Protein AF-0000000084497608 (afdb_homodimer)

Secondary structure (DSSP, 8-state):
----GGGGGGEEEEE--SSHHHHHHHHHTTSS-TTSEEEEEGGGS--SS---HHHHHHHHHTT-EEEEE---S-HHHHHHHHHHHTTTSSEEEEEGGG----GGGGTTSEEEEEEEEETT--HHHHHHHHHTT--SEEEEEEE-S-HHHHHHHHHHHHHHHHHH--EEEEEEESTT-HHHHHHHHHHT-S-EEEESSS-SSTTPPBHHHHHHHHHHHT-/----GGGGGGEEEEE--SSHHHHHHHHHTTSS-TTSEEEEEGGGS--SS---HHHHHHHHHTT-EEEEE---S-HHHHHHHHHHHTTTSSEEEEEGGG----GGGGTTSEEEEEEEEETT--HHHHHHHHHTT--SEEEEEEE-S-HHHHHHHHHHHHHHHHHH--EEEEEEESTT-HHHHHHHHHHT-S-EEEESSS-SSTTPPBHHHHHHHHHHHT-

pLDDT: mean 90.72, std 11.07, range [28.58, 98.5]

Sequence (438 aa):
MTADINNLHNIYISIYFKSFNELKNAFDSGILKKNNNYEIRFDLFELNDKNPENIISYMNENKINYIFTYRGSKIADIIKVYSYAFNRAPIIDIDISNFYFKRDDFQKSRLMLSYHGNNNDDVKNILKKMEMHNPDIYKIALNYNDYEKFLRDLLIIMDFKKRTNKEMAFIPMGDKNSFLRVFSLITVSDIGYAKFKESTAPGQLTLDNYNEIFEILKHMTADINNLHNIYISIYFKSFNELKNAFDSGILKKNNNYEIRFDLFELNDKNPENIISYMNENKINYIFTYRGSKIADIIKVYSYAFNRAPIIDIDISNFYFKRDDFQKSRLMLSYHGNNNDDVKNILKKMEMHNPDIYKIALNYNDYEKFLRDLLIIMDFKKRTNKEMAFIPMGDKNSFLRVFSLITVSDIGYAKFKESTAPGQLTLDNYNEIFEILKH

Structure (mmCIF, N/CA/C/O backbone):
data_AF-0000000084497608-model_v1
#
loop_
_entity.id
_entity.type
_entity.pdbx_description
1 polymer '3-dehydroquinate dehydratase'
#
loop_
_atom_site.group_PDB
_atom_site.id
_atom_site.type_symbol
_atom_site.label_atom_id
_atom_site.label_alt_id
_atom_site.label_comp_id
_atom_site.label_asym_id
_atom_site.label_entity_id
_atom_site.label_seq_id
_atom_site.pdbx_PDB_ins_code
_atom_site.Cartn_x
_atom_site.Cartn_y
_atom_site.Cartn_z
_atom_site.occupancy
_atom_site.B_iso_or_equiv
_atom_site.auth_seq_id
_atom_site.auth_comp_id
_atom_site.auth_asym_id
_atom_site.auth_atom_id
_atom_site.pdbx_PDB_model_num
ATOM 1 N N . MET A 1 1 ? 1.23 -3.943 16.5 1 28.58 1 MET A N 1
ATOM 2 C CA . MET A 1 1 ? 0.255 -2.891 16.234 1 28.58 1 MET A CA 1
ATOM 3 C C . MET A 1 1 ? -0.258 -2.973 14.797 1 28.58 1 MET A C 1
ATOM 5 O O . MET A 1 1 ? 0.525 -2.896 13.852 1 28.58 1 MET A O 1
ATOM 9 N N . THR A 1 2 ? -1.224 -3.76 14.508 1 34.25 2 THR A N 1
ATOM 10 C CA . THR A 1 2 ? -1.976 -3.936 13.266 1 34.25 2 THR A CA 1
ATOM 11 C C . THR A 1 2 ? -2.377 -2.584 12.68 1 34.25 2 THR A C 1
ATOM 13 O O . THR A 1 2 ? -2.775 -1.678 13.414 1 34.25 2 THR A O 1
ATOM 16 N N . ALA A 1 3 ? -1.87 -2.287 11.633 1 43.28 3 ALA A N 1
ATOM 17 C CA . ALA A 1 3 ? -2.387 -1.092 10.969 1 43.28 3 ALA A CA 1
ATOM 18 C C . ALA A 1 3 ? -3.879 -0.915 11.25 1 43.28 3 ALA A C 1
ATOM 20 O O . ALA A 1 3 ? -4.668 -1.843 11.055 1 43.28 3 ALA A O 1
ATOM 21 N N . ASP A 1 4 ? -4.242 -0.307 12.352 1 47.84 4 ASP A N 1
ATOM 22 C CA . ASP A 1 4 ? -5.652 -0.111 12.68 1 47.84 4 ASP A CA 1
ATOM 23 C C . ASP A 1 4 ? -6.387 0.587 11.531 1 47.84 4 ASP A C 1
ATOM 25 O O . ASP A 1 4 ? -6.203 1.787 11.312 1 47.84 4 ASP A O 1
ATOM 29 N N . ILE A 1 5 ? -6.777 -0.189 10.484 1 51.91 5 ILE A N 1
ATOM 30 C CA . ILE A 1 5 ? -7.684 0.32 9.461 1 51.91 5 ILE A CA 1
ATOM 31 C C . ILE A 1 5 ? -8.641 1.335 10.086 1 51.91 5 ILE A C 1
ATOM 33 O O . ILE A 1 5 ? -9.164 2.211 9.391 1 51.91 5 ILE A O 1
ATOM 37 N N . ASN A 1 6 ? -8.57 1.358 11.422 1 50.22 6 ASN A N 1
ATOM 38 C CA . ASN A 1 6 ? -9.43 2.289 12.133 1 50.22 6 ASN A CA 1
ATOM 39 C C . ASN A 1 6 ? -8.883 3.711 12.102 1 50.22 6 ASN A C 1
ATOM 41 O O . ASN A 1 6 ? -9.539 4.648 12.539 1 50.22 6 ASN A O 1
ATOM 45 N N . A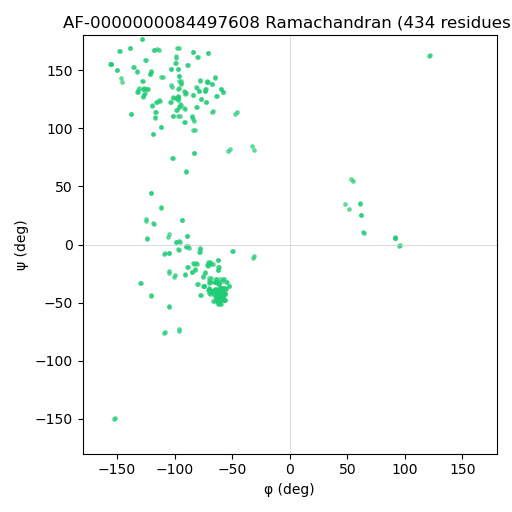SN A 1 7 ? -7.633 3.828 11.547 1 55.09 7 ASN A N 1
ATOM 46 C CA . ASN A 1 7 ? -7.039 5.16 11.586 1 55.09 7 ASN A CA 1
ATOM 47 C C . ASN A 1 7 ? -7.625 6.07 10.508 1 55.09 7 ASN A C 1
ATOM 49 O O . ASN A 1 7 ? -7.188 7.207 10.344 1 55.09 7 ASN A O 1
ATOM 53 N N . LEU A 1 8 ? -8.508 5.445 9.695 1 61.84 8 LEU A N 1
ATOM 54 C CA . LEU A 1 8 ? -9.188 6.281 8.711 1 61.84 8 LEU A CA 1
ATOM 55 C C . LEU A 1 8 ? -9.797 7.516 9.367 1 61.84 8 LEU A C 1
ATOM 57 O O . LEU A 1 8 ? -10 8.539 8.711 1 61.84 8 LEU A O 1
ATOM 61 N N . HIS A 1 9 ? -9.688 7.504 10.641 1 65.94 9 HIS A N 1
ATOM 62 C CA . HIS A 1 9 ? -10.359 8.594 11.344 1 65.94 9 HIS A CA 1
ATOM 63 C C . HIS A 1 9 ? -9.438 9.789 11.516 1 65.94 9 HIS A C 1
ATOM 65 O O . HIS A 1 9 ? -9.891 10.883 11.875 1 65.94 9 HIS A O 1
ATOM 71 N N . ASN A 1 10 ? -8.234 9.688 11.078 1 89.31 10 ASN A N 1
ATOM 72 C CA . ASN A 1 10 ? -7.387 10.852 11.305 1 89.31 10 ASN A CA 1
ATOM 73 C C . ASN A 1 10 ? -6.859 11.43 10 1 89.31 10 ASN A C 1
ATOM 75 O O . ASN A 1 10 ? -5.676 11.75 9.891 1 89.31 10 ASN A O 1
ATOM 79 N N . ILE A 1 11 ? -7.777 11.531 9.008 1 95.69 11 ILE A N 1
ATOM 80 C CA . ILE A 1 11 ? -7.461 12.18 7.742 1 95.69 11 ILE A CA 1
ATOM 81 C C . ILE A 1 11 ? -7.945 13.625 7.766 1 95.69 11 ILE A C 1
ATOM 83 O O . ILE A 1 11 ? -9.094 13.898 8.117 1 95.69 11 ILE A O 1
ATOM 87 N N . TYR A 1 12 ? -7.09 14.578 7.465 1 96.81 12 TYR A N 1
ATOM 88 C CA . TYR A 1 12 ? -7.418 15.992 7.406 1 96.81 12 TYR A CA 1
ATOM 89 C C . TYR A 1 12 ? -7.594 16.453 5.965 1 96.81 12 TYR A C 1
ATOM 91 O O . TYR A 1 12 ? -6.707 16.25 5.133 1 96.81 12 TYR A O 1
ATOM 99 N N . ILE A 1 13 ? -8.703 17.062 5.66 1 96.75 13 ILE A N 1
ATOM 100 C CA . ILE A 1 13 ? -8.938 17.656 4.348 1 96.75 13 ILE A CA 1
ATOM 101 C C . ILE A 1 13 ? -8.266 19.031 4.27 1 96.75 13 ILE A C 1
ATOM 103 O O . ILE A 1 13 ? -8.609 19.938 5.031 1 96.75 13 ILE A O 1
ATOM 107 N N . SER A 1 14 ? -7.332 19.156 3.357 1 96.62 14 SER A N 1
ATOM 108 C CA . SER A 1 14 ? -6.66 20.453 3.186 1 96.62 14 SER A CA 1
ATOM 109 C C . SER A 1 14 ? -7.535 21.438 2.42 1 96.62 14 SER A C 1
ATOM 111 O O . SER A 1 14 ? -7.949 21.156 1.291 1 96.62 14 SER A O 1
ATOM 113 N N . ILE A 1 15 ? -7.73 22.578 3.053 1 96.38 15 ILE A N 1
ATOM 114 C CA . ILE A 1 15 ? -8.648 23.516 2.395 1 96.38 15 ILE A CA 1
ATOM 115 C C . ILE A 1 15 ? -8.062 24.922 2.418 1 96.38 15 ILE 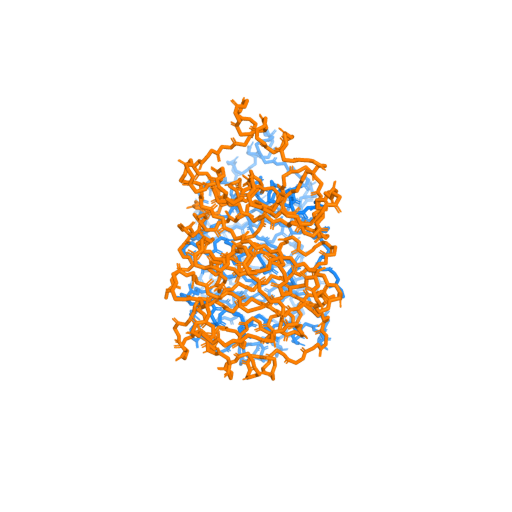A C 1
ATOM 117 O O . ILE A 1 15 ? -7.273 25.266 3.303 1 96.38 15 ILE A O 1
ATOM 121 N N . TYR A 1 16 ? -8.469 25.609 1.46 1 94.62 16 TYR A N 1
ATOM 122 C CA . TYR A 1 16 ? -8.281 27.047 1.355 1 94.62 16 TYR A CA 1
ATOM 123 C C . TYR A 1 16 ? -9.352 27.672 0.47 1 94.62 16 TYR A C 1
ATOM 125 O O . TYR A 1 16 ? -9.984 26.984 -0.325 1 94.62 16 TYR A O 1
ATOM 133 N N . PHE A 1 17 ? -9.578 28.922 0.711 1 93.5 17 PHE A N 1
ATOM 134 C CA . PHE A 1 17 ? -10.555 29.688 -0.057 1 93.5 17 PHE A CA 1
ATOM 135 C C . PHE A 1 17 ? -10.039 31.078 -0.366 1 93.5 17 PHE A C 1
ATOM 137 O O . PHE A 1 17 ? -8.992 31.484 0.15 1 93.5 17 PHE A O 1
ATOM 144 N N . LYS A 1 18 ? -10.766 31.734 -1.242 1 91.75 18 LYS A N 1
ATOM 145 C CA . LYS A 1 18 ? -10.383 33.094 -1.578 1 91.75 18 LYS A CA 1
ATOM 146 C C . LYS A 1 18 ? -10.633 34.031 -0.408 1 91.75 18 LYS A C 1
ATOM 148 O O . LYS A 1 18 ? -9.922 35.031 -0.234 1 91.75 18 LYS A O 1
ATOM 153 N N . SER A 1 19 ? -11.711 33.719 0.373 1 92.12 19 SER A N 1
ATOM 154 C CA . SER A 1 19 ? -12.078 34.562 1.497 1 92.12 19 SER A CA 1
ATOM 155 C C . SER A 1 19 ? -12.68 33.75 2.637 1 92.12 19 SER A C 1
ATOM 157 O O . SER A 1 19 ? -13.031 32.594 2.451 1 92.12 19 SER A O 1
ATOM 159 N N . PHE A 1 20 ? -12.758 34.438 3.783 1 94.81 20 PHE A N 1
ATOM 160 C CA . PHE A 1 20 ? -13.422 33.844 4.926 1 94.81 20 PHE A CA 1
ATOM 161 C C . PHE A 1 20 ? -14.875 33.5 4.594 1 94.81 20 PHE A C 1
ATOM 163 O O . PHE A 1 20 ? -15.375 32.438 4.973 1 94.81 20 PHE A O 1
ATOM 170 N N . ASN A 1 21 ? -15.492 34.406 3.889 1 95.06 21 ASN A N 1
ATOM 171 C CA . ASN A 1 21 ? -16.906 34.188 3.557 1 95.06 21 ASN A CA 1
ATOM 172 C C . ASN A 1 21 ? -17.109 32.938 2.736 1 95.06 21 ASN A C 1
ATOM 174 O O . ASN A 1 21 ? -18.094 32.219 2.936 1 95.06 21 ASN A O 1
ATOM 178 N N . GLU A 1 22 ? -16.203 32.688 1.89 1 95.12 22 GLU A N 1
ATOM 179 C CA . GLU A 1 22 ? -16.312 31.484 1.083 1 95.12 22 GLU A CA 1
ATOM 180 C C . GLU A 1 22 ? -16.156 30.234 1.942 1 95.12 22 GLU A C 1
ATOM 182 O O . GLU A 1 22 ? -16.844 29.234 1.736 1 95.12 22 GLU A O 1
ATOM 187 N N . LEU A 1 23 ? -15.25 30.281 2.887 1 96.38 23 LEU A N 1
ATOM 188 C CA . LEU A 1 23 ? -15.078 29.172 3.816 1 96.38 23 LEU A CA 1
ATOM 189 C C . LEU A 1 23 ? -16.344 28.953 4.641 1 96.38 23 LEU A C 1
ATOM 191 O O . LEU A 1 23 ? -16.844 27.828 4.719 1 96.38 23 LEU A O 1
ATOM 195 N N . LYS A 1 24 ? -16.766 30.062 5.203 1 97.31 24 LYS A N 1
ATOM 196 C CA . LYS A 1 24 ? -17.969 30 6.027 1 97.31 24 LYS A CA 1
ATOM 197 C C . LYS A 1 24 ? -19.156 29.422 5.242 1 97.31 24 LYS A C 1
ATOM 199 O O . LYS A 1 24 ? -19.891 28.594 5.754 1 97.31 24 LYS A O 1
ATOM 204 N N . ASN A 1 25 ? -19.281 29.828 4.043 1 97.5 25 ASN A N 1
ATOM 205 C CA . ASN A 1 25 ? -20.375 29.344 3.195 1 97.5 25 ASN A CA 1
ATOM 206 C C . ASN A 1 25 ? -20.234 27.859 2.906 1 97.5 25 ASN A C 1
ATOM 208 O O . ASN A 1 25 ? -21.25 27.141 2.818 1 97.5 25 ASN A O 1
ATOM 212 N N . ALA A 1 26 ? -19.047 27.438 2.695 1 97.06 26 ALA A N 1
ATOM 213 C CA . ALA A 1 26 ? -18.812 26.016 2.408 1 97.06 26 ALA A CA 1
ATOM 214 C C . ALA A 1 26 ? -19.266 25.141 3.572 1 97.06 26 ALA A C 1
ATOM 216 O O . ALA A 1 26 ? -19.844 24.062 3.365 1 97.06 26 ALA A O 1
ATOM 217 N N . PHE A 1 27 ? -19.062 25.625 4.781 1 98 27 PHE A N 1
ATOM 218 C CA . PHE A 1 27 ? -19.5 24.859 5.949 1 98 27 PHE A CA 1
ATOM 219 C C . PHE A 1 27 ? -21 25.016 6.148 1 98 27 PHE A C 1
ATOM 221 O O . PHE A 1 27 ? -21.703 24.016 6.383 1 98 27 PHE A O 1
ATOM 228 N N . ASP A 1 28 ? -21.438 26.219 6.008 1 97.5 28 ASP A N 1
ATOM 229 C CA . ASP A 1 28 ? -22.844 26.5 6.305 1 97.5 28 ASP A CA 1
ATOM 230 C C . ASP A 1 28 ? -23.766 25.844 5.277 1 97.5 28 ASP A C 1
ATOM 232 O O . ASP A 1 28 ? -24.891 25.469 5.602 1 97.5 28 ASP A O 1
ATOM 236 N N . SER A 1 29 ? -23.312 25.656 4.047 1 97 29 SER A N 1
ATOM 237 C CA . SER A 1 29 ? -24.109 25.031 2.996 1 97 29 SER A CA 1
ATOM 238 C C . SER A 1 29 ? -24.016 23.5 3.072 1 97 29 SER A C 1
ATOM 240 O O . SER A 1 29 ? -24.766 22.797 2.387 1 97 29 SER A O 1
ATOM 242 N N . GLY A 1 30 ? -23.062 23.031 3.789 1 95.62 30 GLY A N 1
ATOM 243 C CA . GLY A 1 30 ? -22.938 21.594 3.949 1 95.62 30 GLY A CA 1
ATOM 244 C C . GLY A 1 30 ? -21.969 20.969 2.967 1 95.62 30 GLY A C 1
ATOM 245 O O . GLY A 1 30 ? -21.781 19.75 2.973 1 95.62 30 GLY A O 1
ATOM 246 N N . ILE A 1 31 ? -21.438 21.812 2.145 1 95.25 31 ILE A N 1
ATOM 247 C CA . ILE A 1 31 ? -20.406 21.328 1.231 1 95.25 31 ILE A CA 1
ATOM 248 C C . ILE A 1 31 ? -19.266 20.703 2.027 1 95.25 31 ILE A C 1
ATOM 250 O O . ILE A 1 31 ? -18.781 19.625 1.692 1 95.25 31 ILE A O 1
ATOM 254 N N . LEU A 1 32 ? -18.812 21.391 3.049 1 97.12 32 LEU A N 1
ATOM 255 C CA . LEU A 1 32 ? -17.891 20.844 4.039 1 97.12 32 LEU A CA 1
ATOM 256 C C . LEU A 1 32 ? -18.656 20.344 5.266 1 97.12 32 LEU A C 1
ATOM 258 O O . LEU A 1 32 ? -19.531 21.031 5.773 1 97.12 32 LEU A O 1
ATOM 262 N N . LYS A 1 33 ? -18.297 19.188 5.703 1 97 33 LYS A N 1
ATOM 263 C CA . LYS A 1 33 ? -18.938 18.625 6.891 1 97 33 LYS A CA 1
ATOM 264 C C . LYS A 1 33 ? -18.172 19 8.156 1 97 33 LYS A C 1
ATOM 266 O O . LYS A 1 33 ? -16.969 18.734 8.258 1 97 33 LYS A O 1
ATOM 271 N N . LYS A 1 34 ? -18.875 19.469 9.156 1 97.38 34 LYS A N 1
ATOM 272 C CA . LYS A 1 34 ? -18.25 19.984 10.359 1 97.38 34 LYS A CA 1
ATOM 273 C C . LYS A 1 34 ? -17.641 18.859 11.195 1 97.38 34 LYS A C 1
ATOM 275 O O . LYS A 1 34 ? -16.781 19.109 12.047 1 97.38 34 LYS A O 1
ATOM 280 N N . ASN A 1 35 ? -18.062 17.625 10.969 1 95.69 35 ASN A N 1
ATOM 281 C CA . ASN A 1 35 ? -17.562 16.516 11.758 1 95.69 35 ASN A CA 1
ATOM 282 C C . ASN A 1 35 ? -16.297 15.922 11.156 1 95.69 35 ASN A C 1
ATOM 284 O O . ASN A 1 35 ? -15.703 15 11.727 1 95.69 35 ASN A O 1
ATOM 288 N N . ASN A 1 36 ? -15.836 16.438 10.023 1 95.94 36 ASN A N 1
ATOM 289 C CA . ASN A 1 36 ? -14.547 16.047 9.453 1 95.94 36 ASN A CA 1
ATOM 290 C C . ASN A 1 36 ? -13.398 16.844 10.07 1 95.94 36 ASN A C 1
ATOM 292 O O . ASN A 1 36 ? -13.633 17.797 10.812 1 95.94 36 ASN A O 1
ATOM 296 N N . ASN A 1 37 ? -12.219 16.344 9.828 1 97.12 37 ASN A N 1
ATOM 297 C CA . ASN A 1 37 ? -11.016 17.094 10.188 1 97.12 37 ASN A CA 1
ATOM 298 C C . ASN A 1 37 ? -10.469 17.891 9.008 1 97.12 37 ASN A C 1
ATOM 300 O O . ASN A 1 37 ? -10.531 17.422 7.863 1 97.12 37 ASN A O 1
ATOM 304 N N . TYR A 1 38 ? -9.914 19.078 9.344 1 97.62 38 TYR A N 1
ATOM 305 C CA . TYR A 1 38 ? -9.461 19.922 8.25 1 97.62 38 TYR A CA 1
ATOM 306 C C . TYR A 1 38 ? -8.055 20.453 8.516 1 97.62 38 TYR A C 1
ATOM 308 O O . TYR A 1 38 ? -7.629 20.547 9.672 1 97.62 38 TYR A O 1
ATOM 316 N N . GLU A 1 39 ? -7.328 20.641 7.523 1 98 39 GLU A N 1
ATOM 317 C CA . GLU A 1 39 ? -6.156 21.516 7.539 1 98 39 GLU A CA 1
ATOM 318 C C . GLU A 1 39 ? -6.449 22.844 6.863 1 98 39 GLU A C 1
ATOM 320 O O . GLU A 1 39 ? -6.836 22.891 5.691 1 98 39 GLU A O 1
ATOM 325 N N . ILE A 1 40 ? -6.266 23.891 7.566 1 97.5 40 ILE A N 1
ATOM 326 C CA . ILE A 1 40 ? -6.418 25.234 7.008 1 97.5 40 ILE A CA 1
ATOM 327 C C . ILE A 1 40 ? -5.078 25.719 6.461 1 97.5 40 ILE A C 1
ATOM 329 O O . ILE A 1 40 ? -4.18 26.078 7.227 1 97.5 40 ILE A O 1
ATOM 333 N N . ARG A 1 41 ? -5.004 25.703 5.164 1 95.75 41 ARG A N 1
ATOM 334 C CA . ARG A 1 41 ? -3.842 26.281 4.504 1 95.75 41 ARG A CA 1
ATOM 335 C C . ARG A 1 41 ? -4.004 27.797 4.348 1 95.75 41 ARG A C 1
ATOM 337 O O . ARG A 1 41 ? -4.199 28.297 3.238 1 95.75 41 ARG A O 1
ATOM 344 N N . PHE A 1 42 ? -3.758 28.422 5.406 1 96.12 42 PHE A N 1
ATOM 345 C CA . PHE A 1 42 ? -4.008 29.859 5.453 1 96.12 42 PHE A CA 1
ATOM 346 C C . PHE A 1 42 ? -3.109 30.609 4.469 1 96.12 42 PHE A C 1
ATOM 348 O O . PHE A 1 42 ? -3.502 31.625 3.914 1 96.12 42 PHE A O 1
ATOM 355 N N . ASP A 1 43 ? -1.988 30.094 4.219 1 93.75 43 ASP A N 1
ATOM 356 C CA . ASP A 1 43 ? -1.035 30.719 3.307 1 93.75 43 ASP A CA 1
ATOM 357 C C . ASP A 1 43 ? -1.606 30.812 1.893 1 93.75 43 ASP A C 1
ATOM 359 O O . ASP A 1 43 ? -1.139 31.609 1.08 1 93.75 43 ASP A O 1
ATOM 363 N N . LEU A 1 44 ? -2.559 30 1.614 1 92 44 LEU A N 1
ATOM 364 C CA . LEU A 1 44 ? -3.113 29.984 0.265 1 92 44 LEU A CA 1
ATOM 365 C C . LEU A 1 44 ? -4.379 30.828 0.185 1 92 44 LEU A C 1
ATOM 367 O O . LEU A 1 44 ? -4.949 31 -0.895 1 92 44 LEU A O 1
ATOM 371 N N . PHE A 1 45 ? -4.816 31.359 1.316 1 90.69 45 PHE A N 1
ATOM 372 C CA . PHE A 1 45 ? -5.953 32.281 1.31 1 90.69 45 PHE A CA 1
ATOM 373 C C . PHE A 1 45 ? -5.57 33.625 0.692 1 90.69 45 PHE A C 1
ATOM 375 O O . PHE A 1 45 ? -4.441 34.094 0.862 1 90.69 45 PHE A O 1
ATOM 382 N N . GLU A 1 46 ? -6.477 34.094 -0.037 1 84.94 46 GLU A N 1
ATOM 383 C CA . GLU A 1 46 ? -6.242 35.406 -0.653 1 84.94 46 GLU A CA 1
ATOM 384 C C . GLU A 1 46 ? -6.746 36.531 0.242 1 84.94 46 GLU A C 1
ATOM 386 O O . GLU A 1 46 ? -7.723 37.188 -0.09 1 84.94 46 GLU A O 1
ATOM 391 N N . LEU A 1 47 ? -6.148 36.625 1.384 1 74.88 47 LEU A N 1
ATOM 392 C CA . LEU A 1 47 ? -6.605 37.688 2.295 1 74.88 47 LEU A CA 1
ATOM 393 C C . LEU A 1 47 ? -5.645 38.844 2.291 1 74.88 47 LEU A C 1
ATOM 395 O O . LEU A 1 47 ? -4.426 38.688 2.283 1 74.88 47 LEU A O 1
ATOM 399 N N . ASN A 1 48 ? -6.227 39.969 2.268 1 64.88 48 ASN A N 1
ATOM 400 C CA . ASN A 1 48 ? -5.441 41.188 2.174 1 64.88 48 ASN A CA 1
ATOM 401 C C . ASN A 1 48 ? -4.598 41.406 3.428 1 64.88 48 ASN A C 1
ATOM 403 O O . ASN A 1 48 ? -3.422 41.781 3.334 1 64.88 48 ASN A O 1
ATOM 407 N N . ASP A 1 49 ? -5.113 41.188 4.668 1 69.69 49 ASP A N 1
ATOM 408 C CA . ASP A 1 49 ? -4.391 41.594 5.871 1 69.69 49 ASP A CA 1
ATOM 409 C C . ASP A 1 49 ? -3.773 40.375 6.57 1 69.69 49 ASP A C 1
ATOM 411 O O . ASP A 1 49 ? -3.193 40.531 7.648 1 69.69 49 ASP A O 1
ATOM 415 N N . LYS A 1 50 ? -3.779 39.312 6.051 1 81.62 50 LYS A N 1
ATOM 416 C CA . LYS A 1 50 ? -3.227 38.062 6.617 1 81.62 50 LYS A CA 1
ATOM 417 C C . LYS A 1 50 ? -3.709 37.875 8.047 1 81.62 50 LYS A C 1
ATOM 419 O O . LYS A 1 50 ? -2.918 37.531 8.93 1 81.62 50 LYS A O 1
ATOM 424 N N . ASN A 1 51 ? -4.918 38.281 8.367 1 89.88 51 ASN A N 1
ATOM 425 C CA . ASN A 1 51 ? -5.547 38.094 9.672 1 89.88 51 ASN A CA 1
ATOM 426 C C . ASN A 1 51 ? -6.453 36.875 9.68 1 89.88 51 ASN A C 1
ATOM 428 O O . ASN A 1 51 ? -7.516 36.875 9.047 1 89.88 51 ASN A O 1
ATOM 432 N N . PRO A 1 52 ? -5.98 35.875 10.438 1 95.25 52 PRO A N 1
ATOM 433 C CA . PRO A 1 52 ? -6.758 34.625 10.43 1 95.25 52 PRO A CA 1
ATOM 434 C C . PRO A 1 52 ? -7.836 34.594 11.508 1 95.25 52 PRO A C 1
ATOM 436 O O . PRO A 1 52 ? -8.492 33.562 11.711 1 95.25 52 PRO A O 1
ATOM 439 N N . GLU A 1 53 ? -8.086 35.656 12.219 1 94.88 53 GLU A N 1
ATOM 440 C CA . GLU A 1 53 ? -8.922 35.688 13.406 1 94.88 53 GLU A CA 1
ATOM 441 C C . GLU A 1 53 ? -10.328 35.188 13.102 1 94.88 53 GLU A C 1
ATOM 443 O O . GLU A 1 53 ? -10.883 34.375 13.852 1 94.88 53 GLU A O 1
ATOM 448 N N . ASN A 1 54 ? -10.914 35.625 12.016 1 95.56 54 ASN A N 1
ATOM 449 C CA . ASN A 1 54 ? -12.273 35.219 11.664 1 95.56 54 ASN A CA 1
ATOM 450 C C . ASN A 1 54 ? -12.359 33.719 11.398 1 95.56 54 ASN A C 1
ATOM 452 O O . ASN A 1 54 ? -13.328 33.062 11.797 1 95.56 54 ASN A O 1
ATOM 456 N N . ILE A 1 55 ? -11.367 33.219 10.75 1 97.38 55 ILE A N 1
ATOM 457 C CA . ILE A 1 55 ? -11.336 31.797 10.43 1 97.38 55 ILE A CA 1
ATOM 458 C C . ILE A 1 55 ? -11.211 30.984 11.711 1 97.38 55 ILE A C 1
ATOM 460 O O . ILE A 1 55 ? -12 30.062 11.945 1 97.38 55 ILE A O 1
ATOM 464 N N . ILE A 1 56 ? -10.281 31.344 12.562 1 97.75 56 ILE A N 1
ATOM 465 C CA . ILE A 1 56 ? -10.016 30.625 13.805 1 97.75 56 ILE A CA 1
ATOM 466 C C . ILE A 1 56 ? -11.242 30.672 14.711 1 97.75 56 ILE A C 1
ATOM 468 O O . ILE A 1 56 ? -11.656 29.656 15.258 1 97.75 56 ILE A O 1
ATOM 472 N N . SER A 1 57 ? -11.828 31.844 14.82 1 97.75 57 SER A N 1
ATOM 473 C CA . SER A 1 57 ? -13.016 32 15.656 1 97.75 57 SER A CA 1
ATOM 474 C C . SER A 1 57 ? -14.164 31.125 15.164 1 97.75 57 SER A C 1
ATOM 476 O O . SER A 1 57 ? -14.812 30.438 15.953 1 97.75 57 SER A O 1
ATOM 478 N N . TYR A 1 58 ? -14.352 31.141 13.898 1 98.06 58 TYR A N 1
ATOM 479 C CA . TYR A 1 58 ? -15.43 30.344 13.32 1 98.06 58 TYR A CA 1
ATOM 480 C C . TYR A 1 58 ? -15.203 28.859 13.562 1 98.06 58 TYR A C 1
ATOM 482 O O . TYR A 1 58 ? -16.109 28.141 13.992 1 98.06 58 TYR A O 1
ATOM 490 N N . MET A 1 59 ? -14.016 28.406 13.281 1 98.44 59 MET A N 1
ATOM 491 C CA . MET A 1 59 ? -13.688 27 13.461 1 98.44 59 MET A CA 1
ATOM 492 C C . MET A 1 59 ? -13.906 26.562 14.906 1 98.44 59 MET A C 1
ATOM 494 O O . MET A 1 59 ? -14.508 25.516 15.156 1 98.44 59 MET A O 1
ATOM 498 N N . ASN A 1 60 ? -13.469 27.375 15.859 1 98.12 60 ASN A N 1
ATOM 499 C CA . ASN A 1 60 ? -13.57 27.062 17.281 1 98.12 60 ASN A CA 1
ATOM 500 C C . ASN A 1 60 ? -15.016 27.094 17.766 1 98.12 60 ASN A C 1
ATOM 502 O O . ASN A 1 60 ? -15.453 26.219 18.5 1 98.12 60 ASN A O 1
ATOM 506 N N . GLU A 1 61 ? -15.734 28.078 17.328 1 97.94 61 GLU A N 1
ATOM 507 C CA . GLU A 1 61 ? -17.125 28.219 17.734 1 97.94 61 GLU A CA 1
ATOM 508 C C . GLU A 1 61 ? -17.969 27.031 17.266 1 97.94 61 GLU A C 1
ATOM 510 O O . GLU A 1 61 ? -18.938 26.641 17.922 1 97.94 61 GLU A O 1
ATOM 515 N N . ASN A 1 62 ? -17.594 26.516 16.156 1 98.19 62 ASN A N 1
ATOM 516 C CA . ASN A 1 62 ? -18.344 25.406 15.586 1 98.19 62 ASN A CA 1
ATOM 517 C C . ASN A 1 62 ? -17.734 24.062 15.953 1 98.19 62 ASN A C 1
ATOM 519 O O . ASN A 1 62 ? -18.156 23.016 15.445 1 98.19 62 ASN A O 1
ATOM 523 N N . LYS A 1 63 ? -16.703 24.047 16.719 1 97.81 63 LYS A N 1
ATOM 524 C CA . LYS A 1 63 ? -16.047 22.859 17.25 1 97.81 63 LYS A CA 1
ATOM 525 C C . LYS A 1 63 ? -15.516 21.984 16.141 1 97.81 63 LYS A C 1
ATOM 527 O O . LYS A 1 63 ? -15.641 20.75 16.188 1 97.81 63 LYS A O 1
ATOM 532 N N . ILE A 1 64 ? -15.055 22.625 15.086 1 98.06 64 ILE A N 1
ATOM 533 C CA . ILE A 1 64 ? -14.438 21.906 13.977 1 98.06 64 ILE A CA 1
ATOM 534 C C . ILE A 1 64 ? -12.969 21.641 14.297 1 98.06 64 ILE A C 1
ATOM 536 O O . ILE A 1 64 ? -12.234 22.547 14.695 1 98.06 64 ILE A O 1
ATOM 540 N N . ASN A 1 65 ? -12.578 20.391 14.148 1 97.81 65 ASN A N 1
ATOM 541 C CA . ASN A 1 65 ? -11.188 20.031 14.375 1 97.81 65 ASN A CA 1
ATOM 542 C C . ASN A 1 65 ? -10.312 20.406 13.18 1 97.81 65 ASN A C 1
ATOM 544 O O . ASN A 1 65 ? -10.68 20.156 12.031 1 97.81 65 ASN A O 1
ATOM 548 N N . TYR A 1 66 ? -9.164 21.062 13.484 1 98.38 66 TYR A N 1
ATOM 549 C CA . TYR A 1 66 ? -8.352 21.484 12.352 1 98.38 66 TYR A CA 1
ATOM 550 C C . TYR A 1 66 ? -6.891 21.656 12.758 1 98.38 66 TYR A C 1
ATOM 552 O O . TYR A 1 66 ? -6.582 21.781 13.938 1 98.38 66 TYR A O 1
ATOM 560 N N . ILE A 1 67 ? -6.035 21.516 11.742 1 98.38 67 ILE A N 1
ATOM 561 C CA . ILE A 1 67 ? -4.641 21.938 11.766 1 98.38 67 ILE A CA 1
ATOM 562 C C . ILE A 1 67 ? -4.508 23.312 11.117 1 98.38 67 ILE A C 1
ATOM 564 O O . ILE A 1 67 ? -5 23.531 10.008 1 98.38 67 ILE A O 1
ATOM 568 N N . PHE A 1 68 ? -3.896 24.234 11.828 1 98.31 68 PHE A N 1
ATOM 569 C CA . PHE A 1 68 ? -3.641 25.547 11.25 1 98.31 68 PHE A CA 1
ATOM 570 C C . PHE A 1 68 ? -2.242 25.625 10.648 1 98.31 68 PHE A C 1
ATOM 572 O O . PHE A 1 68 ? -1.249 25.406 11.352 1 98.31 68 PHE A O 1
ATOM 579 N N . THR A 1 69 ? -2.189 25.891 9.359 1 97.12 69 THR A N 1
ATOM 580 C CA . THR A 1 69 ? -0.917 25.891 8.648 1 97.12 69 THR A CA 1
ATOM 581 C C . THR A 1 69 ? -0.69 27.219 7.934 1 97.12 69 THR A C 1
ATOM 583 O O . THR A 1 69 ? -1.59 27.734 7.262 1 97.12 69 THR A O 1
ATOM 586 N N . TYR A 1 70 ? 0.492 27.781 8.047 1 95.38 70 TYR A N 1
ATOM 587 C CA . TYR A 1 70 ? 0.919 28.969 7.316 1 95.38 70 TYR A CA 1
ATOM 588 C C . TYR A 1 70 ? 2.35 28.812 6.816 1 95.38 70 TYR A C 1
ATOM 590 O O . TYR A 1 70 ? 3.293 28.766 7.609 1 95.38 70 TYR A O 1
ATOM 598 N N . ARG A 1 71 ? 2.486 28.719 5.488 1 90.75 71 ARG A N 1
ATOM 599 C CA . ARG A 1 71 ? 3.801 28.609 4.863 1 90.75 71 ARG A CA 1
ATOM 600 C C . ARG A 1 71 ? 4.25 29.938 4.281 1 90.75 71 ARG A C 1
ATOM 602 O O . ARG A 1 71 ? 4.184 30.156 3.068 1 90.75 71 ARG A O 1
ATOM 609 N N . GLY A 1 72 ? 4.629 30.797 5.113 1 85.31 72 GLY A N 1
ATOM 610 C CA . GLY A 1 72 ? 5.105 32.094 4.648 1 85.31 72 GLY A CA 1
ATOM 611 C C . GLY A 1 72 ? 6.621 32.188 4.594 1 85.31 72 GLY A C 1
ATOM 612 O O . GLY A 1 72 ? 7.32 31.344 5.156 1 85.31 72 GLY A O 1
ATOM 613 N N . SER A 1 73 ? 7.082 33.156 3.828 1 83.25 73 SER A N 1
ATOM 614 C CA . SER A 1 73 ? 8.523 33.312 3.664 1 83.25 73 SER A CA 1
ATOM 615 C C . SER A 1 73 ? 9.055 34.438 4.57 1 83.25 73 SER A C 1
ATOM 617 O O . SER A 1 73 ? 10.211 34.375 4.988 1 83.25 73 SER A O 1
ATOM 619 N N . LYS A 1 74 ? 8.297 35.406 4.938 1 89.19 74 LYS A N 1
ATOM 620 C CA . LYS A 1 74 ? 8.734 36.531 5.766 1 89.19 74 LYS A CA 1
ATOM 621 C C . LYS A 1 74 ? 8.516 36.25 7.246 1 89.19 74 LYS A C 1
ATOM 623 O O . LYS A 1 74 ? 7.395 35.938 7.664 1 89.19 74 LYS A O 1
ATOM 628 N N . ILE A 1 75 ? 9.492 36.438 8.016 1 89.88 75 ILE A N 1
ATOM 629 C CA . ILE A 1 75 ? 9.477 36.125 9.438 1 89.88 75 ILE A CA 1
ATOM 630 C C . ILE A 1 75 ? 8.414 36.938 10.141 1 89.88 75 ILE A C 1
ATOM 632 O O . ILE A 1 75 ? 7.656 36.406 10.969 1 89.88 75 ILE A O 1
ATOM 636 N N . ALA A 1 76 ? 8.352 38.219 9.852 1 89.19 76 ALA A N 1
ATOM 637 C CA . ALA A 1 76 ? 7.383 39.094 10.5 1 89.19 76 ALA A CA 1
ATOM 638 C C . ALA A 1 76 ? 5.953 38.625 10.266 1 89.19 76 ALA A C 1
ATOM 640 O O . ALA A 1 76 ? 5.129 38.656 11.18 1 89.19 76 ALA A O 1
ATOM 641 N N . ASP A 1 77 ? 5.676 38.188 9.078 1 90.25 77 ASP A N 1
ATOM 642 C CA . ASP A 1 77 ? 4.355 37.656 8.742 1 90.25 77 ASP A CA 1
ATOM 643 C C . ASP A 1 77 ? 4.078 36.344 9.492 1 90.25 77 ASP A C 1
ATOM 645 O O . ASP A 1 77 ? 2.969 36.125 9.984 1 90.25 77 ASP A O 1
ATOM 649 N N . ILE A 1 78 ? 5.086 35.531 9.57 1 92.12 78 ILE A N 1
ATOM 650 C CA . ILE A 1 78 ? 4.969 34.25 10.242 1 92.12 78 ILE A CA 1
ATOM 651 C C . ILE A 1 78 ? 4.633 34.469 11.711 1 92.12 78 ILE A C 1
ATOM 653 O O . ILE A 1 78 ? 3.688 33.875 12.234 1 92.12 78 ILE A O 1
ATOM 657 N N . ILE A 1 79 ? 5.332 35.344 12.344 1 91.25 79 ILE A N 1
ATOM 658 C CA . ILE A 1 79 ? 5.121 35.625 13.758 1 91.25 79 ILE A CA 1
ATOM 659 C C . ILE A 1 79 ? 3.729 36.219 13.961 1 91.25 79 ILE A C 1
ATOM 661 O O . ILE A 1 79 ? 2.994 35.781 14.859 1 91.25 79 ILE A O 1
ATOM 665 N N . LYS A 1 80 ? 3.371 37.125 13.125 1 91.31 80 LYS A N 1
ATOM 666 C CA . LYS A 1 80 ? 2.066 37.781 13.227 1 91.31 80 LYS A CA 1
ATOM 667 C C . LYS A 1 80 ? 0.936 36.75 13.086 1 91.31 80 LYS A C 1
ATOM 669 O O . LYS A 1 80 ? 0.045 36.688 13.938 1 91.31 80 LYS A O 1
ATOM 674 N N . VAL A 1 81 ? 0.993 35.969 12.062 1 93.88 81 VAL A N 1
ATOM 675 C CA . VAL A 1 81 ? -0.07 35.031 11.758 1 93.88 81 VAL A CA 1
ATOM 676 C C . VAL A 1 81 ? -0.196 34 12.883 1 93.88 81 VAL A C 1
ATOM 678 O O . VAL A 1 81 ? -1.293 33.781 13.398 1 93.88 81 VAL A O 1
ATOM 681 N N . TYR A 1 82 ? 0.891 33.438 13.344 1 93.81 82 TYR A N 1
ATOM 682 C CA . TYR A 1 82 ? 0.835 32.375 14.336 1 93.81 82 TYR A CA 1
ATOM 683 C C . TYR A 1 82 ? 0.478 32.938 15.711 1 93.81 82 TYR A C 1
ATOM 685 O O . TYR A 1 82 ? -0.047 32.219 16.562 1 93.81 82 TYR A O 1
ATOM 693 N N . SER A 1 83 ? 0.749 34.188 15.938 1 91.69 83 SER A N 1
ATOM 694 C CA . SER A 1 83 ? 0.344 34.812 17.203 1 91.69 83 SER A CA 1
ATOM 695 C C . SER A 1 83 ? -1.167 34.719 17.391 1 91.69 83 SER A C 1
ATOM 697 O O . SER A 1 83 ? -1.654 34.625 18.516 1 91.69 83 SER A O 1
ATOM 699 N N . TYR A 1 84 ? -1.89 34.75 16.25 1 92.69 84 TYR A N 1
ATOM 700 C CA . TYR A 1 84 ? -3.342 34.625 16.312 1 92.69 84 TYR A CA 1
ATOM 701 C C . TYR A 1 84 ? -3.752 33.188 16.578 1 92.69 84 TYR A C 1
ATOM 703 O O . TYR A 1 84 ? -4.816 32.938 17.141 1 92.69 84 TYR A O 1
ATOM 711 N N . ALA A 1 85 ? -2.92 32.312 16.156 1 94.44 85 ALA A N 1
ATOM 712 C CA . ALA A 1 85 ? -3.279 30.891 16.188 1 94.44 85 ALA A CA 1
ATOM 713 C C . ALA A 1 85 ? -2.855 30.234 17.5 1 94.44 85 ALA A C 1
ATOM 715 O O . ALA A 1 85 ? -3.479 29.281 17.953 1 94.44 85 ALA A O 1
ATOM 716 N N . PHE A 1 86 ? -1.841 30.797 18.125 1 93.38 86 PHE A N 1
ATOM 717 C CA . PHE A 1 86 ? -1.316 30.234 19.359 1 93.38 86 PHE A CA 1
ATOM 718 C C . PHE A 1 86 ? -2.406 30.141 20.422 1 93.38 86 PHE A C 1
ATOM 720 O O . PHE A 1 86 ? -3.152 31.109 20.625 1 93.38 86 PHE A O 1
ATOM 727 N N . ASN A 1 87 ? -2.467 28.922 21.016 1 92.06 87 ASN A N 1
ATOM 728 C CA . ASN A 1 87 ? -3.369 28.641 22.125 1 92.06 87 ASN A CA 1
ATOM 729 C C . ASN A 1 87 ? -4.832 28.75 21.703 1 92.06 87 ASN A C 1
ATOM 731 O O . ASN A 1 87 ? -5.723 28.844 22.547 1 92.06 87 ASN A O 1
ATOM 735 N N . ARG A 1 88 ? -5.055 28.859 20.438 1 96.31 88 ARG A N 1
ATOM 736 C CA . ARG A 1 88 ? -6.426 28.906 19.953 1 96.31 88 ARG A CA 1
ATOM 737 C C . ARG A 1 88 ? -6.707 27.766 18.984 1 96.31 88 ARG A C 1
ATOM 739 O O . ARG A 1 88 ? -7.758 27.125 19.062 1 96.31 88 ARG A O 1
ATOM 746 N N . ALA A 1 89 ? -5.836 27.5 18.109 1 97.62 89 ALA A N 1
ATOM 747 C CA . ALA A 1 89 ? -5.984 26.375 17.188 1 97.62 89 ALA A CA 1
ATOM 748 C C . ALA A 1 89 ? -5.641 25.062 17.875 1 97.62 89 ALA A C 1
ATOM 750 O O . ALA A 1 89 ? -4.711 25 18.688 1 97.62 89 ALA A O 1
ATOM 751 N N . PRO A 1 90 ? -6.371 23.969 17.625 1 97.69 90 PRO A N 1
ATOM 752 C CA . PRO A 1 90 ? -6.07 22.688 18.266 1 97.69 90 PRO A CA 1
ATOM 753 C C . PRO A 1 90 ? -4.672 22.172 17.938 1 97.69 90 PRO A C 1
ATOM 755 O O . PRO A 1 90 ? -3.955 21.703 18.828 1 97.69 90 PRO A O 1
ATOM 758 N N . ILE A 1 91 ? -4.277 22.25 16.672 1 98.06 91 ILE A N 1
ATOM 759 C CA . ILE A 1 91 ? -2.951 21.844 16.203 1 98.06 91 ILE A CA 1
ATOM 760 C C . ILE A 1 91 ? -2.367 22.953 15.328 1 98.06 91 ILE A C 1
ATOM 762 O O . ILE A 1 91 ? -3.062 23.516 14.477 1 98.06 91 ILE A O 1
ATOM 766 N N . ILE A 1 92 ? -1.151 23.297 15.562 1 97.5 92 ILE A N 1
ATOM 767 C CA . ILE A 1 92 ? -0.44 24.281 14.766 1 97.5 92 ILE A CA 1
ATOM 768 C C . ILE A 1 92 ? 0.728 23.625 14.039 1 97.5 92 ILE A C 1
ATOM 770 O O . ILE A 1 92 ? 1.594 23.016 14.664 1 97.5 92 ILE A O 1
ATOM 774 N N . ASP A 1 93 ? 0.727 23.734 12.711 1 97.75 93 ASP A N 1
ATOM 775 C CA . ASP A 1 93 ? 1.781 23.172 11.875 1 97.75 93 ASP A CA 1
ATOM 776 C C . ASP A 1 93 ? 2.828 24.234 11.531 1 97.75 93 ASP A C 1
ATOM 778 O O . ASP A 1 93 ? 2.531 25.219 10.836 1 97.75 93 ASP A O 1
ATOM 782 N N . ILE A 1 94 ? 4.039 24 11.945 1 96.12 94 ILE A N 1
ATOM 783 C CA . ILE A 1 94 ? 5.117 24.938 11.664 1 96.12 94 ILE A CA 1
ATOM 784 C C . ILE A 1 94 ? 6.277 24.219 10.992 1 96.12 94 ILE A C 1
ATOM 786 O O . ILE A 1 94 ? 6.742 23.188 11.484 1 96.12 94 ILE A O 1
ATOM 790 N N . ASP A 1 95 ? 6.688 24.812 9.906 1 96 95 ASP A N 1
ATOM 791 C CA . ASP A 1 95 ? 7.852 24.25 9.219 1 96 95 ASP A CA 1
ATOM 792 C C . ASP A 1 95 ? 9.117 24.422 10.055 1 96 95 ASP A C 1
ATOM 794 O O . ASP A 1 95 ? 9.375 25.5 10.586 1 96 95 ASP A O 1
ATOM 798 N N . ILE A 1 96 ? 9.891 23.469 10.102 1 95.06 96 ILE A N 1
ATOM 799 C CA . ILE A 1 96 ? 11.078 23.484 10.945 1 95.06 96 ILE A CA 1
ATOM 800 C C . ILE A 1 96 ? 12.008 24.609 10.516 1 95.06 96 ILE A C 1
ATOM 802 O O . ILE A 1 96 ? 12.68 25.219 11.352 1 95.06 96 ILE A O 1
ATOM 806 N N . SER A 1 97 ? 12.031 24.875 9.219 1 90.25 97 SER A N 1
ATOM 807 C CA . SER A 1 97 ? 12.906 25.938 8.703 1 90.25 97 SER A CA 1
ATOM 808 C C . SER A 1 97 ? 12.453 27.312 9.188 1 90.25 97 SER A C 1
ATOM 810 O O . SER A 1 97 ? 13.234 28.266 9.156 1 90.25 97 SER A O 1
ATOM 812 N N . ASN A 1 98 ? 11.219 27.391 9.664 1 85.19 98 ASN A N 1
ATOM 813 C CA . ASN A 1 98 ? 10.656 28.656 10.117 1 85.19 98 ASN A CA 1
ATOM 814 C C . ASN A 1 98 ? 10.297 28.609 11.602 1 85.19 98 ASN A C 1
ATOM 816 O O . ASN A 1 98 ? 9.422 29.344 12.047 1 85.19 98 ASN A O 1
ATOM 820 N N . PHE A 1 99 ? 10.859 27.672 12.188 1 86.31 99 PHE A N 1
ATOM 821 C CA . PHE A 1 99 ? 10.508 27.547 13.602 1 86.31 99 PHE A CA 1
ATOM 822 C C . PHE A 1 99 ? 11.375 28.469 14.453 1 86.31 99 PHE A C 1
ATOM 824 O O . PHE A 1 99 ? 12.578 28.25 14.594 1 86.31 99 PHE A O 1
ATOM 831 N N . TYR A 1 100 ? 10.695 29.531 14.992 1 84.69 100 TYR A N 1
ATOM 832 C CA . TYR A 1 100 ? 11.391 30.531 15.797 1 84.69 100 TYR A CA 1
ATOM 833 C C . TYR A 1 100 ? 10.734 30.672 17.172 1 84.69 100 TYR A C 1
ATOM 835 O O . TYR A 1 100 ? 10.93 31.672 17.859 1 84.69 100 TYR A O 1
ATOM 843 N N . PHE A 1 101 ? 10.031 29.703 17.609 1 87.12 101 PHE A N 1
ATOM 844 C CA . PHE A 1 101 ? 9.195 29.844 18.797 1 87.12 101 PHE A CA 1
ATOM 845 C C . PHE A 1 101 ? 9.703 28.969 19.922 1 87.12 101 PHE A C 1
ATOM 847 O O . PHE A 1 101 ? 10.555 28.109 19.703 1 87.12 101 PHE A O 1
ATOM 854 N N . LYS A 1 102 ? 9.172 29.234 21.062 1 87.44 102 LYS A N 1
ATOM 855 C CA . LYS A 1 102 ? 9.445 28.422 22.234 1 87.44 102 LYS A CA 1
ATOM 856 C C . LYS A 1 102 ? 8.273 27.484 22.531 1 87.44 102 LYS A C 1
ATOM 858 O O . LYS A 1 102 ? 7.125 27.797 22.203 1 87.44 102 LYS A O 1
ATOM 863 N N . ARG A 1 103 ? 8.547 26.422 23.094 1 85.62 103 ARG A N 1
ATOM 864 C CA . ARG A 1 103 ? 7.551 25.406 23.406 1 85.62 103 ARG A CA 1
ATOM 865 C C . ARG A 1 103 ? 6.41 25.984 24.234 1 85.62 103 ARG A C 1
ATOM 867 O O . ARG A 1 103 ? 5.254 25.609 24.062 1 85.62 103 ARG A O 1
ATOM 874 N N . ASP A 1 104 ? 6.727 26.953 25.062 1 86.19 104 ASP A N 1
ATOM 875 C CA . ASP A 1 104 ? 5.75 27.531 25.969 1 86.19 104 ASP A CA 1
ATOM 876 C C . ASP A 1 104 ? 4.699 28.344 25.219 1 86.19 104 ASP A C 1
ATOM 878 O O . ASP A 1 104 ? 3.639 28.656 25.766 1 86.19 104 ASP A O 1
ATOM 882 N N . ASP A 1 105 ? 4.988 28.672 23.953 1 88.25 105 ASP A N 1
ATOM 883 C CA . ASP A 1 105 ? 4.047 29.438 23.141 1 88.25 105 ASP A CA 1
ATOM 884 C C . ASP A 1 105 ? 2.828 28.594 22.766 1 88.25 105 ASP A C 1
ATOM 886 O O . ASP A 1 105 ? 1.791 29.125 22.375 1 88.25 105 ASP A O 1
ATOM 890 N N . PHE A 1 106 ? 2.924 27.266 22.906 1 88.88 106 PHE A N 1
ATOM 891 C CA . PHE A 1 106 ? 1.911 26.344 22.406 1 88.88 106 PHE A CA 1
ATOM 892 C C . PHE A 1 106 ? 1.175 25.672 23.562 1 88.88 106 PHE A C 1
ATOM 894 O O . PHE A 1 106 ? 0.713 24.531 23.438 1 88.88 106 PHE A O 1
ATOM 901 N N . GLN A 1 107 ? 0.928 26.203 24.719 1 86.69 107 GLN A N 1
ATOM 902 C CA . GLN A 1 107 ? 0.392 25.625 25.938 1 86.69 107 GLN A CA 1
ATOM 903 C C . GLN A 1 107 ? -0.964 24.969 25.688 1 86.69 107 GLN A C 1
ATOM 905 O O . GLN A 1 107 ? -1.23 23.859 26.172 1 86.69 107 GLN A O 1
ATOM 910 N N . LYS A 1 108 ? -1.813 25.516 24.859 1 92.69 108 LYS A N 1
ATOM 911 C CA . LYS A 1 108 ? -3.152 24.984 24.625 1 92.69 108 LYS A CA 1
ATOM 912 C C . LYS A 1 108 ? -3.258 24.359 23.234 1 92.69 108 LYS A C 1
ATOM 914 O O . LYS A 1 108 ? -4.293 23.797 22.875 1 92.69 108 LYS A O 1
ATOM 919 N N . SER A 1 109 ? -2.26 24.547 22.484 1 96.12 109 SER A N 1
ATOM 920 C CA . SER A 1 109 ? -2.199 23.984 21.141 1 96.12 109 SER A CA 1
ATOM 921 C C . SER A 1 109 ? -1.162 22.859 21.062 1 96.12 109 SER A C 1
ATOM 923 O O . SER A 1 109 ? -0.148 22.891 21.766 1 96.12 109 SER A O 1
ATOM 925 N N . ARG A 1 110 ? -1.507 21.906 20.297 1 96.69 110 ARG A N 1
ATOM 926 C CA . ARG A 1 110 ? -0.479 20.922 19.969 1 96.69 110 ARG A CA 1
ATOM 927 C C . ARG A 1 110 ? 0.438 21.438 18.859 1 96.69 110 ARG A C 1
ATOM 929 O O . ARG A 1 110 ? -0.03 22 17.875 1 96.69 110 ARG A O 1
ATOM 936 N N . LEU A 1 111 ? 1.699 21.266 19.031 1 96.81 111 LEU A N 1
ATOM 937 C CA . LEU A 1 111 ? 2.688 21.656 18.031 1 96.81 111 LEU A CA 1
ATOM 938 C C . LEU A 1 111 ? 2.986 20.516 17.078 1 96.81 111 LEU A C 1
ATOM 940 O O . LEU A 1 111 ? 3.438 19.438 17.5 1 96.81 111 LEU A O 1
ATOM 944 N N . MET A 1 112 ? 2.691 20.703 15.852 1 97.69 112 MET A N 1
ATOM 945 C CA . MET A 1 112 ? 3.189 19.875 14.758 1 97.69 112 MET A CA 1
ATOM 946 C C . MET A 1 112 ? 4.387 20.531 14.078 1 97.69 112 MET A C 1
ATOM 948 O O . MET A 1 112 ? 4.277 21.656 13.562 1 97.69 112 MET A O 1
ATOM 952 N N . LEU A 1 113 ? 5.484 19.891 14.188 1 97.69 113 LEU A N 1
ATOM 953 C CA . LEU A 1 113 ? 6.672 20.344 13.469 1 97.69 113 LEU A CA 1
ATOM 954 C C . LEU A 1 113 ? 6.844 19.578 12.164 1 97.69 113 LEU A C 1
ATOM 956 O O . LEU A 1 113 ? 6.859 18.344 12.156 1 97.69 113 LEU A O 1
ATOM 960 N N . SER A 1 114 ? 6.93 20.359 11.086 1 98.12 114 SER A N 1
ATOM 961 C CA . SER A 1 114 ? 6.898 19.688 9.789 1 98.12 114 SER A CA 1
ATOM 962 C C . SER A 1 114 ? 8.172 19.969 8.992 1 98.12 114 SER A C 1
ATOM 964 O O . SER A 1 114 ? 8.82 21 9.188 1 98.12 114 SER A O 1
ATOM 966 N N . TYR A 1 115 ? 8.578 19.062 8.195 1 97.75 115 TYR A N 1
ATOM 967 C CA . TYR A 1 115 ? 9.656 19.172 7.227 1 97.75 115 TYR A CA 1
ATOM 968 C C . TYR A 1 115 ? 9.195 18.75 5.84 1 97.75 115 TYR A C 1
ATOM 970 O O . TYR A 1 115 ? 8.594 17.672 5.68 1 97.75 115 TYR A O 1
ATOM 978 N N . HIS A 1 116 ? 9.414 19.609 4.863 1 96.81 116 HIS A N 1
ATOM 979 C CA . HIS A 1 116 ? 9.148 19.312 3.461 1 96.81 116 HIS A CA 1
ATOM 980 C C . HIS A 1 116 ? 10.438 19.25 2.654 1 96.81 116 HIS A C 1
ATOM 982 O O . HIS A 1 116 ? 11.219 20.203 2.652 1 96.81 116 HIS A O 1
ATOM 988 N N . GLY A 1 117 ? 10.633 18.156 2.012 1 96.06 117 GLY A N 1
ATOM 989 C CA . GLY A 1 117 ? 11.883 18.016 1.284 1 96.06 117 GLY A CA 1
ATOM 990 C C . GLY A 1 117 ? 11.781 17.094 0.085 1 96.06 117 GLY A C 1
ATOM 991 O O . GLY A 1 117 ? 10.758 17.062 -0.592 1 96.06 117 GLY A O 1
ATOM 992 N N . ASN A 1 118 ? 12.969 16.469 -0.168 1 96.31 118 ASN A N 1
ATOM 993 C CA . ASN A 1 118 ? 13.07 15.688 -1.399 1 96.31 118 ASN A CA 1
ATOM 994 C C . ASN A 1 118 ? 13.57 14.273 -1.13 1 96.31 118 ASN A C 1
ATOM 996 O O . ASN A 1 118 ? 13.961 13.953 -0.005 1 96.31 118 ASN A O 1
ATOM 1000 N N . ASN A 1 119 ? 13.609 13.539 -2.17 1 95.25 119 ASN A N 1
ATOM 1001 C CA . ASN A 1 119 ? 13.867 12.102 -2.137 1 95.25 119 ASN A CA 1
ATOM 1002 C C . ASN A 1 119 ? 15.141 11.773 -1.36 1 95.25 119 ASN A C 1
ATOM 1004 O O . ASN A 1 119 ? 15.156 10.852 -0.544 1 95.25 119 ASN A O 1
ATOM 1008 N N . ASN A 1 120 ? 16.125 12.57 -1.443 1 94.62 120 ASN A N 1
ATOM 1009 C CA . ASN A 1 120 ? 17.438 12.18 -0.954 1 94.62 120 ASN A CA 1
ATOM 1010 C C . ASN A 1 120 ? 17.703 12.75 0.434 1 94.62 120 ASN A C 1
ATOM 1012 O O . ASN A 1 120 ? 18.797 12.57 0.983 1 94.62 120 ASN A O 1
ATOM 1016 N N . ASP A 1 121 ? 16.766 13.43 0.985 1 97.56 121 ASP A N 1
ATOM 1017 C CA . ASP A 1 121 ? 16.969 14.008 2.309 1 97.56 121 ASP A CA 1
ATOM 1018 C C . ASP A 1 121 ? 17.141 12.914 3.363 1 97.56 121 ASP A C 1
ATOM 1020 O O . ASP A 1 121 ? 16.547 11.844 3.264 1 97.56 121 ASP A O 1
ATOM 1024 N N . ASP A 1 122 ? 17.969 13.195 4.246 1 97.94 122 ASP A N 1
ATOM 1025 C CA . ASP A 1 122 ? 18.297 12.258 5.312 1 97.94 122 ASP A CA 1
ATOM 1026 C C . ASP A 1 122 ? 17.266 12.312 6.441 1 97.94 122 ASP A C 1
ATOM 1028 O O . ASP A 1 122 ? 17.422 13.086 7.387 1 97.94 122 ASP A O 1
ATOM 1032 N N . VAL A 1 123 ? 16.344 11.383 6.43 1 98.25 123 VAL A N 1
ATOM 1033 C CA . VAL A 1 123 ? 15.211 11.391 7.348 1 98.25 123 VAL A CA 1
ATOM 1034 C C . VAL A 1 123 ? 15.703 11.219 8.781 1 98.25 123 VAL A C 1
ATOM 1036 O O . VAL A 1 123 ? 15.188 11.859 9.703 1 98.25 123 VAL A O 1
ATOM 1039 N N . LYS A 1 124 ? 16.703 10.398 8.984 1 97.88 124 LYS A N 1
ATOM 1040 C CA . LYS A 1 124 ? 17.234 10.195 10.328 1 97.88 124 LYS A CA 1
ATOM 1041 C C . LYS A 1 124 ? 17.734 11.508 10.93 1 97.88 124 LYS A C 1
ATOM 1043 O O . LYS A 1 124 ? 17.391 11.836 12.07 1 97.88 124 LYS A O 1
ATOM 1048 N N . ASN A 1 125 ? 18.438 12.211 10.148 1 98.06 125 ASN A N 1
ATOM 1049 C CA . ASN A 1 125 ? 18.984 13.484 10.609 1 98.06 125 ASN A CA 1
ATOM 1050 C C . ASN A 1 125 ? 17.875 14.523 10.805 1 98.06 125 ASN A C 1
ATOM 1052 O O . ASN A 1 125 ? 17.922 15.32 11.742 1 98.06 125 ASN A O 1
ATOM 1056 N N . ILE A 1 126 ? 16.969 14.539 9.945 1 98.19 126 ILE A N 1
ATOM 1057 C CA . ILE A 1 126 ? 15.844 15.469 10.039 1 98.19 126 ILE A CA 1
ATOM 1058 C C . ILE A 1 126 ? 15.086 15.219 11.344 1 98.19 126 ILE A C 1
ATOM 1060 O O . ILE A 1 126 ? 14.789 16.156 12.086 1 98.19 126 ILE A O 1
ATOM 1064 N N . LEU A 1 127 ? 14.828 13.945 11.625 1 98.31 127 LEU A N 1
ATOM 1065 C CA . LEU A 1 127 ? 14.117 13.586 12.844 1 98.31 127 LEU A CA 1
ATOM 1066 C C . LEU A 1 127 ? 14.898 14.023 14.078 1 98.31 127 LEU A C 1
ATOM 1068 O O . LEU A 1 127 ? 14.32 14.539 15.039 1 98.31 127 LEU A O 1
ATOM 1072 N N . LYS A 1 128 ? 16.156 13.867 14.023 1 97.31 128 LYS A N 1
ATOM 1073 C CA . LYS A 1 128 ? 17 14.289 15.141 1 97.31 128 LYS A CA 1
ATOM 1074 C C . LYS A 1 128 ? 16.891 15.797 15.367 1 97.31 128 LYS A C 1
ATOM 1076 O O . LYS A 1 128 ? 16.766 16.25 16.516 1 97.31 128 LYS A O 1
ATOM 1081 N N . LYS A 1 129 ? 16.938 16.547 14.328 1 96.56 129 LYS A N 1
ATOM 1082 C CA . LYS A 1 129 ? 16.797 17.984 14.43 1 96.56 129 LYS A CA 1
ATOM 1083 C C . LYS A 1 129 ? 15.438 18.375 14.984 1 96.56 129 LYS A C 1
ATOM 1085 O O . LYS A 1 129 ? 15.336 19.281 15.82 1 96.56 129 LYS A O 1
ATOM 1090 N N . MET A 1 130 ? 14.422 17.719 14.555 1 97.25 130 MET A N 1
ATOM 1091 C CA . MET A 1 130 ? 13.07 18 15.016 1 97.25 130 MET A CA 1
ATOM 1092 C C . MET A 1 130 ? 12.922 17.672 16.5 1 97.25 130 MET A C 1
ATOM 1094 O O . MET A 1 130 ? 12.266 18.406 17.234 1 97.25 130 MET A O 1
ATOM 1098 N N . GLU A 1 131 ? 13.539 16.609 16.875 1 96.06 131 GLU A N 1
ATOM 1099 C CA . GLU A 1 131 ? 13.438 16.156 18.266 1 96.06 131 GLU A CA 1
ATOM 1100 C C . GLU A 1 131 ? 13.93 17.234 19.234 1 96.06 131 GLU A C 1
ATOM 1102 O O . GLU A 1 131 ? 13.453 17.328 20.359 1 96.06 131 GLU A O 1
ATOM 1107 N N . MET A 1 132 ? 14.828 18.016 18.797 1 93.69 132 MET A N 1
ATOM 1108 C CA . M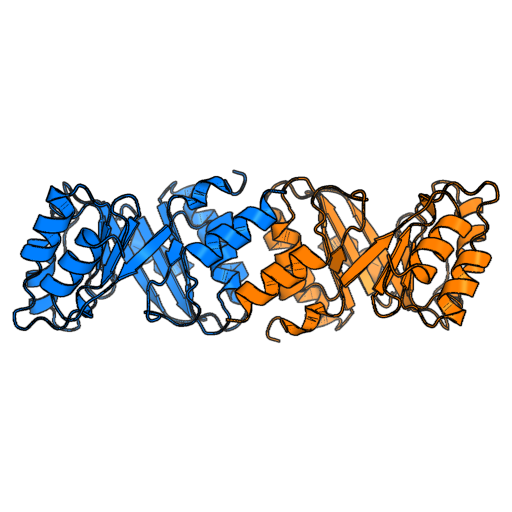ET A 1 132 ? 15.398 19.062 19.625 1 93.69 132 MET A CA 1
ATOM 1109 C C . MET A 1 132 ? 14.328 20.062 20.062 1 93.69 132 MET A C 1
ATOM 1111 O O . MET A 1 132 ? 14.477 20.75 21.078 1 93.69 132 MET A O 1
ATOM 1115 N N . HIS A 1 133 ? 13.227 20.109 19.391 1 93.69 133 HIS A N 1
ATOM 1116 C CA . HIS A 1 133 ? 12.172 21.078 19.672 1 93.69 133 HIS A CA 1
ATOM 1117 C C . HIS A 1 133 ? 10.992 20.422 20.391 1 93.69 133 HIS A C 1
ATOM 1119 O O . HIS A 1 133 ? 10.016 21.094 20.719 1 93.69 133 HIS A O 1
ATOM 1125 N N . ASN A 1 134 ? 10.992 19.156 20.531 1 93 134 ASN A N 1
ATOM 1126 C CA . ASN A 1 134 ? 10.031 18.344 21.266 1 93 134 ASN A CA 1
ATOM 1127 C C . ASN A 1 134 ? 8.602 18.625 20.812 1 93 134 ASN A C 1
ATOM 1129 O O . ASN A 1 134 ? 7.734 18.922 21.641 1 93 134 ASN A O 1
ATOM 1133 N N . PRO A 1 135 ? 8.312 18.484 19.625 1 96.5 135 PRO A N 1
ATOM 1134 C CA . PRO A 1 135 ? 6.934 18.672 19.172 1 96.5 135 PRO A CA 1
ATOM 1135 C C . PRO A 1 135 ? 6.004 17.547 19.625 1 96.5 135 PRO A C 1
ATOM 1137 O O . PRO A 1 135 ? 6.473 16.5 20.078 1 96.5 135 PRO A O 1
ATOM 1140 N N . ASP A 1 136 ? 4.734 17.828 19.516 1 96.69 136 ASP A N 1
ATOM 1141 C CA . ASP A 1 136 ? 3.738 16.797 19.812 1 96.69 136 ASP A CA 1
ATOM 1142 C C . ASP A 1 136 ? 3.561 15.859 18.625 1 96.69 136 ASP A C 1
ATOM 1144 O O 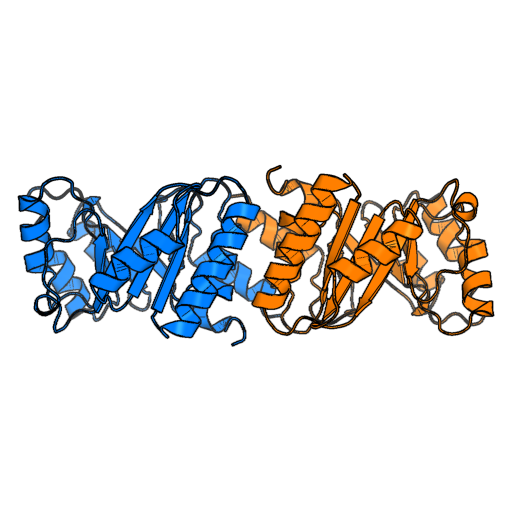. ASP A 1 136 ? 3.285 14.672 18.797 1 96.69 136 ASP A O 1
ATOM 1148 N N . ILE A 1 137 ? 3.689 16.391 17.469 1 97.56 137 ILE A N 1
ATOM 1149 C CA . ILE A 1 137 ? 3.496 15.656 16.219 1 97.56 137 ILE A CA 1
ATOM 1150 C C . ILE A 1 137 ? 4.66 15.93 15.273 1 97.56 137 ILE A C 1
ATOM 1152 O O . ILE A 1 137 ? 5.062 17.078 15.094 1 97.56 137 ILE A O 1
ATOM 1156 N N . TYR A 1 138 ? 5.223 14.945 14.727 1 98.5 138 TYR A N 1
ATOM 1157 C CA . TYR A 1 138 ? 6.25 15.039 13.695 1 98.5 138 TYR A CA 1
ATOM 1158 C C . TYR A 1 138 ? 5.652 14.844 12.305 1 98.5 138 TYR A C 1
ATOM 1160 O O . TYR A 1 138 ? 4.957 13.859 12.055 1 98.5 138 TYR A O 1
ATOM 1168 N N . LYS A 1 139 ? 5.891 15.766 11.469 1 98.38 139 LYS A N 1
ATOM 1169 C CA . LYS A 1 139 ? 5.434 15.617 10.086 1 98.38 139 LYS A CA 1
ATOM 1170 C C . LYS A 1 139 ? 6.609 15.641 9.117 1 98.38 139 LYS A C 1
ATOM 1172 O O . LYS A 1 139 ? 7.367 16.609 9.07 1 98.38 139 LYS A O 1
ATOM 1177 N N . ILE A 1 140 ? 6.785 14.625 8.398 1 98.44 140 ILE A N 1
ATOM 1178 C CA . ILE A 1 140 ? 7.781 14.539 7.34 1 98.44 140 ILE A CA 1
ATOM 1179 C C . ILE A 1 140 ? 7.086 14.344 5.996 1 98.44 140 ILE A C 1
ATOM 1181 O O . ILE A 1 140 ? 6.414 13.328 5.777 1 98.44 140 ILE A O 1
ATOM 1185 N N . ALA A 1 141 ? 7.199 15.328 5.137 1 97.31 141 ALA A N 1
ATOM 1186 C CA . ALA A 1 141 ? 6.648 15.273 3.783 1 97.31 141 ALA A CA 1
ATOM 1187 C C . ALA A 1 141 ? 7.758 15.359 2.738 1 97.31 141 ALA A C 1
ATOM 1189 O O . ALA A 1 141 ? 8.375 16.422 2.559 1 97.31 141 ALA A O 1
ATOM 1190 N N . LEU A 1 142 ? 8.031 14.297 2.049 1 97.25 142 LEU A N 1
ATOM 1191 C CA . LEU A 1 142 ? 9.094 14.273 1.052 1 97.25 142 LEU A CA 1
ATOM 1192 C C . LEU A 1 142 ? 8.547 13.898 -0.32 1 97.25 142 LEU A C 1
ATOM 1194 O O . LEU A 1 142 ? 7.641 13.07 -0.425 1 97.25 142 LEU A O 1
ATOM 1198 N N . ASN A 1 143 ? 9.141 14.453 -1.348 1 96.06 143 ASN A N 1
ATOM 1199 C CA . ASN A 1 143 ? 8.875 14.047 -2.723 1 96.06 143 ASN A CA 1
ATOM 1200 C C . ASN A 1 143 ? 9.711 12.828 -3.113 1 96.06 143 ASN A C 1
ATOM 1202 O O . ASN A 1 143 ? 10.914 12.945 -3.357 1 96.06 143 ASN A O 1
ATOM 1206 N N . TYR A 1 144 ? 9.008 11.664 -3.227 1 93.81 144 TYR A N 1
ATOM 1207 C CA . TYR A 1 144 ? 9.734 10.438 -3.535 1 93.81 144 TYR A CA 1
ATOM 1208 C C . TYR A 1 144 ? 9.703 10.148 -5.031 1 93.81 144 TYR A C 1
ATOM 1210 O O . TYR A 1 144 ? 8.68 10.367 -5.688 1 93.81 144 TYR A O 1
ATOM 1218 N N . ASN A 1 145 ? 10.82 9.68 -5.531 1 90.69 145 ASN A N 1
ATOM 1219 C CA . ASN A 1 145 ? 10.859 9.219 -6.918 1 90.69 145 ASN A CA 1
ATOM 1220 C C . ASN A 1 145 ? 11.336 7.773 -7.02 1 90.69 145 ASN A C 1
ATOM 1222 O O . ASN A 1 145 ? 11.516 7.25 -8.117 1 90.69 145 ASN A O 1
ATOM 1226 N N . ASP A 1 146 ? 11.523 7.184 -5.941 1 87.81 146 ASP A N 1
ATOM 1227 C CA . ASP A 1 146 ? 11.867 5.766 -5.934 1 87.81 146 ASP A CA 1
ATOM 1228 C C . ASP A 1 146 ? 11.273 5.062 -4.715 1 87.81 146 ASP A C 1
ATOM 1230 O O . ASP A 1 146 ? 11.383 5.551 -3.59 1 87.81 146 ASP A O 1
ATOM 1234 N N . TYR A 1 147 ? 10.852 3.879 -4.844 1 86.19 147 TYR A N 1
ATOM 1235 C CA . TYR A 1 147 ? 10.148 3.121 -3.811 1 86.19 147 TYR A CA 1
ATOM 1236 C C . TYR A 1 147 ? 11.125 2.643 -2.738 1 86.19 147 TYR A C 1
ATOM 1238 O O . TYR A 1 147 ? 10.773 2.586 -1.557 1 86.19 147 TYR A O 1
ATOM 1246 N N . GLU A 1 148 ? 12.289 2.309 -3.184 1 89.69 148 GLU A N 1
ATOM 1247 C CA . GLU A 1 148 ? 13.273 1.791 -2.24 1 89.69 148 GLU A CA 1
ATOM 1248 C C . GLU A 1 148 ? 13.609 2.826 -1.171 1 89.69 148 GLU A C 1
ATOM 1250 O O . GLU A 1 148 ? 13.672 2.502 0.017 1 89.69 148 GLU A O 1
ATOM 1255 N N . LYS A 1 149 ? 13.875 4.023 -1.672 1 93.88 149 LYS A N 1
ATOM 1256 C CA . LYS A 1 149 ? 14.156 5.098 -0.724 1 93.88 149 LYS A CA 1
ATOM 1257 C C . LYS A 1 149 ? 12.984 5.324 0.22 1 93.88 149 LYS A C 1
ATOM 1259 O O . LYS A 1 149 ? 13.172 5.512 1.424 1 93.88 149 LYS A O 1
ATOM 1264 N N . PHE A 1 150 ? 11.828 5.301 -0.275 1 94.69 150 PHE A N 1
ATOM 1265 C CA . PHE A 1 150 ? 10.633 5.453 0.542 1 94.69 150 PHE A CA 1
ATOM 1266 C C . PHE A 1 150 ? 10.57 4.371 1.613 1 94.69 150 PHE A C 1
ATOM 1268 O O . PHE A 1 150 ? 10.336 4.664 2.787 1 94.69 150 PHE A O 1
ATOM 1275 N N . LEU A 1 151 ? 10.797 3.148 1.217 1 92.88 151 LEU A N 1
ATOM 1276 C CA . LEU A 1 151 ? 10.695 2.021 2.139 1 92.88 151 LEU A CA 1
ATOM 1277 C C . LEU A 1 151 ? 11.742 2.131 3.244 1 92.88 151 LEU A C 1
ATOM 1279 O O . LEU A 1 151 ? 11.453 1.837 4.406 1 92.88 151 LEU A O 1
ATOM 1283 N N . ARG A 1 152 ? 12.875 2.529 2.883 1 94.12 152 ARG A N 1
ATOM 1284 C CA . ARG A 1 152 ? 13.922 2.709 3.885 1 94.12 152 ARG A CA 1
ATOM 1285 C C . ARG A 1 152 ? 13.547 3.799 4.883 1 94.12 152 ARG A C 1
ATOM 1287 O O . ARG A 1 152 ? 13.727 3.633 6.09 1 94.12 152 ARG A O 1
ATOM 1294 N N . ASP A 1 153 ? 13.062 4.867 4.387 1 97 153 ASP A N 1
ATOM 1295 C CA . ASP A 1 153 ? 12.625 5.945 5.266 1 97 153 ASP A CA 1
ATOM 1296 C C . ASP A 1 153 ? 11.469 5.496 6.16 1 97 153 ASP A C 1
ATOM 1298 O O . ASP A 1 153 ? 11.398 5.875 7.328 1 97 153 ASP A O 1
ATOM 1302 N N . LEU A 1 154 ? 10.562 4.727 5.582 1 95.69 154 LEU A N 1
ATOM 1303 C CA . LEU A 1 154 ? 9.445 4.184 6.344 1 95.69 154 LEU A CA 1
ATOM 1304 C C . LEU A 1 154 ? 9.938 3.385 7.547 1 95.69 154 LEU A C 1
ATOM 1306 O O . LEU A 1 154 ? 9.422 3.541 8.656 1 95.69 154 LEU A O 1
ATOM 1310 N N . LEU A 1 155 ? 10.938 2.609 7.34 1 94.69 155 LEU A N 1
ATOM 1311 C CA . LEU A 1 155 ? 11.5 1.802 8.422 1 94.69 155 LEU A CA 1
ATOM 1312 C C . LEU A 1 155 ? 12.141 2.686 9.477 1 94.69 155 LEU A C 1
ATOM 1314 O O . LEU A 1 155 ? 12.023 2.414 10.68 1 94.69 155 LEU A O 1
ATOM 1318 N N . ILE A 1 156 ? 12.805 3.699 9.047 1 96.75 156 ILE A N 1
ATOM 1319 C CA . ILE A 1 156 ? 13.414 4.652 9.969 1 96.75 156 ILE A CA 1
ATOM 1320 C C . ILE A 1 156 ? 12.336 5.309 10.828 1 96.75 156 ILE A C 1
ATOM 1322 O O . ILE A 1 156 ? 12.484 5.418 12.047 1 96.75 156 ILE A O 1
ATOM 1326 N N . ILE A 1 157 ? 11.281 5.68 10.242 1 97 157 ILE A N 1
ATOM 1327 C CA . ILE A 1 157 ? 10.195 6.371 10.922 1 97 157 ILE A CA 1
ATOM 1328 C C . ILE A 1 157 ? 9.477 5.406 11.867 1 97 157 ILE A C 1
ATOM 1330 O O . ILE A 1 157 ? 9.086 5.781 12.969 1 97 157 ILE A O 1
ATOM 1334 N N . MET A 1 158 ? 9.344 4.215 11.414 1 94.12 158 MET A N 1
ATOM 1335 C CA . MET A 1 158 ? 8.758 3.199 12.281 1 94.12 158 MET A CA 1
ATOM 1336 C C . MET A 1 158 ? 9.57 3.035 13.555 1 94.12 158 MET A C 1
ATOM 1338 O O . MET A 1 158 ? 9.016 3.006 14.656 1 94.12 158 MET A O 1
ATOM 1342 N N . ASP A 1 159 ? 10.82 2.943 13.375 1 95.19 159 ASP A N 1
ATOM 1343 C CA . ASP A 1 159 ? 11.711 2.811 14.523 1 95.19 159 ASP A CA 1
ATOM 1344 C C . ASP A 1 159 ? 11.625 4.035 15.43 1 95.19 159 ASP A C 1
ATOM 1346 O O . ASP A 1 159 ? 11.602 3.908 16.656 1 95.19 159 ASP A O 1
ATOM 1350 N N . PHE A 1 160 ? 11.609 5.129 14.859 1 97.25 160 PHE A N 1
ATOM 1351 C CA . PHE A 1 160 ? 11.5 6.379 15.602 1 97.25 160 PHE A CA 1
ATOM 1352 C C . PHE A 1 160 ? 10.219 6.414 16.422 1 97.25 160 PHE A C 1
ATOM 1354 O O . PHE A 1 160 ? 10.234 6.762 17.609 1 97.25 160 PHE A O 1
ATOM 1361 N N . LYS A 1 161 ? 9.172 6.055 15.797 1 95 161 LYS A N 1
ATOM 1362 C CA . LYS A 1 161 ? 7.875 6.055 16.453 1 95 161 LYS A CA 1
ATOM 1363 C C . LYS A 1 161 ? 7.852 5.07 17.625 1 95 161 LYS A C 1
ATOM 1365 O O . LYS A 1 161 ? 7.328 5.379 18.703 1 95 161 LYS A O 1
ATOM 1370 N N . LYS A 1 162 ? 8.391 3.982 17.438 1 93.25 162 LYS A N 1
ATOM 1371 C CA . LYS A 1 162 ? 8.453 2.973 18.484 1 93.25 162 LYS A CA 1
ATOM 1372 C C . LYS A 1 162 ? 9.266 3.469 19.688 1 93.25 162 LYS A C 1
ATOM 1374 O O . LYS A 1 162 ? 8.883 3.252 20.828 1 93.25 162 LYS A O 1
ATOM 1379 N N . ARG A 1 163 ? 10.273 4.125 19.328 1 95.38 163 ARG A N 1
ATOM 1380 C CA . ARG A 1 163 ? 11.195 4.594 20.375 1 95.38 163 ARG A CA 1
ATOM 1381 C C . ARG A 1 163 ? 10.602 5.773 21.141 1 95.38 163 ARG A C 1
ATOM 1383 O O . ARG A 1 163 ? 10.766 5.879 22.344 1 95.38 163 ARG A O 1
ATOM 1390 N N . THR A 1 164 ? 9.883 6.617 20.453 1 95.94 164 THR A N 1
ATOM 1391 C CA . THR A 1 164 ? 9.5 7.891 21.062 1 95.94 164 THR A CA 1
ATOM 1392 C C . THR A 1 164 ? 8.023 7.875 21.469 1 95.94 164 THR A C 1
ATOM 1394 O O . THR A 1 164 ? 7.59 8.703 22.266 1 95.94 164 THR A O 1
ATOM 1397 N N . ASN A 1 165 ? 7.227 7.008 20.828 1 95.06 165 ASN A N 1
ATOM 1398 C CA . ASN A 1 165 ? 5.781 6.949 21.016 1 95.06 165 ASN A CA 1
ATOM 1399 C C . ASN A 1 165 ? 5.109 8.258 20.609 1 95.06 165 ASN A C 1
ATOM 1401 O O . ASN A 1 165 ? 4.109 8.656 21.219 1 95.06 165 ASN A O 1
ATOM 1405 N N . LYS A 1 166 ? 5.762 8.969 19.734 1 95.31 166 LYS A N 1
ATOM 1406 C CA . LYS A 1 166 ? 5.223 10.25 19.281 1 95.31 166 LYS A CA 1
ATOM 1407 C C . LYS A 1 166 ? 4.324 10.062 18.062 1 95.31 166 LYS A C 1
ATOM 1409 O O . LYS A 1 166 ? 4.469 9.094 17.328 1 95.31 166 LYS A O 1
ATOM 1414 N N . GLU A 1 167 ? 3.412 10.984 17.891 1 96.69 167 GLU A N 1
ATOM 1415 C CA . GLU A 1 167 ? 2.523 10.992 16.734 1 96.69 167 GLU A CA 1
ATOM 1416 C C . GLU A 1 167 ? 3.27 11.414 15.469 1 96.69 167 GLU A C 1
ATOM 1418 O O . GLU A 1 167 ? 4.062 12.352 15.492 1 96.69 167 GLU A O 1
ATOM 1423 N N . MET A 1 168 ? 3.041 10.648 14.391 1 97.19 168 MET A N 1
ATOM 1424 C CA . MET A 1 168 ? 3.773 10.859 13.141 1 97.19 168 MET A CA 1
ATOM 1425 C C . MET A 1 168 ? 2.812 11.102 11.984 1 97.19 168 MET A C 1
ATOM 1427 O O . MET A 1 168 ? 1.786 10.43 11.867 1 97.19 168 MET A O 1
ATOM 1431 N N . ALA A 1 169 ? 3.111 12.094 11.219 1 97.56 169 ALA A N 1
ATOM 1432 C CA . ALA A 1 169 ? 2.562 12.234 9.875 1 97.56 169 ALA A CA 1
ATOM 1433 C C . ALA A 1 169 ? 3.648 12.055 8.82 1 97.56 169 ALA A C 1
ATOM 1435 O O . ALA A 1 169 ? 4.469 12.953 8.602 1 97.56 169 ALA A O 1
ATOM 1436 N N . PHE A 1 170 ? 3.713 10.93 8.227 1 97.31 170 PHE A N 1
ATOM 1437 C CA . PHE A 1 170 ? 4.652 10.656 7.148 1 97.31 170 PHE A CA 1
ATOM 1438 C C . PHE A 1 170 ? 3.953 10.719 5.793 1 97.31 170 PHE A C 1
ATOM 1440 O O . PHE A 1 170 ? 3.166 9.828 5.453 1 97.31 170 PHE A O 1
ATOM 1447 N N . ILE A 1 171 ? 4.27 11.742 4.992 1 96.69 171 ILE A N 1
ATOM 1448 C CA . ILE A 1 171 ? 3.5 12.047 3.793 1 96.69 171 ILE A CA 1
ATOM 1449 C C . ILE A 1 171 ? 4.398 11.938 2.562 1 96.69 171 ILE A C 1
ATOM 1451 O O . ILE A 1 171 ? 5.113 12.883 2.219 1 96.69 171 ILE A O 1
ATOM 1455 N N . PRO A 1 172 ? 4.383 10.797 1.911 1 95.62 172 PRO A N 1
ATOM 1456 C CA . PRO A 1 172 ? 5.07 10.719 0.619 1 95.62 172 PRO A CA 1
ATOM 1457 C C . PRO A 1 172 ? 4.398 11.57 -0.457 1 95.62 172 PRO A C 1
ATOM 1459 O O . PRO A 1 172 ? 3.27 11.281 -0.864 1 95.62 172 PRO A O 1
ATOM 1462 N N . MET A 1 173 ? 5.105 12.539 -0.858 1 94.19 173 MET A N 1
ATOM 1463 C CA . MET A 1 173 ? 4.59 13.43 -1.895 1 94.19 173 MET A CA 1
ATOM 1464 C C . MET A 1 173 ? 5.105 13.016 -3.27 1 94.19 173 MET A C 1
ATOM 1466 O O . MET A 1 173 ? 6.008 12.188 -3.377 1 94.19 173 MET A O 1
ATOM 1470 N N . GLY A 1 174 ? 4.492 13.641 -4.312 1 88.12 174 GLY A N 1
ATOM 1471 C CA . GLY A 1 174 ? 4.852 13.359 -5.691 1 88.12 174 GLY A CA 1
ATOM 1472 C C . GLY A 1 174 ? 3.682 12.859 -6.523 1 88.12 174 GLY A C 1
ATOM 1473 O O . GLY A 1 174 ? 2.758 12.242 -5.992 1 88.12 174 GLY A O 1
ATOM 1474 N N . ASP A 1 175 ? 4.074 13.023 -7.863 1 79.56 175 ASP A N 1
ATOM 1475 C CA . ASP A 1 175 ? 3.057 12.555 -8.797 1 79.56 175 ASP A CA 1
ATOM 1476 C C . ASP A 1 175 ? 2.984 11.031 -8.812 1 79.56 175 ASP A C 1
ATOM 1478 O O . ASP A 1 175 ? 4.004 10.359 -8.664 1 79.56 175 ASP A O 1
ATOM 1482 N N . LYS A 1 176 ? 1.951 10.391 -8.562 1 78.38 176 LYS A N 1
ATOM 1483 C CA . LYS A 1 176 ? 1.739 8.945 -8.641 1 78.38 176 LYS A CA 1
ATOM 1484 C C . LYS A 1 176 ? 2.033 8.273 -7.309 1 78.38 176 LYS A C 1
ATOM 1486 O O . LYS A 1 176 ? 2.271 7.062 -7.258 1 78.38 176 LYS A O 1
ATOM 1491 N N . ASN A 1 177 ? 2.299 9.156 -6.312 1 86.94 177 ASN A N 1
ATOM 1492 C CA . ASN A 1 177 ? 2.627 8.57 -5.016 1 86.94 177 ASN A CA 1
ATOM 1493 C C . ASN A 1 177 ? 1.392 8.438 -4.129 1 86.94 177 ASN A C 1
ATOM 1495 O O . ASN A 1 177 ? 1.509 8.297 -2.912 1 86.94 177 ASN A O 1
ATOM 1499 N N . SER A 1 178 ? 0.25 8.445 -4.781 1 87.56 178 SER A N 1
ATOM 1500 C CA . SER A 1 178 ? -0.984 8.273 -4.023 1 87.56 178 SER A CA 1
ATOM 1501 C C . SER A 1 178 ? -0.978 6.965 -3.248 1 87.56 178 SER A C 1
ATOM 1503 O O . SER A 1 178 ? -1.411 6.918 -2.094 1 87.56 178 SER A O 1
ATOM 1505 N N . PHE A 1 179 ? -0.445 6.023 -3.846 1 87.06 179 PHE A N 1
ATOM 1506 C CA . PHE A 1 179 ? -0.386 4.707 -3.215 1 87.06 179 PHE A CA 1
ATOM 1507 C C . PHE A 1 179 ? 0.513 4.738 -1.985 1 87.06 179 PHE A C 1
ATOM 1509 O O . PHE A 1 179 ? 0.191 4.133 -0.96 1 87.06 179 PHE A O 1
ATOM 1516 N N . LEU A 1 180 ? 1.589 5.418 -2.109 1 91.12 180 LEU A N 1
ATOM 1517 C CA . LEU A 1 180 ? 2.51 5.512 -0.981 1 91.12 180 LEU A CA 1
ATOM 1518 C C . LEU A 1 180 ? 1.864 6.246 0.19 1 91.12 180 LEU A C 1
ATOM 1520 O O . LEU A 1 180 ? 2.119 5.914 1.351 1 91.12 180 LEU A O 1
ATOM 1524 N N . ARG A 1 181 ? 1.035 7.152 -0.076 1 91.38 181 ARG A N 1
ATOM 1525 C CA . ARG A 1 181 ? 0.315 7.867 0.973 1 91.38 181 ARG A CA 1
ATOM 1526 C C . ARG A 1 181 ? -0.604 6.926 1.746 1 91.38 181 ARG A C 1
ATOM 1528 O O . ARG A 1 181 ? -0.662 6.98 2.977 1 91.38 181 ARG A O 1
ATOM 1535 N N . VAL A 1 182 ? -1.273 6.152 0.987 1 90.06 182 VAL A N 1
ATOM 1536 C CA . VAL A 1 182 ? -2.172 5.191 1.62 1 90.06 182 VAL A CA 1
ATOM 1537 C C . VAL A 1 182 ? -1.367 4.211 2.471 1 90.06 182 VAL A C 1
ATOM 1539 O O . VAL A 1 182 ? -1.729 3.934 3.615 1 90.06 182 VAL A O 1
ATOM 1542 N N . PHE A 1 183 ? -0.308 3.803 1.9 1 88.75 183 PHE A N 1
ATOM 1543 C CA . PHE A 1 183 ? 0.522 2.824 2.594 1 88.75 183 PHE A CA 1
ATOM 1544 C C . PHE A 1 183 ? 1.096 3.414 3.877 1 88.75 183 PHE A C 1
ATOM 1546 O O . PHE A 1 183 ? 1.111 2.752 4.918 1 88.75 183 PHE A O 1
ATOM 1553 N N . SER A 1 184 ? 1.568 4.582 3.768 1 92.5 184 SER A N 1
ATOM 1554 C CA . SER A 1 184 ? 2.088 5.262 4.949 1 92.5 184 SER A CA 1
ATOM 1555 C C . SER A 1 184 ? 1.021 5.383 6.031 1 92.5 184 SER A C 1
ATOM 1557 O O . SER A 1 184 ? 1.295 5.148 7.211 1 92.5 184 SER A O 1
ATOM 1559 N N . LEU A 1 185 ? -0.152 5.688 5.68 1 91.75 185 LEU A N 1
ATOM 1560 C CA . LEU A 1 185 ? -1.26 5.879 6.609 1 91.75 185 LEU A CA 1
ATOM 1561 C C . LEU A 1 185 ? -1.605 4.578 7.32 1 91.75 185 LEU A C 1
ATOM 1563 O O . LEU A 1 185 ? -1.942 4.582 8.508 1 91.75 185 LEU A O 1
ATOM 1567 N N . ILE A 1 186 ? -1.431 3.494 6.68 1 85.31 186 ILE A N 1
ATOM 1568 C CA . ILE A 1 186 ? -1.816 2.197 7.227 1 85.31 186 ILE A CA 1
ATOM 1569 C C . ILE A 1 186 ? -0.699 1.66 8.117 1 85.31 186 ILE A C 1
ATOM 1571 O O . ILE A 1 186 ? -0.957 0.917 9.07 1 85.31 186 ILE A O 1
ATOM 1575 N N . THR A 1 187 ? 0.469 2.104 7.898 1 87.44 187 THR A N 1
ATOM 1576 C CA . THR A 1 187 ? 1.598 1.468 8.57 1 87.44 187 THR A CA 1
ATOM 1577 C C . THR A 1 187 ? 2.109 2.34 9.711 1 87.44 187 THR A C 1
ATOM 1579 O O . THR A 1 187 ? 2.15 1.903 10.859 1 87.44 187 THR A O 1
ATOM 1582 N N . VAL A 1 188 ? 2.406 3.623 9.328 1 91.12 188 VAL A N 1
ATOM 1583 C CA . VAL A 1 188 ? 3.148 4.34 10.359 1 91.12 188 VAL A CA 1
ATOM 1584 C C . VAL A 1 188 ? 2.482 5.688 10.633 1 91.12 188 VAL A C 1
ATOM 1586 O O . VAL A 1 188 ? 2.535 6.199 11.758 1 91.12 188 VAL A O 1
ATOM 1589 N N . SER A 1 189 ? 1.917 6.27 9.656 1 94.69 189 SER A N 1
ATOM 1590 C CA . SER A 1 189 ? 1.382 7.621 9.797 1 94.69 189 SER A CA 1
ATOM 1591 C C . SER A 1 189 ? 0.102 7.625 10.625 1 94.69 189 SER A C 1
ATOM 1593 O O . SER A 1 189 ? -0.811 6.836 10.375 1 94.69 189 SER A O 1
ATOM 1595 N N . ASP A 1 190 ? 0.074 8.523 11.562 1 95.12 190 ASP A N 1
ATOM 1596 C CA . ASP A 1 190 ? -1.124 8.672 12.383 1 95.12 190 ASP A CA 1
ATOM 1597 C C . ASP A 1 190 ? -2.102 9.656 11.75 1 95.12 190 ASP A C 1
ATOM 1599 O O . ASP A 1 190 ? -3.283 9.68 12.109 1 95.12 190 ASP A O 1
ATOM 1603 N N . ILE A 1 191 ? -1.552 10.445 10.867 1 95.81 191 ILE A N 1
ATOM 1604 C CA . ILE A 1 191 ? -2.328 11.492 10.219 1 95.81 191 ILE A CA 1
ATOM 1605 C C . ILE A 1 191 ? -2.186 11.383 8.703 1 95.81 191 ILE A C 1
ATOM 1607 O O . ILE A 1 191 ? -1.088 11.148 8.195 1 95.81 191 ILE A O 1
ATOM 1611 N N . GLY A 1 192 ? -3.277 11.469 8.023 1 95.06 192 GLY A N 1
ATOM 1612 C CA . GLY A 1 192 ? -3.289 11.578 6.57 1 95.06 192 GLY A CA 1
ATOM 1613 C C . GLY A 1 192 ? -3.904 12.867 6.074 1 95.06 192 GLY A C 1
ATOM 1614 O O . GLY A 1 192 ? -4.539 13.594 6.844 1 95.06 192 GLY A O 1
ATOM 1615 N N . TYR A 1 193 ? -3.711 13.141 4.828 1 95.06 193 TYR A N 1
ATOM 1616 C CA . TYR A 1 193 ? -4.25 14.352 4.227 1 95.06 193 TYR A CA 1
ATOM 1617 C C . TYR A 1 193 ? -5.043 14.031 2.963 1 95.06 193 TYR A C 1
ATOM 1619 O O . TYR A 1 193 ? -4.641 13.172 2.176 1 95.06 193 TYR A O 1
ATOM 1627 N N . ALA A 1 194 ? -6.074 14.68 2.795 1 94.81 194 ALA A N 1
ATOM 1628 C CA . ALA A 1 194 ? -6.91 14.586 1.603 1 94.81 194 ALA A CA 1
ATOM 1629 C C . ALA A 1 194 ? -7.117 15.953 0.96 1 94.81 194 ALA A C 1
ATOM 1631 O O . ALA A 1 194 ? -6.984 16.984 1.625 1 94.81 194 ALA A O 1
ATOM 1632 N N . LYS A 1 195 ? -7.469 15.859 -0.315 1 93.94 195 LYS A N 1
ATOM 1633 C CA . LYS A 1 195 ? -7.77 17.109 -1.011 1 93.94 195 LYS A CA 1
ATOM 1634 C C . LYS A 1 195 ? -9.273 17.375 -1.026 1 93.94 195 LYS A C 1
ATOM 1636 O O . LYS A 1 195 ? -10.078 16.453 -0.928 1 93.94 195 LYS A O 1
ATOM 1641 N N . PHE A 1 196 ? -9.688 18.562 -1.062 1 91.31 196 PHE A N 1
ATOM 1642 C CA . PHE A 1 196 ? -11.078 18.953 -1.251 1 91.31 196 PHE A CA 1
ATOM 1643 C C . PHE A 1 196 ? -11.359 19.266 -2.715 1 91.31 196 PHE A C 1
ATOM 1645 O O . PHE A 1 196 ? -12.148 18.578 -3.365 1 91.31 196 PHE A O 1
ATOM 1652 N N . LYS A 1 197 ? -11.031 20.234 -3.371 1 80.12 197 LYS A N 1
ATOM 1653 C CA . LYS A 1 197 ? -11.227 20.578 -4.773 1 80.12 197 LYS A CA 1
ATOM 1654 C C . LYS A 1 197 ? -9.914 20.484 -5.551 1 80.12 197 LYS A C 1
ATOM 1656 O O . LYS A 1 197 ? -9.664 19.5 -6.234 1 80.12 197 LYS A O 1
ATOM 1661 N N . GLU A 1 198 ? -9.164 21.344 -5.371 1 74.94 198 GLU A N 1
ATOM 1662 C CA . GLU A 1 198 ? -7.848 21.375 -6.004 1 74.94 198 GLU A CA 1
ATOM 1663 C C . GLU A 1 198 ? -6.781 20.781 -5.082 1 74.94 198 GLU A C 1
ATOM 1665 O O . GLU A 1 198 ? -6.863 20.922 -3.859 1 74.94 198 GLU A O 1
ATOM 1670 N N . SER A 1 199 ? -5.949 20.031 -5.785 1 74.06 199 SER A N 1
ATOM 1671 C CA . SER A 1 199 ? -4.84 19.484 -5.008 1 74.06 199 SER A CA 1
ATOM 1672 C C . SER A 1 199 ? -3.936 20.594 -4.488 1 74.06 199 SER A C 1
ATOM 1674 O O . SER A 1 199 ? -3.641 21.562 -5.207 1 74.06 199 SER A O 1
ATOM 1676 N N . THR A 1 200 ? -3.73 20.516 -3.211 1 75.31 200 THR A N 1
ATOM 1677 C CA . THR A 1 200 ? -2.734 21.422 -2.645 1 75.31 200 THR A CA 1
ATOM 1678 C C . THR A 1 200 ? -1.326 20.875 -2.848 1 75.31 200 THR A C 1
ATOM 1680 O O . THR A 1 200 ? -0.342 21.594 -2.703 1 75.31 200 THR A O 1
ATOM 1683 N N . ALA A 1 201 ? -1.24 19.531 -3.191 1 71.5 201 ALA A N 1
ATOM 1684 C CA . ALA A 1 201 ? 0.009 18.844 -3.502 1 71.5 201 ALA A CA 1
ATOM 1685 C C . ALA A 1 201 ? -0.225 17.703 -4.488 1 71.5 201 ALA A C 1
ATOM 1687 O O . ALA A 1 201 ? -1.31 17.125 -4.523 1 71.5 201 ALA A O 1
ATOM 1688 N N . PRO A 1 202 ? 0.765 17.438 -5.266 1 73.31 202 PRO A N 1
ATOM 1689 C CA . PRO A 1 202 ? 0.631 16.359 -6.25 1 73.31 202 PRO A CA 1
ATOM 1690 C C . PRO A 1 202 ? 0.339 15.008 -5.609 1 73.31 202 PRO A C 1
ATOM 1692 O O . PRO A 1 202 ? 0.897 14.68 -4.559 1 73.31 202 PRO A O 1
ATOM 1695 N N . GLY A 1 203 ? -0.641 14.273 -6.164 1 75.88 203 GLY A N 1
ATOM 1696 C CA . GLY A 1 203 ? -0.892 12.898 -5.766 1 75.88 203 GLY A CA 1
ATOM 1697 C C . GLY A 1 203 ? -1.906 12.781 -4.645 1 75.88 203 GLY A C 1
ATOM 1698 O O . GLY A 1 203 ? -2.15 11.688 -4.133 1 75.88 203 GLY A O 1
ATOM 1699 N N . GLN A 1 204 ? -2.529 13.906 -4.258 1 85 204 GLN A N 1
ATOM 1700 C CA . GLN A 1 204 ? -3.471 13.852 -3.145 1 85 204 GLN A CA 1
ATOM 1701 C C . GLN A 1 204 ? -4.758 13.133 -3.547 1 85 204 GLN A C 1
ATOM 1703 O O . GLN A 1 204 ? -5.254 13.32 -4.66 1 85 204 GLN A O 1
ATOM 1708 N N . LEU A 1 205 ? -5.203 12.383 -2.6 1 90.69 205 LEU A N 1
ATOM 1709 C CA . LEU A 1 205 ? -6.48 11.688 -2.73 1 90.69 205 LEU A CA 1
ATOM 1710 C C . LEU A 1 205 ? -7.586 12.438 -1.995 1 90.69 205 LEU A C 1
ATOM 1712 O O . LEU A 1 205 ? -7.309 13.219 -1.088 1 90.69 205 LEU A O 1
ATOM 1716 N N . THR A 1 206 ? -8.805 12.195 -2.449 1 92.38 206 THR A N 1
ATOM 1717 C CA . THR A 1 206 ? -9.938 12.719 -1.689 1 92.38 206 THR A CA 1
ATOM 1718 C C . THR A 1 206 ? -10.25 11.812 -0.497 1 92.38 206 THR A C 1
ATOM 1720 O O . THR A 1 206 ? -9.781 10.672 -0.44 1 92.38 206 THR A O 1
ATOM 1723 N N . LEU A 1 207 ? -10.945 12.398 0.39 1 93.12 207 LEU A N 1
ATOM 1724 C CA . LEU A 1 207 ? -11.391 11.594 1.52 1 93.12 207 LEU A CA 1
ATOM 1725 C C . LEU A 1 207 ? -12.195 10.383 1.042 1 93.12 207 LEU A C 1
ATOM 1727 O O . LEU A 1 207 ? -12.039 9.281 1.575 1 93.12 207 LEU A O 1
ATOM 1731 N N . ASP A 1 208 ? -12.984 10.586 0.045 1 91.44 208 ASP A N 1
ATOM 1732 C CA . ASP A 1 208 ? -13.789 9.508 -0.511 1 91.44 208 ASP A CA 1
ATOM 1733 C C . ASP A 1 208 ? -12.898 8.398 -1.083 1 91.44 208 ASP A C 1
ATOM 1735 O O . ASP A 1 208 ? -13.211 7.215 -0.94 1 91.44 208 ASP A O 1
ATOM 1739 N N . ASN A 1 209 ? -11.883 8.828 -1.76 1 91.06 209 ASN A N 1
ATOM 1740 C CA . ASN A 1 209 ? -10.938 7.852 -2.279 1 91.06 209 ASN A CA 1
ATOM 1741 C C . ASN A 1 209 ? -10.367 6.977 -1.165 1 91.06 209 ASN A C 1
ATOM 1743 O O . ASN A 1 209 ? -10.305 5.754 -1.301 1 91.06 209 ASN A O 1
ATOM 1747 N N . TYR A 1 210 ? -9.922 7.602 -0.079 1 90.88 210 TYR A N 1
ATOM 1748 C CA . TYR A 1 210 ? -9.414 6.848 1.062 1 90.88 210 TYR A CA 1
ATOM 1749 C C . TYR A 1 210 ? -10.453 5.863 1.573 1 90.88 210 TYR A C 1
ATOM 1751 O O . TYR A 1 210 ? -10.156 4.684 1.779 1 90.88 210 TYR A O 1
ATOM 1759 N N . ASN A 1 211 ? -11.656 6.336 1.744 1 89.56 211 ASN A N 1
ATOM 1760 C CA . ASN A 1 211 ? -12.727 5.496 2.264 1 89.56 211 ASN A CA 1
ATOM 1761 C C . ASN A 1 211 ? -12.984 4.293 1.36 1 89.56 211 ASN A C 1
ATOM 1763 O O . ASN A 1 211 ? -13.195 3.18 1.846 1 89.56 211 ASN A O 1
ATOM 1767 N N . GLU A 1 212 ? -12.977 4.539 0.117 1 89.5 212 GLU A N 1
ATOM 1768 C CA . GLU A 1 212 ? -13.211 3.461 -0.84 1 89.5 212 GLU A CA 1
ATOM 1769 C C . GLU A 1 212 ? -12.117 2.402 -0.756 1 89.5 212 GLU A C 1
ATOM 1771 O O . GLU A 1 212 ? -12.406 1.204 -0.739 1 89.5 212 GLU A O 1
ATOM 1776 N N . ILE A 1 213 ? -10.938 2.846 -0.746 1 89 213 ILE A N 1
ATOM 1777 C CA . ILE A 1 213 ? -9.805 1.927 -0.674 1 89 213 ILE A CA 1
ATOM 1778 C C . ILE A 1 213 ? -9.883 1.11 0.614 1 89 213 ILE A C 1
ATOM 1780 O O . ILE A 1 213 ? -9.734 -0.113 0.592 1 89 213 ILE A O 1
ATOM 1784 N N . PHE A 1 214 ? -10.164 1.766 1.683 1 86.81 214 PHE A N 1
ATOM 1785 C CA . PHE A 1 214 ? -10.195 1.09 2.975 1 86.81 214 PHE A CA 1
ATOM 1786 C C . PHE A 1 214 ? -11.367 0.117 3.051 1 86.81 214 PHE A C 1
ATOM 1788 O O . PHE A 1 214 ? -11.273 -0.93 3.693 1 86.81 214 PHE A O 1
ATOM 1795 N N . GLU A 1 215 ? -12.414 0.439 2.416 1 86.5 215 GLU A N 1
ATOM 1796 C CA . GLU A 1 215 ? -13.555 -0.471 2.361 1 86.5 215 GLU A CA 1
ATOM 1797 C C . GLU A 1 215 ? -13.195 -1.762 1.631 1 86.5 215 GLU A C 1
ATOM 1799 O O . GLU A 1 215 ? -13.633 -2.846 2.023 1 86.5 215 GLU A O 1
ATOM 1804 N N . ILE A 1 216 ? -12.414 -1.59 0.587 1 85.38 216 ILE A N 1
ATOM 1805 C CA . ILE A 1 216 ? -12.008 -2.75 -0.197 1 85.38 216 ILE A CA 1
ATOM 1806 C C . ILE A 1 216 ? -11.039 -3.607 0.615 1 85.38 216 ILE A C 1
ATOM 1808 O O . ILE A 1 216 ? -11.109 -4.84 0.581 1 85.38 216 ILE A O 1
ATOM 1812 N N . LEU A 1 217 ? -10.156 -2.99 1.372 1 82.69 217 LEU A N 1
ATOM 1813 C CA . LEU A 1 217 ? -9.07 -3.688 2.057 1 82.69 217 LEU A CA 1
ATOM 1814 C C . LEU A 1 217 ? -9.562 -4.309 3.359 1 82.69 217 LEU A C 1
ATOM 1816 O O . LEU A 1 217 ? -8.891 -5.164 3.939 1 82.69 217 LEU A O 1
ATOM 1820 N N . LYS A 1 218 ? -10.719 -3.887 4.055 1 74.69 218 LYS A N 1
ATOM 1821 C CA . LYS A 1 218 ? -11.297 -4.461 5.266 1 74.69 218 LYS A CA 1
ATOM 1822 C C . LYS A 1 218 ? -11.742 -5.902 5.035 1 74.69 218 LYS A C 1
ATOM 1824 O O . LYS A 1 218 ? -11.852 -6.684 5.984 1 74.69 218 LYS A O 1
ATOM 1829 N N . HIS A 1 219 ? -11.828 -6.383 3.879 1 59.06 219 HIS A N 1
ATOM 1830 C CA . HIS A 1 219 ? -12.32 -7.73 3.611 1 59.06 219 HIS A CA 1
ATOM 1831 C C . HIS A 1 219 ? -11.172 -8.672 3.26 1 59.06 219 HIS A C 1
ATOM 1833 O O . HIS A 1 219 ? -10.195 -8.266 2.633 1 59.06 219 HIS A O 1
ATOM 1839 N N . MET B 1 1 ? 12.336 2.314 -12.039 1 28.73 1 MET B N 1
ATOM 1840 C CA . MET B 1 1 ? 11.211 1.526 -12.539 1 28.73 1 MET B CA 1
ATOM 1841 C C . MET B 1 1 ? 9.945 1.812 -11.75 1 28.73 1 MET B C 1
ATOM 1843 O O . MET B 1 1 ? 9.914 1.637 -10.531 1 28.73 1 MET B O 1
ATOM 1847 N N . THR B 1 2 ? 9.172 2.762 -12.07 1 34.16 2 THR B N 1
ATOM 1848 C CA . THR B 1 2 ? 7.867 3.188 -11.578 1 34.16 2 THR B CA 1
ATOM 1849 C C . THR B 1 2 ? 6.914 2 -11.469 1 34.16 2 THR B C 1
ATOM 1851 O O . THR B 1 2 ? 6.875 1.147 -12.359 1 34.16 2 THR B O 1
ATOM 1854 N N . ALA B 1 3 ? 6.566 1.65 -10.344 1 43.25 3 ALA B N 1
ATOM 1855 C CA . ALA B 1 3 ? 5.508 0.651 -10.219 1 43.25 3 ALA B CA 1
ATOM 1856 C C . ALA B 1 3 ? 4.523 0.749 -11.383 1 43.25 3 ALA B C 1
ATOM 1858 O O . ALA B 1 3 ? 3.992 1.826 -11.664 1 43.25 3 ALA B O 1
ATOM 1859 N N . ASP B 1 4 ? 4.836 0.187 -12.516 1 48.09 4 ASP B N 1
ATOM 1860 C CA . ASP B 1 4 ? 3.934 0.279 -13.664 1 48.09 4 ASP B CA 1
ATOM 1861 C C . ASP B 1 4 ? 2.523 -0.169 -13.281 1 48.09 4 ASP B C 1
ATOM 1863 O O . ASP B 1 4 ? 2.271 -1.363 -13.109 1 48.09 4 ASP B O 1
ATOM 1867 N N . ILE B 1 5 ? 1.737 0.737 -12.672 1 51.88 5 ILE B N 1
ATOM 1868 C CA . ILE B 1 5 ? 0.31 0.498 -12.484 1 51.88 5 ILE B CA 1
ATOM 1869 C C . ILE B 1 5 ? -0.226 -0.346 -13.641 1 51.88 5 ILE B C 1
ATOM 1871 O O . ILE B 1 5 ? -1.232 -1.043 -13.492 1 51.88 5 ILE B O 1
ATOM 1875 N N . ASN B 1 6 ? 0.651 -0.456 -14.641 1 49.97 6 ASN B N 1
ATOM 1876 C CA . ASN B 1 6 ? 0.261 -1.241 -15.805 1 49.97 6 ASN B CA 1
ATOM 1877 C C . ASN B 1 6 ? 0.385 -2.738 -15.539 1 49.97 6 ASN B C 1
ATOM 1879 O O . ASN B 1 6 ? -0.017 -3.557 -16.375 1 49.97 6 ASN B O 1
ATOM 1883 N N . ASN B 1 7 ? 0.961 -3.066 -14.344 1 54.84 7 ASN B N 1
ATOM 1884 C CA . ASN B 1 7 ? 1.185 -4.488 -14.102 1 54.84 7 ASN B CA 1
ATOM 1885 C C . ASN B 1 7 ? -0.107 -5.195 -13.703 1 54.84 7 ASN B C 1
ATOM 1887 O O . ASN B 1 7 ? -0.092 -6.383 -13.375 1 54.84 7 ASN B O 1
ATOM 1891 N N . LEU B 1 8 ? -1.169 -4.363 -13.586 1 61.5 8 LEU B N 1
ATOM 1892 C CA . LEU B 1 8 ? -2.461 -4.988 -13.32 1 61.5 8 LEU B CA 1
ATOM 1893 C C . LEU B 1 8 ? -2.713 -6.137 -14.297 1 61.5 8 LEU B C 1
ATOM 1895 O O . LEU B 1 8 ? -3.469 -7.059 -13.984 1 61.5 8 LEU B O 1
ATOM 1899 N N . HIS B 1 9 ? -1.817 -6.242 -15.211 1 65.69 9 HIS B N 1
ATOM 1900 C CA . HIS B 1 9 ? -2.076 -7.23 -16.25 1 65.69 9 HIS B CA 1
ATOM 1901 C C . HIS B 1 9 ? -1.5 -8.594 -15.875 1 65.69 9 HIS B C 1
ATOM 1903 O O . HIS B 1 9 ? -1.815 -9.602 -16.5 1 65.69 9 HIS B O 1
ATOM 1909 N N . ASN B 1 10 ? -0.859 -8.68 -14.75 1 89.06 10 ASN B N 1
ATOM 1910 C CA . ASN B 1 10 ? -0.303 -10 -14.477 1 89.06 10 ASN B CA 1
ATOM 1911 C C . ASN B 1 10 ? -0.856 -10.578 -13.18 1 89.06 10 ASN B C 1
ATOM 1913 O O . ASN B 1 10 ? -0.105 -11.117 -12.367 1 89.06 10 ASN B O 1
ATOM 1917 N N . ILE B 1 11 ? -2.189 -10.438 -13 1 95.62 11 ILE B N 1
ATOM 1918 C CA . ILE B 1 11 ? -2.883 -11.039 -11.867 1 95.62 11 ILE B CA 1
ATOM 1919 C C . ILE B 1 11 ? -3.51 -12.367 -12.297 1 95.62 11 ILE B C 1
ATOM 1921 O O . ILE B 1 11 ? -4.191 -12.43 -13.32 1 95.62 11 ILE B O 1
ATOM 1925 N N . TYR B 1 12 ? -3.244 -13.438 -11.586 1 96.75 12 TYR B N 1
ATOM 1926 C CA . TYR B 1 12 ? -3.803 -14.766 -11.852 1 96.75 12 TYR B CA 1
ATOM 1927 C C . TYR B 1 12 ? -4.938 -15.078 -10.891 1 96.75 12 TYR B C 1
ATOM 1929 O O . TYR B 1 12 ? -4.77 -14.992 -9.672 1 96.75 12 TYR B O 1
ATOM 1937 N N . ILE B 1 13 ? -6.078 -15.445 -11.391 1 96.75 13 ILE B N 1
ATOM 1938 C CA . ILE B 1 13 ? -7.203 -15.883 -10.57 1 96.75 13 ILE B CA 1
ATOM 1939 C C . ILE B 1 13 ? -7.02 -17.344 -10.18 1 96.75 13 ILE B C 1
ATOM 1941 O O . ILE B 1 13 ? -6.973 -18.219 -11.047 1 96.75 13 ILE B O 1
ATOM 1945 N N . SER B 1 14 ? -6.926 -17.594 -8.898 1 96.56 14 SER B N 1
ATOM 1946 C CA . SER B 1 14 ? -6.781 -18.969 -8.422 1 96.56 14 SER B CA 1
ATOM 1947 C C . SER B 1 14 ? -8.117 -19.703 -8.461 1 96.56 14 SER B C 1
ATOM 1949 O O . SER B 1 14 ? -9.086 -19.266 -7.844 1 96.56 14 SER B O 1
ATOM 1951 N N . ILE B 1 15 ? -8.078 -20.844 -9.148 1 96.38 15 ILE B N 1
ATOM 1952 C CA . ILE B 1 15 ? -9.367 -21.516 -9.289 1 96.38 15 ILE B CA 1
ATOM 1953 C C . ILE B 1 15 ? -9.188 -23.016 -9.031 1 96.38 15 ILE B C 1
ATOM 1955 O O . ILE B 1 15 ? -8.102 -23.562 -9.242 1 96.38 15 ILE B O 1
ATOM 1959 N N . TYR B 1 16 ? -10.211 -23.547 -8.609 1 94.56 16 TYR B N 1
ATOM 1960 C CA . TYR B 1 16 ? -10.422 -24.984 -8.516 1 94.56 16 TYR B CA 1
ATOM 1961 C C . TYR B 1 16 ? -11.898 -25.328 -8.555 1 94.56 16 TYR B C 1
ATOM 1963 O O . TYR B 1 16 ? -12.75 -24.469 -8.305 1 94.56 16 TYR B O 1
ATOM 1971 N N . PHE B 1 17 ? -12.172 -26.516 -8.969 1 93.44 17 PHE B N 1
ATOM 1972 C CA . PHE B 1 17 ? -13.539 -27.016 -9.055 1 93.44 17 PHE B CA 1
ATOM 1973 C C . PHE B 1 17 ? -13.617 -28.453 -8.586 1 93.44 17 PHE B C 1
ATOM 1975 O O . PHE B 1 17 ? -12.586 -29.094 -8.352 1 93.44 17 PHE B O 1
ATOM 1982 N N . LYS B 1 18 ? -14.844 -28.891 -8.414 1 91.69 18 LYS B N 1
ATOM 1983 C CA . LYS B 1 18 ? -15.039 -30.281 -8 1 91.69 18 LYS B CA 1
ATOM 1984 C C . LYS B 1 18 ? -14.672 -31.25 -9.125 1 91.69 18 LYS B C 1
ATOM 1986 O O . LYS B 1 18 ? -14.219 -32.375 -8.875 1 91.69 18 LYS B O 1
ATOM 1991 N N . SER B 1 19 ? -14.898 -30.766 -10.391 1 92.12 19 SER B N 1
ATOM 1992 C CA . SER B 1 19 ? -14.625 -31.609 -11.547 1 92.12 19 SER B CA 1
ATOM 1993 C C . SER B 1 19 ? -14.188 -30.781 -12.75 1 92.12 19 SER B C 1
ATOM 1995 O O . SER B 1 19 ? -14.344 -29.562 -12.75 1 92.12 19 SER B O 1
ATOM 1997 N N . PHE B 1 20 ? -13.656 -31.531 -13.727 1 94.81 20 PHE B N 1
ATOM 1998 C CA . PHE B 1 20 ? -13.305 -30.891 -14.984 1 94.81 20 PHE B CA 1
ATOM 1999 C C . PHE B 1 20 ? -14.539 -30.266 -15.633 1 94.81 20 PHE B C 1
ATOM 2001 O O . PHE B 1 20 ? -14.469 -29.156 -16.172 1 94.81 20 PHE B O 1
ATOM 2008 N N . ASN B 1 21 ? -15.633 -30.953 -15.547 1 95 21 ASN B N 1
ATOM 2009 C CA . ASN B 1 21 ? -16.859 -30.469 -16.172 1 95 21 ASN B CA 1
ATOM 2010 C C . ASN B 1 21 ? -17.281 -29.125 -15.586 1 95 21 ASN B C 1
ATOM 2012 O O . ASN B 1 21 ? -17.75 -28.25 -16.312 1 95 21 ASN B O 1
ATOM 2016 N N . GLU B 1 22 ? -17.094 -29.016 -14.344 1 95.06 22 GLU B N 1
ATOM 2017 C CA . GLU B 1 22 ? -17.453 -27.75 -13.703 1 95.06 22 GLU B CA 1
ATOM 2018 C C . GLU B 1 22 ? -16.547 -26.625 -14.18 1 95.06 22 GLU B C 1
ATOM 2020 O O . GLU B 1 22 ? -17.016 -25.5 -14.398 1 95.06 22 GLU B O 1
ATOM 2025 N N . LEU B 1 23 ? -15.281 -26.922 -14.336 1 96.38 23 LEU B N 1
ATOM 2026 C CA . LEU B 1 23 ? -14.344 -25.938 -14.867 1 96.38 23 LEU B CA 1
ATOM 2027 C C . LEU B 1 23 ? -14.719 -25.531 -16.281 1 96.38 23 LEU B C 1
ATOM 2029 O O . LEU B 1 23 ? -14.828 -24.344 -16.594 1 96.38 23 LEU B O 1
ATOM 2033 N N . LYS B 1 24 ? -14.914 -26.562 -17.078 1 97.31 24 LYS B N 1
ATOM 2034 C CA . LYS B 1 24 ? -15.273 -26.328 -18.469 1 97.31 24 LYS B CA 1
ATOM 2035 C C . LYS B 1 24 ? -16.547 -25.484 -18.578 1 97.31 24 LYS B C 1
ATOM 2037 O O . LYS B 1 24 ? -16.609 -24.562 -19.375 1 97.31 24 LYS B O 1
ATOM 2042 N N . ASN B 1 25 ? -17.484 -25.781 -17.766 1 97.5 25 ASN B N 1
ATOM 2043 C CA . ASN B 1 25 ? -18.75 -25.031 -17.766 1 97.5 25 ASN B CA 1
ATOM 2044 C C . ASN B 1 25 ? -18.547 -23.578 -17.359 1 97.5 25 ASN B C 1
ATOM 2046 O O . ASN B 1 25 ? -19.203 -22.688 -17.875 1 97.5 25 ASN B O 1
ATOM 2050 N N . ALA B 1 26 ? -17.703 -23.375 -16.406 1 97.06 26 ALA B N 1
ATOM 2051 C CA . ALA B 1 26 ? -17.422 -22.016 -15.945 1 97.06 26 ALA B CA 1
ATOM 2052 C C . ALA B 1 26 ? -16.859 -21.156 -17.062 1 97.06 26 ALA B C 1
ATOM 2054 O O . ALA B 1 26 ? -17.203 -19.984 -17.188 1 97.06 26 ALA B O 1
ATOM 2055 N N . PHE B 1 27 ? -16.031 -21.75 -17.906 1 97.94 27 PHE B N 1
ATOM 2056 C CA . PHE B 1 27 ? -15.461 -21.016 -19.031 1 97.94 27 PHE B CA 1
ATOM 2057 C C . PHE B 1 27 ? -16.484 -20.875 -20.141 1 97.94 27 PHE B C 1
ATOM 2059 O O . PHE B 1 27 ? -16.672 -19.797 -20.703 1 97.94 27 PHE B O 1
ATOM 2066 N N . ASP B 1 28 ? -17.156 -21.953 -20.391 1 97.44 28 ASP B N 1
ATOM 2067 C CA . ASP B 1 28 ? -18.062 -21.984 -21.531 1 97.44 28 ASP B CA 1
ATOM 2068 C C . ASP B 1 28 ? -19.281 -21.094 -21.281 1 97.44 28 ASP B C 1
ATOM 2070 O O . ASP B 1 28 ? -19.859 -20.531 -22.234 1 97.44 28 ASP B O 1
ATOM 2074 N N . SER B 1 29 ? -19.688 -20.906 -20.047 1 96.94 29 SER B N 1
ATOM 2075 C CA . SER B 1 29 ? -20.828 -20.062 -19.688 1 96.94 29 SER B CA 1
ATOM 2076 C C . SER B 1 29 ? -20.422 -18.594 -19.594 1 96.94 29 SER B C 1
ATOM 2078 O O . SER B 1 29 ? -21.281 -17.719 -19.484 1 96.94 29 SER B O 1
ATOM 2080 N N . GLY B 1 30 ? -19.156 -18.359 -19.5 1 95.56 30 GLY B N 1
ATOM 2081 C CA . GLY B 1 30 ? -18.688 -16.984 -19.453 1 95.56 30 GLY B CA 1
ATOM 2082 C C . GLY B 1 30 ? -18.469 -16.484 -18.031 1 95.56 30 GLY B C 1
ATOM 2083 O O . GLY B 1 30 ? -18.078 -15.336 -17.828 1 95.56 30 GLY B O 1
ATOM 2084 N N . ILE B 1 31 ? -18.75 -17.375 -17.125 1 95.12 31 ILE B N 1
ATOM 2085 C CA . ILE B 1 31 ? -18.469 -17.016 -15.734 1 95.12 31 ILE B CA 1
ATOM 2086 C C . ILE B 1 31 ? -16.984 -16.688 -15.578 1 95.12 31 ILE B C 1
ATOM 2088 O O . ILE B 1 31 ? -16.625 -15.695 -14.938 1 95.12 31 ILE B O 1
ATOM 2092 N N . LEU B 1 32 ? -16.125 -17.531 -16.125 1 97 32 LEU B N 1
ATOM 2093 C CA . LEU B 1 32 ? -14.703 -17.234 -16.266 1 97 32 LEU B CA 1
ATOM 2094 C C . LEU B 1 32 ? -14.391 -16.703 -17.656 1 97 32 LEU B C 1
ATOM 2096 O O . LEU B 1 32 ? -14.875 -17.234 -18.656 1 97 32 LEU B O 1
ATOM 2100 N N . LYS B 1 33 ? -13.625 -15.656 -17.688 1 97 33 LYS B N 1
ATOM 2101 C CA . LYS B 1 33 ? -13.234 -15.07 -18.969 1 97 33 LYS B CA 1
ATOM 2102 C C . LYS B 1 33 ? -11.93 -15.672 -19.469 1 97 33 LYS B C 1
ATOM 2104 O O . LYS B 1 33 ? -10.914 -15.648 -18.766 1 97 33 LYS B O 1
ATOM 2109 N N . LYS B 1 34 ? -11.922 -16.078 -20.734 1 97.31 34 LYS B N 1
ATOM 2110 C CA . LYS B 1 34 ? -10.781 -16.797 -21.281 1 97.31 34 LYS B CA 1
ATOM 2111 C C . LYS B 1 34 ? -9.586 -15.875 -21.469 1 97.31 34 LYS B C 1
ATOM 2113 O O . LYS B 1 34 ? -8.445 -16.328 -21.594 1 97.31 34 LYS B O 1
ATOM 2118 N N . ASN B 1 35 ? -9.797 -14.57 -21.484 1 95.69 35 ASN B N 1
ATOM 2119 C CA . ASN B 1 35 ? -8.703 -13.617 -21.688 1 95.69 35 ASN B CA 1
ATOM 2120 C C . ASN B 1 35 ? -8.016 -13.25 -20.375 1 95.69 35 ASN B C 1
ATOM 2122 O O . ASN B 1 35 ? -7.039 -12.5 -20.375 1 95.69 35 ASN B O 1
ATOM 2126 N N . ASN B 1 36 ? -8.508 -13.766 -19.25 1 95.88 36 ASN B N 1
ATOM 2127 C CA . ASN B 1 36 ? -7.828 -13.594 -17.969 1 95.88 36 ASN B CA 1
ATOM 2128 C C . ASN B 1 36 ? -6.738 -14.641 -17.766 1 95.88 36 ASN B C 1
ATOM 2130 O O . ASN B 1 36 ? -6.621 -15.586 -18.547 1 95.88 36 ASN B O 1
ATOM 2134 N N . ASN B 1 37 ? -5.906 -14.367 -16.781 1 97.12 37 ASN B N 1
ATOM 2135 C CA . ASN B 1 37 ? -4.922 -15.344 -16.344 1 97.12 37 ASN B CA 1
ATOM 2136 C C . ASN B 1 37 ? -5.426 -16.141 -15.148 1 97.12 37 ASN B C 1
ATOM 2138 O O . ASN B 1 37 ? -6.109 -15.602 -14.273 1 97.12 37 ASN B O 1
ATOM 2142 N N . TYR B 1 38 ? -5.031 -17.438 -15.133 1 97.62 38 TYR B N 1
ATOM 2143 C CA . TYR B 1 38 ? -5.551 -18.281 -14.062 1 97.62 38 TYR B CA 1
ATOM 2144 C C . TYR B 1 38 ? -4.434 -19.078 -13.414 1 97.62 38 TYR B C 1
ATOM 2146 O O . TYR B 1 38 ? -3.4 -19.344 -14.031 1 97.62 38 TYR B O 1
ATOM 2154 N N . GLU B 1 39 ? -4.566 -19.344 -12.211 1 98 39 GLU B N 1
ATOM 2155 C CA . GLU B 1 39 ? -3.848 -20.406 -11.531 1 98 39 GLU B CA 1
ATOM 2156 C C . GLU B 1 39 ? -4.754 -21.609 -11.289 1 98 39 GLU B C 1
ATOM 2158 O O . GLU B 1 39 ? -5.793 -21.5 -10.641 1 98 39 GLU B O 1
ATOM 2163 N N . ILE B 1 40 ? -4.367 -22.734 -11.773 1 97.5 40 ILE B N 1
ATOM 2164 C CA . ILE B 1 40 ? -5.094 -23.969 -11.531 1 97.5 40 ILE B CA 1
ATOM 2165 C C . ILE B 1 40 ? -4.531 -24.672 -10.297 1 97.5 40 ILE B C 1
ATOM 2167 O O . ILE B 1 40 ? -3.443 -25.25 -10.336 1 97.5 40 ILE B O 1
ATOM 2171 N N . ARG B 1 41 ? -5.305 -24.578 -9.242 1 95.75 41 ARG B N 1
ATOM 2172 C CA . ARG B 1 41 ? -4.969 -25.328 -8.039 1 95.75 41 ARG B CA 1
ATOM 2173 C C . ARG B 1 41 ? -5.477 -26.766 -8.125 1 95.75 41 ARG B C 1
ATOM 2175 O O . ARG B 1 41 ? -6.43 -27.141 -7.438 1 95.75 41 ARG B O 1
ATOM 2182 N N . PHE B 1 42 ? -4.738 -27.5 -8.828 1 96.12 42 PHE B N 1
ATOM 2183 C CA . PHE B 1 42 ? -5.172 -28.859 -9.125 1 96.12 42 PHE B CA 1
ATOM 2184 C C . PHE B 1 42 ? -5.27 -29.688 -7.848 1 96.12 42 PHE B C 1
ATOM 2186 O O . PHE B 1 42 ? -6.113 -30.578 -7.746 1 96.12 42 PHE B O 1
ATOM 2193 N N . ASP B 1 43 ? -4.492 -29.391 -6.902 1 93.75 43 ASP B N 1
ATOM 2194 C CA . ASP B 1 43 ? -4.48 -30.125 -5.641 1 93.75 43 ASP B CA 1
ATOM 2195 C C . ASP B 1 43 ? -5.824 -30 -4.926 1 93.75 43 ASP B C 1
ATOM 2197 O O . ASP B 1 43 ? -6.148 -30.828 -4.062 1 93.75 43 ASP B O 1
ATOM 2201 N N . LEU B 1 44 ? -6.562 -29 -5.254 1 92.06 44 LEU B N 1
ATOM 2202 C CA . LEU B 1 44 ? -7.836 -28.781 -4.574 1 92.06 44 LEU B CA 1
ATOM 2203 C C . LEU B 1 44 ? -8.992 -29.375 -5.379 1 92.06 44 LEU B C 1
ATOM 2205 O O . LEU B 1 44 ? -10.141 -29.344 -4.926 1 92.06 44 LEU B O 1
ATOM 2209 N N . PHE B 1 45 ? -8.695 -29.891 -6.57 1 90.75 45 PHE B N 1
ATOM 2210 C CA . PHE B 1 45 ? -9.719 -30.562 -7.355 1 90.75 45 PHE B CA 1
ATOM 2211 C C . PHE B 1 45 ? -10.086 -31.906 -6.734 1 90.75 45 PHE B C 1
ATOM 2213 O O . PHE B 1 45 ? -9.219 -32.594 -6.184 1 90.75 45 PHE B O 1
ATOM 2220 N N . GLU B 1 46 ? -11.312 -32.156 -6.77 1 84.94 46 GLU B N 1
ATOM 2221 C CA . GLU B 1 46 ? -11.781 -33.438 -6.242 1 84.94 46 GLU B CA 1
ATOM 2222 C C . GLU B 1 46 ? -11.797 -34.5 -7.328 1 84.94 46 GLU B C 1
ATOM 2224 O O . GLU B 1 46 ? -12.867 -34.969 -7.738 1 84.94 46 GLU B O 1
ATOM 2229 N N . LEU B 1 47 ? -10.648 -34.781 -7.836 1 74.94 47 LEU B N 1
ATOM 2230 C CA . LEU B 1 47 ? -10.602 -35.781 -8.898 1 74.94 47 LEU B CA 1
ATOM 2231 C C . LEU B 1 47 ? -10.117 -37.125 -8.359 1 74.94 47 LEU B C 1
ATOM 2233 O O . LEU B 1 47 ? -9.164 -37.188 -7.578 1 74.94 47 LEU B O 1
ATOM 2237 N N . ASN B 1 48 ? -10.789 -38.125 -8.773 1 65 48 ASN B N 1
ATOM 2238 C CA . ASN B 1 48 ? -10.5 -39.438 -8.281 1 65 48 ASN B CA 1
ATOM 2239 C C . ASN B 1 48 ? -9.117 -39.938 -8.727 1 65 48 ASN B C 1
ATOM 2241 O O . ASN B 1 48 ? -8.367 -40.5 -7.93 1 65 48 ASN B O 1
ATOM 2245 N N . ASP B 1 49 ? -8.664 -39.688 -9.984 1 70.94 49 ASP B N 1
ATOM 2246 C CA . ASP B 1 49 ? -7.441 -40.312 -10.484 1 70.94 49 ASP B CA 1
ATOM 2247 C C . ASP B 1 49 ? -6.297 -39.312 -10.539 1 70.94 49 ASP B C 1
ATOM 2249 O O . ASP B 1 49 ? -5.207 -39.625 -11.016 1 70.94 49 ASP B O 1
ATOM 2253 N N . LYS B 1 50 ? -6.43 -38.188 -10.078 1 82.06 50 LYS B N 1
ATOM 2254 C CA . LYS B 1 50 ? -5.414 -37.156 -10.078 1 82.06 50 LYS B CA 1
ATOM 2255 C C . LYS B 1 50 ? -4.828 -36.938 -11.477 1 82.06 50 LYS B C 1
ATOM 2257 O O . LYS B 1 50 ? -3.609 -36.844 -11.633 1 82.06 50 LYS B O 1
ATOM 2262 N N . ASN B 1 51 ? -5.617 -37.156 -12.523 1 90.19 51 ASN B N 1
ATOM 2263 C CA . ASN B 1 51 ? -5.23 -36.938 -13.914 1 90.19 51 ASN B CA 1
ATOM 2264 C C . ASN B 1 51 ? -5.676 -35.562 -14.406 1 90.19 51 ASN B C 1
ATOM 2266 O O . ASN B 1 51 ? -6.871 -35.312 -14.602 1 90.19 51 ASN B O 1
ATOM 2270 N N . PRO B 1 52 ? -4.656 -34.719 -14.625 1 95.31 52 PRO B N 1
ATOM 2271 C CA . PRO B 1 52 ? -5.004 -33.375 -15.031 1 95.31 52 PRO B CA 1
ATOM 2272 C C . PRO B 1 52 ? -5.121 -33.219 -16.547 1 95.31 52 PRO B C 1
ATOM 2274 O O . PRO B 1 52 ? -5.285 -32.094 -17.047 1 95.31 52 PRO B O 1
ATOM 2277 N N . GLU B 1 53 ? -5.062 -34.25 -17.312 1 95 53 GLU B N 1
ATOM 2278 C CA . GLU B 1 53 ? -4.941 -34.188 -18.766 1 95 53 GLU B CA 1
ATOM 2279 C C . GLU B 1 53 ? -6.086 -33.406 -19.391 1 95 53 GLU B C 1
ATOM 2281 O O . GLU B 1 53 ? -5.859 -32.562 -20.266 1 95 53 GLU B O 1
ATOM 2286 N N . ASN B 1 54 ? -7.297 -33.625 -18.969 1 95.56 54 ASN B N 1
ATOM 2287 C CA . ASN B 1 54 ? -8.453 -32.938 -19.531 1 95.56 54 ASN B CA 1
ATOM 2288 C C . ASN B 1 54 ? -8.391 -31.438 -19.281 1 95.56 54 ASN B C 1
ATOM 2290 O O . ASN B 1 54 ? -8.734 -30.641 -20.156 1 95.56 54 ASN B O 1
ATOM 2294 N N . ILE B 1 55 ? -7.969 -31.109 -18.109 1 97.38 55 ILE B N 1
ATOM 2295 C CA . ILE B 1 55 ? -7.871 -29.703 -17.75 1 97.38 55 ILE B CA 1
ATOM 2296 C C . ILE B 1 55 ? -6.805 -29.016 -18.594 1 97.38 55 ILE B C 1
ATOM 2298 O O . ILE B 1 55 ? -7.066 -27.984 -19.219 1 97.38 55 ILE B O 1
ATOM 2302 N N . ILE B 1 56 ? -5.633 -29.594 -18.688 1 97.75 56 ILE B N 1
ATOM 2303 C CA . ILE B 1 56 ? -4.504 -29.047 -19.422 1 97.75 56 ILE B CA 1
ATOM 2304 C C . ILE B 1 56 ? -4.855 -28.922 -20.906 1 97.75 56 ILE B C 1
ATOM 2306 O O . ILE B 1 56 ? -4.617 -27.891 -21.516 1 97.75 56 ILE B O 1
ATOM 2310 N N . SER B 1 57 ? -5.457 -29.953 -21.438 1 97.81 57 SER B N 1
ATOM 2311 C CA . SER B 1 57 ? -5.848 -29.938 -22.844 1 97.81 57 SER B CA 1
ATOM 2312 C C . SER B 1 57 ? -6.844 -28.828 -23.141 1 97.81 57 SER B C 1
ATOM 2314 O O . SER B 1 57 ? -6.699 -28.094 -24.125 1 97.81 57 SER B O 1
ATOM 2316 N N . TYR B 1 58 ? -7.793 -28.719 -22.297 1 98.06 58 TYR B N 1
ATOM 2317 C CA . TYR B 1 58 ? -8.812 -27.688 -22.469 1 98.06 58 TYR B CA 1
ATOM 2318 C C . TYR B 1 58 ? -8.195 -26.297 -22.422 1 98.06 58 TYR B C 1
ATOM 2320 O O . TYR B 1 58 ? -8.469 -25.453 -23.281 1 98.06 58 TYR B O 1
ATOM 2328 N N . MET B 1 59 ? -7.398 -26.062 -21.422 1 98.44 59 MET B N 1
ATOM 2329 C CA . MET B 1 59 ? -6.77 -24.75 -21.25 1 98.44 59 MET B CA 1
ATOM 2330 C C . MET B 1 59 ? -5.934 -24.391 -22.469 1 98.44 59 MET B C 1
ATOM 2332 O O . MET B 1 59 ? -6.016 -23.266 -22.984 1 98.44 59 MET B O 1
ATOM 2336 N N . ASN B 1 60 ? -5.152 -25.344 -22.984 1 98.12 60 ASN B N 1
ATOM 2337 C CA . ASN B 1 60 ? -4.266 -25.109 -24.125 1 98.12 60 ASN B CA 1
ATOM 2338 C C . ASN B 1 60 ? -5.051 -24.906 -25.406 1 98.12 60 ASN B C 1
ATOM 2340 O O . ASN B 1 60 ? -4.734 -24 -26.203 1 98.12 60 ASN B O 1
ATOM 2344 N N . GLU B 1 61 ? -6.051 -25.688 -25.594 1 97.94 61 GLU B N 1
ATOM 2345 C CA . GLU B 1 61 ? -6.867 -25.594 -26.797 1 97.94 61 GLU B CA 1
ATOM 2346 C C . GLU B 1 61 ? -7.559 -24.234 -26.891 1 97.94 61 GLU B C 1
ATOM 2348 O O . GLU B 1 61 ? -7.785 -23.719 -27.984 1 97.94 61 GLU B O 1
ATOM 2353 N N . ASN B 1 62 ? -7.887 -23.734 -25.78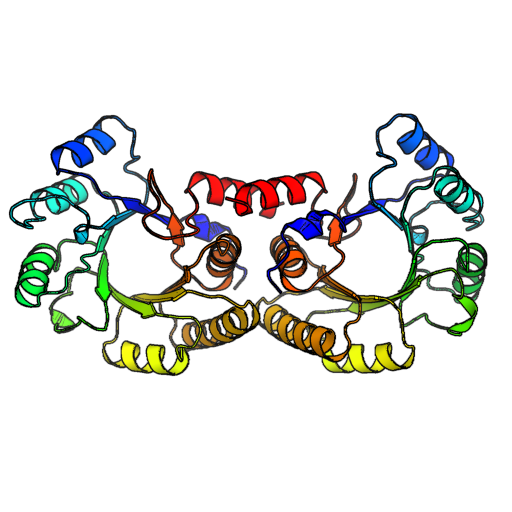1 1 98.12 62 ASN B N 1
ATOM 2354 C CA . ASN B 1 62 ? -8.602 -22.453 -25.75 1 98.12 62 ASN B CA 1
ATOM 2355 C C . ASN B 1 62 ? -7.645 -21.281 -25.531 1 98.12 62 ASN B C 1
ATOM 2357 O O . ASN B 1 62 ? -8.078 -20.156 -25.328 1 98.12 62 ASN B O 1
ATOM 2361 N N . LYS B 1 63 ? -6.379 -21.516 -25.469 1 97.81 63 LYS B N 1
ATOM 2362 C CA . LYS B 1 63 ? -5.324 -20.516 -25.375 1 97.81 63 LYS B CA 1
ATOM 2363 C C . LYS B 1 63 ? -5.465 -19.672 -24.109 1 97.81 63 LYS B C 1
ATOM 2365 O O . LYS B 1 63 ? -5.289 -18.453 -24.156 1 97.81 63 LYS B O 1
ATOM 2370 N N . ILE B 1 64 ? -5.902 -20.328 -23.062 1 98.12 64 ILE B N 1
ATOM 2371 C CA . ILE B 1 64 ? -6.008 -19.672 -21.766 1 98.12 64 ILE B CA 1
ATOM 2372 C C . ILE B 1 64 ? -4.66 -19.719 -21.062 1 98.12 64 ILE B C 1
ATOM 2374 O O . ILE B 1 64 ? -4.031 -20.766 -20.953 1 98.12 64 ILE B O 1
ATOM 2378 N N . ASN B 1 65 ? -4.219 -18.562 -20.609 1 97.81 65 ASN B N 1
ATOM 2379 C CA . ASN B 1 65 ? -2.961 -18.5 -19.875 1 97.81 65 ASN B CA 1
ATOM 2380 C C . ASN B 1 65 ? -3.143 -18.953 -18.422 1 97.81 65 ASN B C 1
ATOM 2382 O O . ASN B 1 65 ? -4.098 -18.547 -17.75 1 97.81 65 ASN B O 1
ATOM 2386 N N . TYR B 1 66 ? -2.223 -19.844 -17.969 1 98.38 66 TYR B N 1
ATOM 2387 C CA . TYR B 1 66 ? -2.42 -20.328 -16.609 1 98.38 66 TYR B CA 1
ATOM 2388 C C . TYR B 1 66 ? -1.104 -20.797 -16 1 98.38 66 TYR B C 1
ATOM 2390 O O . TYR B 1 66 ? -0.141 -21.062 -16.719 1 98.38 66 TYR B O 1
ATOM 2398 N N . ILE B 1 67 ? -1.084 -20.75 -14.672 1 98.38 67 ILE B N 1
ATOM 2399 C CA . ILE B 1 67 ? -0.109 -21.438 -13.836 1 98.38 67 ILE B CA 1
ATOM 2400 C C . ILE B 1 67 ? -0.692 -22.766 -13.344 1 98.38 67 ILE B C 1
ATOM 2402 O O . ILE B 1 67 ? -1.81 -22.797 -12.828 1 98.38 67 ILE B O 1
ATOM 2406 N N . PHE B 1 68 ? 0.044 -23.828 -13.555 1 98.38 68 PHE B N 1
ATOM 2407 C CA . PHE B 1 68 ? -0.386 -25.125 -13.047 1 98.38 68 PHE B CA 1
ATOM 2408 C C . PHE B 1 68 ? 0.263 -25.422 -11.695 1 98.38 68 PHE B C 1
ATOM 2410 O O . PHE B 1 68 ? 1.49 -25.453 -11.586 1 98.38 68 PHE B O 1
ATOM 2417 N N . THR B 1 69 ? -0.57 -25.625 -10.688 1 97.25 69 THR B N 1
ATOM 2418 C CA . THR B 1 69 ? -0.072 -25.812 -9.328 1 97.25 69 THR B CA 1
ATOM 2419 C C . THR B 1 69 ? -0.614 -27.094 -8.727 1 97.25 69 THR B C 1
ATOM 2421 O O . THR B 1 69 ? -1.811 -27.375 -8.82 1 97.25 69 THR B O 1
ATOM 2424 N N . TYR B 1 70 ? 0.234 -27.875 -8.094 1 95.44 70 TYR B N 1
ATOM 2425 C CA . TYR B 1 70 ? -0.139 -29.078 -7.348 1 95.44 70 TYR B CA 1
ATOM 2426 C C . TYR B 1 70 ? 0.641 -29.156 -6.039 1 95.44 70 TYR B C 1
ATOM 2428 O O . TYR B 1 70 ? 1.856 -29.359 -6.051 1 95.44 70 TYR B O 1
ATOM 2436 N N . ARG B 1 71 ? -0.081 -29 -4.93 1 90.81 71 ARG B N 1
ATOM 2437 C CA . ARG B 1 71 ? 0.528 -29.094 -3.607 1 90.81 71 ARG B CA 1
ATOM 2438 C C . ARG B 1 71 ? 0.232 -30.453 -2.965 1 90.81 71 ARG B C 1
ATOM 2440 O O . ARG B 1 71 ? -0.611 -30.547 -2.07 1 90.81 71 ARG B O 1
ATOM 2447 N N . GLY B 1 72 ? 0.87 -31.438 -3.428 1 85.38 72 GLY B N 1
ATOM 2448 C CA . GLY B 1 72 ? 0.676 -32.75 -2.855 1 85.38 72 GLY B CA 1
ATOM 2449 C C . GLY B 1 72 ? 1.752 -33.125 -1.856 1 85.38 72 GLY B C 1
ATOM 2450 O O . GLY B 1 72 ? 2.793 -32.469 -1.777 1 85.38 72 GLY B O 1
ATOM 2451 N N . SER B 1 73 ? 1.425 -34.125 -1.051 1 83.19 73 SER B N 1
ATOM 2452 C CA . SER B 1 73 ? 2.359 -34.562 -0.019 1 83.19 73 SER B CA 1
ATOM 2453 C C . SER B 1 73 ? 3.117 -35.812 -0.454 1 83.19 73 SER B C 1
ATOM 2455 O O . SER B 1 73 ? 4.254 -36.031 -0.034 1 83.19 73 SER B O 1
ATOM 2457 N N . LYS B 1 74 ? 2.59 -36.656 -1.284 1 89.5 74 LYS B N 1
ATOM 2458 C CA . LYS B 1 74 ? 3.225 -37.875 -1.721 1 89.5 74 LYS B CA 1
ATOM 2459 C C . LYS B 1 74 ? 4.066 -37.656 -2.975 1 89.5 74 LYS B C 1
ATOM 2461 O O . LYS B 1 74 ? 3.559 -37.188 -3.988 1 89.5 74 LYS B O 1
ATOM 2466 N N . ILE B 1 75 ? 5.254 -38.094 -2.963 1 90.31 75 ILE B N 1
ATOM 2467 C CA . ILE B 1 75 ? 6.215 -37.875 -4.039 1 90.31 75 ILE B CA 1
ATOM 2468 C C . ILE B 1 75 ? 5.711 -38.531 -5.324 1 90.31 75 ILE B C 1
ATOM 2470 O O . ILE B 1 75 ? 5.77 -37.938 -6.398 1 90.31 75 ILE B O 1
ATOM 2474 N N . ALA B 1 76 ? 5.227 -39.75 -5.23 1 89.69 76 ALA B N 1
ATOM 2475 C CA . ALA B 1 76 ? 4.746 -40.469 -6.406 1 89.69 76 ALA B CA 1
ATOM 2476 C C . ALA B 1 76 ? 3.629 -39.688 -7.105 1 89.69 76 ALA B C 1
ATOM 2478 O O . ALA B 1 76 ? 3.592 -39.625 -8.336 1 89.69 76 ALA B O 1
ATOM 2479 N N . ASP B 1 77 ? 2.75 -39.125 -6.336 1 90.5 77 ASP B N 1
ATOM 2480 C CA . ASP B 1 77 ? 1.656 -38.344 -6.883 1 90.5 77 ASP B CA 1
ATOM 2481 C C . ASP B 1 77 ? 2.178 -37.062 -7.539 1 90.5 77 ASP B C 1
ATOM 2483 O O . ASP B 1 77 ? 1.709 -36.656 -8.609 1 90.5 77 ASP B O 1
ATOM 2487 N N . ILE B 1 78 ? 3.135 -36.469 -6.898 1 92.56 78 ILE B N 1
ATOM 2488 C CA . ILE B 1 78 ? 3.723 -35.219 -7.395 1 92.56 78 ILE B CA 1
ATOM 2489 C C . ILE B 1 78 ? 4.371 -35.469 -8.758 1 92.56 78 ILE B C 1
ATOM 2491 O O . ILE B 1 78 ? 4.109 -34.75 -9.719 1 92.56 78 ILE B O 1
ATOM 2495 N N . ILE B 1 79 ? 5.125 -36.5 -8.859 1 91.75 79 ILE B N 1
ATOM 2496 C CA . ILE B 1 79 ? 5.816 -36.844 -10.102 1 91.75 79 ILE B CA 1
ATOM 2497 C C . ILE B 1 79 ? 4.797 -37.156 -11.195 1 91.75 79 ILE B C 1
ATOM 2499 O O . ILE B 1 79 ? 4.898 -36.656 -12.32 1 91.75 79 ILE B O 1
ATOM 2503 N N . LYS B 1 80 ? 3.818 -37.938 -10.852 1 91.75 80 LYS B N 1
ATOM 2504 C CA . LYS B 1 80 ? 2.787 -38.312 -11.805 1 91.75 80 LYS B CA 1
ATOM 2505 C C . LYS B 1 80 ? 2.047 -37.094 -12.344 1 91.75 80 LYS B C 1
ATOM 2507 O O . LYS B 1 80 ? 1.937 -36.938 -13.555 1 91.75 80 LYS B O 1
ATOM 2512 N N . VAL B 1 81 ? 1.587 -36.281 -11.461 1 94.19 81 VAL B N 1
ATOM 2513 C CA . VAL B 1 81 ? 0.777 -35.125 -11.836 1 94.19 81 VAL B CA 1
ATOM 2514 C C . VAL B 1 81 ? 1.596 -34.188 -12.711 1 94.19 81 VAL B C 1
ATOM 2516 O O . VAL B 1 81 ? 1.144 -33.781 -13.781 1 94.19 81 VAL B O 1
ATOM 2519 N N . TYR B 1 82 ? 2.807 -33.875 -12.328 1 94.06 82 TYR B N 1
ATOM 2520 C CA . TYR B 1 82 ? 3.602 -32.875 -13.055 1 94.06 82 TYR B CA 1
ATOM 2521 C C . TYR B 1 82 ? 4.098 -33.469 -14.383 1 94.06 82 TYR B C 1
ATOM 2523 O O . TYR B 1 82 ? 4.379 -32.719 -15.32 1 94.06 82 TYR B O 1
ATOM 2531 N N . SER B 1 83 ? 4.195 -34.75 -14.477 1 92.06 83 SER B N 1
ATOM 2532 C CA . SER B 1 83 ? 4.582 -35.344 -15.75 1 92.06 83 SER B CA 1
ATOM 2533 C C . SER B 1 83 ? 3.582 -35 -16.844 1 92.06 83 SER B C 1
ATOM 2535 O O . SER B 1 83 ? 3.953 -34.875 -18.016 1 92.06 83 SER B O 1
ATOM 2537 N N . TYR B 1 84 ? 2.312 -34.812 -16.422 1 93 84 TYR B N 1
ATOM 2538 C CA . TYR B 1 84 ? 1.29 -34.406 -17.391 1 93 84 TYR B CA 1
ATOM 2539 C C . TYR B 1 84 ? 1.43 -32.938 -17.75 1 93 84 TYR B C 1
ATOM 2541 O O . TYR B 1 84 ? 1.027 -32.531 -18.844 1 93 84 TYR B O 1
ATOM 2549 N N . ALA B 1 85 ? 1.972 -32.188 -16.844 1 94.56 85 ALA B N 1
ATOM 2550 C CA . ALA B 1 85 ? 1.998 -30.734 -17 1 94.56 85 ALA B CA 1
ATOM 2551 C C . ALA B 1 85 ? 3.275 -30.281 -17.703 1 94.56 85 ALA B C 1
ATOM 2553 O O . ALA B 1 85 ? 3.287 -29.266 -18.375 1 94.56 85 ALA B O 1
ATOM 2554 N N . PHE B 1 86 ? 4.32 -31.078 -17.578 1 93.56 86 PHE B N 1
ATOM 2555 C CA . PHE B 1 86 ? 5.609 -30.719 -18.156 1 93.56 86 PHE B CA 1
ATOM 2556 C C . PHE B 1 86 ? 5.48 -30.5 -19.656 1 93.56 86 PHE B C 1
ATOM 2558 O O . PHE B 1 86 ? 4.863 -31.297 -20.359 1 93.56 86 PHE B O 1
ATOM 2565 N N . ASN B 1 87 ? 6.062 -29.328 -20.062 1 92.06 87 ASN B N 1
ATOM 2566 C CA . ASN B 1 87 ? 6.152 -28.953 -21.469 1 92.06 87 ASN B CA 1
ATOM 2567 C C . ASN B 1 87 ? 4.77 -28.75 -22.078 1 92.06 87 ASN B C 1
ATOM 2569 O O . ASN B 1 87 ? 4.625 -28.719 -23.312 1 92.06 87 ASN B O 1
ATOM 2573 N N . ARG B 1 88 ? 3.76 -28.719 -21.25 1 96.44 88 ARG B N 1
ATOM 2574 C CA . ARG B 1 88 ? 2.408 -28.469 -21.75 1 96.44 88 ARG B CA 1
ATOM 2575 C C . ARG B 1 88 ? 1.807 -27.219 -21.109 1 96.44 88 ARG B C 1
ATOM 2577 O O . ARG B 1 88 ? 1.191 -26.406 -21.781 1 96.44 88 ARG B O 1
ATOM 2584 N N . ALA B 1 89 ? 1.961 -27.094 -19.859 1 97.62 89 ALA B N 1
ATOM 2585 C CA . ALA B 1 89 ? 1.48 -25.891 -19.172 1 97.62 89 ALA B CA 1
ATOM 2586 C C . ALA B 1 89 ? 2.428 -24.719 -19.391 1 97.62 89 ALA B C 1
ATOM 2588 O O . ALA B 1 89 ? 3.648 -24.891 -19.406 1 97.62 89 ALA B O 1
ATOM 2589 N N . PRO B 1 90 ? 1.93 -23.484 -19.578 1 97.75 90 PRO B N 1
ATOM 2590 C CA . PRO B 1 90 ? 2.812 -22.344 -19.797 1 97.75 90 PRO B CA 1
ATOM 2591 C C . PRO B 1 90 ? 3.75 -22.078 -18.625 1 97.75 90 PRO B C 1
ATOM 2593 O O . PRO B 1 90 ? 4.941 -21.828 -18.812 1 97.75 90 PRO B O 1
ATOM 2596 N N . ILE B 1 91 ? 3.225 -22.141 -17.391 1 98.06 91 ILE B N 1
ATOM 2597 C CA . ILE B 1 91 ? 3.996 -21.984 -16.172 1 98.06 91 ILE B CA 1
ATOM 2598 C C . ILE B 1 91 ? 3.66 -23.125 -15.195 1 98.06 91 ILE B C 1
ATOM 2600 O O . ILE B 1 91 ? 2.49 -23.469 -15.031 1 98.06 91 ILE B O 1
ATOM 2604 N N . ILE B 1 92 ? 4.645 -23.703 -14.617 1 97.56 92 ILE B N 1
ATOM 2605 C CA . ILE B 1 92 ? 4.477 -24.75 -13.625 1 97.56 92 ILE B CA 1
ATOM 2606 C C . ILE B 1 92 ? 5.016 -24.281 -12.273 1 97.56 92 ILE B C 1
ATOM 2608 O O . ILE B 1 92 ? 6.18 -23.891 -12.164 1 97.56 92 ILE B O 1
ATOM 2612 N N . ASP B 1 93 ? 4.156 -24.297 -11.266 1 97.81 93 ASP B N 1
ATOM 2613 C CA . ASP B 1 93 ? 4.52 -23.891 -9.906 1 97.81 93 ASP B CA 1
ATOM 2614 C C . ASP B 1 93 ? 4.883 -25.109 -9.055 1 97.81 93 ASP B C 1
ATOM 2616 O O . ASP B 1 93 ? 4.031 -25.953 -8.781 1 97.81 93 ASP B O 1
ATOM 2620 N N . ILE B 1 94 ? 6.102 -25.141 -8.594 1 96.25 94 ILE B N 1
ATOM 2621 C CA . ILE B 1 94 ? 6.547 -26.25 -7.754 1 96.25 94 ILE B CA 1
ATOM 2622 C C . ILE B 1 94 ? 7.121 -25.703 -6.445 1 96.25 94 ILE B C 1
ATOM 2624 O O . ILE B 1 94 ? 7.973 -24.812 -6.453 1 96.25 94 ILE B O 1
ATOM 2628 N N . ASP B 1 95 ? 6.625 -26.297 -5.387 1 96.06 95 ASP B N 1
ATOM 2629 C CA . ASP B 1 95 ? 7.164 -25.922 -4.082 1 96.06 95 ASP B CA 1
ATOM 2630 C C . ASP B 1 95 ? 8.617 -26.375 -3.934 1 96.06 95 ASP B C 1
ATOM 2632 O O . ASP B 1 95 ? 8.945 -27.516 -4.266 1 96.06 95 ASP B O 1
ATOM 2636 N N . ILE B 1 96 ? 9.398 -25.594 -3.402 1 95.19 96 ILE B N 1
ATOM 2637 C CA . ILE B 1 96 ? 10.828 -25.891 -3.297 1 95.19 96 ILE B CA 1
ATOM 2638 C C . ILE B 1 96 ? 11.031 -27.141 -2.465 1 95.19 96 ILE B C 1
ATOM 2640 O O . ILE B 1 96 ? 11.953 -27.922 -2.727 1 95.19 96 ILE B O 1
ATOM 2644 N N . SER B 1 97 ? 10.156 -27.344 -1.479 1 90.25 97 SER B N 1
ATOM 2645 C CA . SER B 1 97 ? 10.281 -28.516 -0.613 1 90.25 97 SER B CA 1
ATOM 2646 C C . SER B 1 97 ? 9.977 -29.797 -1.377 1 90.25 97 SER B C 1
ATOM 2648 O O . SER B 1 97 ? 10.352 -30.891 -0.937 1 90.25 97 SER B O 1
ATOM 2650 N N . ASN B 1 98 ? 9.344 -29.656 -2.533 1 84.69 98 ASN B N 1
ATOM 2651 C CA . ASN B 1 98 ? 8.953 -30.812 -3.338 1 84.69 98 ASN B CA 1
ATOM 2652 C C . ASN B 1 98 ? 9.633 -30.797 -4.703 1 84.69 98 ASN B C 1
ATOM 2654 O O . ASN B 1 98 ? 9.102 -31.328 -5.672 1 84.69 98 ASN B O 1
ATOM 2658 N N . PHE B 1 99 ? 10.641 -30.047 -4.73 1 86.88 99 PHE B N 1
ATOM 2659 C CA . PHE B 1 99 ? 11.305 -29.969 -6.027 1 86.88 99 PHE B CA 1
ATOM 2660 C C . PHE B 1 99 ? 12.289 -31.125 -6.203 1 86.88 99 PHE B C 1
ATOM 2662 O O . PHE B 1 99 ? 13.336 -31.141 -5.559 1 86.88 99 PHE B O 1
ATOM 2669 N N . TYR B 1 100 ? 11.898 -32.031 -7.145 1 84.88 100 TYR B N 1
ATOM 2670 C CA . TYR B 1 100 ? 12.695 -33.219 -7.387 1 84.88 100 TYR B CA 1
ATOM 2671 C C . TYR B 1 100 ? 13.078 -33.344 -8.859 1 84.88 100 TYR B C 1
ATOM 2673 O O . TYR B 1 100 ? 13.477 -34.406 -9.328 1 84.88 100 TYR B O 1
ATOM 2681 N N . PHE B 1 101 ? 13.039 -32.312 -9.578 1 88 101 PHE B N 1
ATOM 2682 C CA . PHE B 1 101 ? 13.148 -32.375 -11.031 1 88 101 PHE B CA 1
ATOM 2683 C C . PHE B 1 101 ? 14.422 -31.688 -11.508 1 88 101 PHE B C 1
ATOM 2685 O O . PHE B 1 101 ? 15.078 -30.984 -10.742 1 88 101 PHE B O 1
ATOM 2692 N N . LYS B 1 102 ? 14.695 -31.922 -12.75 1 87.69 102 LYS B N 1
ATOM 2693 C CA . LYS B 1 102 ? 15.805 -31.25 -13.422 1 87.69 102 LYS B CA 1
ATOM 2694 C C . LYS B 1 102 ? 15.297 -30.125 -14.32 1 87.69 102 LYS B C 1
ATOM 2696 O O . LYS B 1 102 ? 14.172 -30.172 -14.82 1 87.69 102 LYS B O 1
ATOM 2701 N N . ARG B 1 103 ? 16.078 -29.172 -14.477 1 85.62 103 ARG B N 1
ATOM 2702 C CA . ARG B 1 103 ? 15.719 -28 -15.266 1 85.62 103 ARG B CA 1
ATOM 2703 C C . ARG B 1 103 ? 15.281 -28.391 -16.672 1 85.62 103 ARG B C 1
ATOM 2705 O O . ARG B 1 103 ? 14.391 -27.766 -17.25 1 85.62 103 ARG B O 1
ATOM 2712 N N . ASP B 1 104 ? 15.852 -29.453 -17.188 1 86.12 104 ASP B N 1
ATOM 2713 C CA . ASP B 1 104 ? 15.594 -29.891 -18.562 1 86.12 104 ASP B CA 1
ATOM 2714 C C . ASP B 1 104 ? 14.172 -30.422 -18.703 1 86.12 104 ASP B C 1
ATOM 2716 O O . ASP B 1 104 ? 13.672 -30.562 -19.828 1 86.12 104 ASP B O 1
ATOM 2720 N N . ASP B 1 105 ? 13.523 -30.719 -17.562 1 88.31 105 ASP B N 1
ATOM 2721 C CA . ASP B 1 105 ? 12.156 -31.234 -17.609 1 88.31 105 ASP B CA 1
ATOM 2722 C C . ASP B 1 105 ? 11.172 -30.156 -18.031 1 88.31 105 ASP B C 1
ATOM 2724 O O . ASP B 1 105 ? 10.047 -30.453 -18.438 1 88.31 105 ASP B O 1
ATOM 2728 N N . PHE B 1 106 ? 11.594 -28.875 -18 1 89.06 106 PHE B N 1
ATOM 2729 C CA . PHE B 1 106 ? 10.695 -27.734 -18.188 1 89.06 106 PHE B CA 1
ATOM 2730 C C . PHE B 1 106 ? 11 -27.031 -19.5 1 89.06 106 PHE B C 1
ATOM 2732 O O . PHE B 1 106 ? 10.789 -25.812 -19.625 1 89.06 106 PHE B O 1
ATOM 2739 N N . GLN B 1 107 ? 11.445 -27.578 -20.562 1 87 107 GLN B N 1
ATOM 2740 C CA . GLN B 1 107 ? 11.93 -26.984 -21.812 1 87 107 GLN B CA 1
ATOM 2741 C C . GLN B 1 107 ? 10.883 -26.062 -22.422 1 87 107 GLN B C 1
ATOM 2743 O O . GLN B 1 107 ? 11.203 -24.969 -22.891 1 87 107 GLN B O 1
ATOM 2748 N N . LYS B 1 108 ? 9.609 -26.375 -22.375 1 92.88 108 LYS B N 1
ATOM 2749 C CA . LYS B 1 108 ? 8.555 -25.578 -23 1 92.88 108 LYS B CA 1
ATOM 2750 C C . LYS B 1 108 ? 7.719 -24.859 -21.953 1 92.88 108 LYS B C 1
ATOM 2752 O O . LYS B 1 108 ? 6.812 -24.094 -22.281 1 92.88 108 LYS B O 1
ATOM 2757 N N . SER B 1 109 ? 7.973 -25.172 -20.75 1 96.25 109 SER B N 1
ATOM 2758 C CA . SER B 1 109 ? 7.277 -24.547 -19.641 1 96.25 109 SER B CA 1
ATOM 2759 C C . SER B 1 109 ? 8.219 -23.656 -18.828 1 96.25 109 SER B C 1
ATOM 2761 O O . SER B 1 109 ? 9.414 -23.922 -18.734 1 96.25 109 SER B O 1
ATOM 2763 N N . ARG B 1 110 ? 7.652 -22.609 -18.375 1 96.69 110 ARG B N 1
ATOM 2764 C CA . ARG B 1 110 ? 8.406 -21.812 -17.406 1 96.69 110 ARG B CA 1
ATOM 2765 C C . ARG B 1 110 ? 8.297 -22.422 -16 1 96.69 110 ARG B C 1
ATOM 2767 O O . ARG B 1 110 ? 7.207 -22.797 -15.578 1 96.69 110 ARG B O 1
ATOM 2774 N N . LEU B 1 111 ? 9.383 -22.5 -15.328 1 96.88 111 LEU B N 1
ATOM 2775 C CA . LEU B 1 111 ? 9.414 -23.016 -13.961 1 96.88 111 LEU B CA 1
ATOM 2776 C C . LEU B 1 111 ? 9.25 -21.875 -12.953 1 96.88 111 LEU B C 1
ATOM 2778 O O . LEU B 1 111 ? 10.062 -20.953 -12.914 1 96.88 111 LEU B O 1
ATOM 2782 N N . MET B 1 112 ? 8.211 -21.922 -12.211 1 97.75 112 MET B N 1
ATOM 2783 C CA . MET B 1 112 ? 8.047 -21.1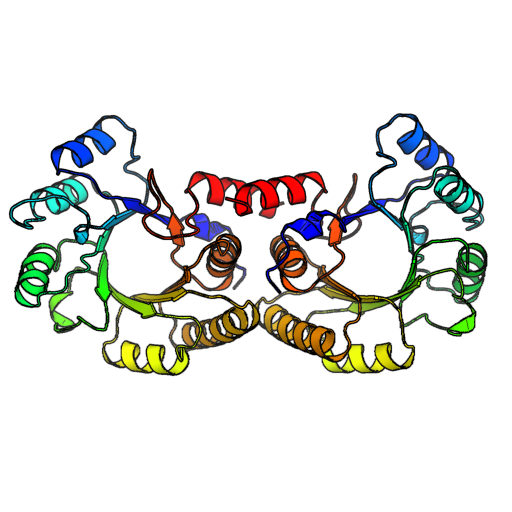25 -11 1 97.75 112 MET B CA 1
ATOM 2784 C C . MET B 1 112 ? 8.383 -21.953 -9.758 1 97.75 112 MET B C 1
ATOM 2786 O O . MET B 1 112 ? 7.762 -23 -9.516 1 97.75 112 MET B O 1
ATOM 2790 N N . LEU B 1 113 ? 9.391 -21.547 -9.109 1 97.69 113 LEU B N 1
ATOM 2791 C CA . LEU B 1 113 ? 9.734 -22.172 -7.832 1 97.69 113 LEU B CA 1
ATOM 2792 C C . LEU B 1 113 ? 9.18 -21.359 -6.664 1 97.69 113 LEU B C 1
ATOM 2794 O O . LEU B 1 113 ? 9.43 -20.156 -6.562 1 97.69 113 LEU B O 1
ATOM 2798 N N . SER B 1 114 ? 8.406 -22.062 -5.828 1 98.12 114 SER B N 1
ATOM 2799 C CA . SER B 1 114 ? 7.691 -21.312 -4.801 1 98.12 114 SER B CA 1
ATOM 2800 C C . SER B 1 114 ? 8.086 -21.781 -3.404 1 98.12 114 SER B C 1
ATOM 2802 O O . SER B 1 114 ? 8.5 -22.938 -3.219 1 98.12 114 SER B O 1
ATOM 2804 N N . TYR B 1 115 ? 8.062 -20.906 -2.471 1 97.75 115 TYR B N 1
ATOM 2805 C CA . TYR B 1 115 ? 8.227 -21.156 -1.043 1 97.75 115 TYR B CA 1
ATOM 2806 C C . TYR B 1 115 ? 7.078 -20.547 -0.245 1 97.75 115 TYR B C 1
ATOM 2808 O O . TYR B 1 115 ? 6.73 -19.391 -0.428 1 97.75 115 TYR B O 1
ATOM 2816 N N . HIS B 1 116 ? 6.449 -21.375 0.591 1 96.88 116 HIS B N 1
ATOM 2817 C CA . HIS B 1 116 ? 5.414 -20.938 1.521 1 96.88 116 HIS B CA 1
ATOM 2818 C C . HIS B 1 116 ? 5.879 -21.062 2.967 1 96.88 116 HIS B C 1
ATOM 2820 O O . HIS B 1 116 ? 6.277 -22.141 3.398 1 96.88 116 HIS B O 1
ATOM 2826 N N . GLY B 1 117 ? 5.836 -19.969 3.658 1 96.12 117 GLY B N 1
ATOM 2827 C CA . GLY B 1 117 ? 6.332 -20.031 5.023 1 96.12 117 GLY B CA 1
ATOM 2828 C C . GLY B 1 117 ? 5.672 -19.016 5.945 1 96.12 117 GLY B C 1
ATOM 2829 O O . GLY B 1 117 ? 4.48 -18.734 5.809 1 96.12 117 GLY B O 1
ATOM 2830 N N . ASN B 1 118 ? 6.512 -18.609 6.938 1 96.38 118 ASN B N 1
ATOM 2831 C CA . ASN B 1 118 ? 5.957 -17.781 8 1 96.38 118 ASN B CA 1
ATOM 2832 C C . ASN B 1 118 ? 6.777 -16.516 8.211 1 96.38 118 ASN B C 1
ATOM 2834 O O . ASN B 1 118 ? 7.844 -16.359 7.617 1 96.38 118 ASN B O 1
ATOM 2838 N N . ASN B 1 119 ? 6.289 -15.734 9.086 1 95.38 119 ASN B N 1
ATOM 2839 C CA . ASN B 1 119 ? 6.781 -14.383 9.32 1 95.38 119 ASN B CA 1
ATOM 2840 C C . ASN B 1 119 ? 8.289 -14.367 9.555 1 95.38 119 ASN B C 1
ATOM 2842 O O . ASN B 1 119 ? 9 -13.523 9.008 1 95.38 119 ASN B O 1
ATOM 2846 N N . ASN B 1 120 ? 8.82 -15.328 10.188 1 94.81 120 ASN B N 1
ATOM 2847 C CA . ASN B 1 120 ? 10.188 -15.242 10.68 1 94.81 120 ASN B CA 1
ATOM 2848 C C . ASN B 1 120 ? 11.164 -15.953 9.742 1 94.81 120 ASN B C 1
ATOM 2850 O O . ASN B 1 120 ? 12.359 -16.016 10.023 1 94.81 120 ASN B O 1
ATOM 2854 N N . ASP B 1 121 ? 10.664 -16.469 8.672 1 97.62 121 ASP B N 1
ATOM 2855 C CA . ASP B 1 121 ? 11.547 -17.172 7.738 1 97.62 121 ASP B CA 1
ATOM 2856 C C . ASP B 1 121 ? 12.562 -16.203 7.117 1 97.62 121 ASP B C 1
ATOM 2858 O O . ASP B 1 121 ? 12.258 -15.039 6.891 1 97.62 121 ASP B O 1
ATOM 2862 N N . ASP B 1 122 ? 13.68 -16.703 6.926 1 97.94 122 ASP B N 1
ATOM 2863 C CA . ASP B 1 122 ? 14.789 -15.914 6.387 1 97.94 122 ASP B CA 1
ATOM 2864 C C . ASP B 1 122 ? 14.734 -15.852 4.859 1 97.94 122 ASP B C 1
ATOM 2866 O O . ASP B 1 122 ? 15.297 -16.719 4.176 1 97.94 122 ASP B O 1
ATOM 2870 N N . VAL B 1 123 ? 14.211 -14.773 4.344 1 98.25 123 VAL B N 1
ATOM 2871 C CA . VAL B 1 123 ? 13.945 -14.617 2.916 1 98.25 123 VAL B CA 1
ATOM 2872 C C . VAL B 1 123 ? 15.258 -14.656 2.139 1 98.25 123 VAL B C 1
ATOM 2874 O O . VAL B 1 123 ? 15.336 -15.25 1.062 1 98.25 123 VAL B O 1
ATOM 2877 N N . LYS B 1 124 ? 16.297 -14.047 2.68 1 97.88 124 LYS B N 1
ATOM 2878 C CA . LYS B 1 124 ? 17.578 -14.047 1.999 1 97.88 124 LYS B CA 1
ATOM 2879 C C . LYS B 1 124 ? 18.078 -15.469 1.764 1 97.88 124 LYS B C 1
ATOM 2881 O O . LYS B 1 124 ? 18.5 -15.812 0.653 1 97.88 124 LYS B O 1
ATOM 2886 N N . ASN B 1 125 ? 17.969 -16.25 2.762 1 98.06 125 ASN B N 1
ATOM 2887 C CA . ASN B 1 125 ? 18.438 -17.625 2.66 1 98.06 125 ASN B CA 1
ATOM 2888 C C . ASN B 1 125 ? 17.531 -18.453 1.74 1 98.06 125 ASN B C 1
ATOM 2890 O O . ASN B 1 125 ? 18.016 -19.297 0.994 1 98.06 125 ASN B O 1
ATOM 2894 N N . ILE B 1 126 ? 16.297 -18.234 1.822 1 98.19 126 ILE B N 1
ATOM 2895 C CA . ILE B 1 126 ? 15.344 -18.922 0.967 1 98.19 126 ILE B CA 1
ATOM 2896 C C . ILE B 1 126 ? 15.656 -18.641 -0.499 1 98.19 126 ILE B C 1
ATOM 2898 O O . ILE B 1 126 ? 15.727 -19.547 -1.321 1 98.19 126 ILE B O 1
ATOM 2902 N N . LEU B 1 127 ? 15.883 -17.344 -0.787 1 98.31 127 LEU B N 1
ATOM 2903 C CA . LEU B 1 127 ? 16.203 -16.953 -2.154 1 98.31 127 LEU B CA 1
ATOM 2904 C C . LEU B 1 127 ? 17.484 -17.625 -2.631 1 98.31 127 LEU B C 1
ATOM 2906 O O . LEU B 1 127 ? 17.562 -18.078 -3.773 1 98.31 127 LEU B O 1
ATOM 2910 N N . LYS B 1 128 ? 18.422 -17.703 -1.774 1 97.25 128 LYS B N 1
ATOM 2911 C CA . LYS B 1 128 ? 19.688 -18.359 -2.117 1 97.25 128 LYS B CA 1
ATOM 2912 C C . LYS B 1 128 ? 19.453 -19.828 -2.469 1 97.25 128 LYS B C 1
ATOM 2914 O O . LYS B 1 128 ? 20 -20.312 -3.459 1 97.25 128 LYS B O 1
ATOM 2919 N N . LYS B 1 129 ? 18.688 -20.5 -1.699 1 96.56 129 LYS B N 1
ATOM 2920 C CA . LYS B 1 129 ? 18.375 -21.891 -1.96 1 96.56 129 LYS B CA 1
ATOM 2921 C C . LYS B 1 129 ? 17.625 -22.047 -3.285 1 96.56 129 LYS B C 1
ATOM 2923 O O . LYS B 1 129 ? 17.906 -22.984 -4.051 1 96.56 129 LYS B O 1
ATOM 2928 N N . MET B 1 130 ? 16.734 -21.172 -3.561 1 97.25 130 MET B N 1
ATOM 2929 C CA . MET B 1 130 ? 15.953 -21.234 -4.801 1 97.25 130 MET B CA 1
ATOM 2930 C C . MET B 1 130 ? 16.859 -21 -6.008 1 97.25 130 MET B C 1
ATOM 2932 O O . MET B 1 130 ? 16.688 -21.641 -7.047 1 97.25 130 MET B O 1
ATOM 2936 N N . GLU B 1 131 ? 17.766 -20.078 -5.828 1 96.06 131 GLU B N 1
ATOM 2937 C CA . GLU B 1 131 ? 18.656 -19.719 -6.922 1 96.06 131 GLU B CA 1
ATOM 2938 C C . GLU B 1 131 ? 19.422 -20.938 -7.43 1 96.06 131 GLU B C 1
ATOM 2940 O O . GLU B 1 131 ? 19.766 -21.016 -8.609 1 96.06 131 GLU B O 1
ATOM 2945 N N . MET B 1 132 ? 19.656 -21.859 -6.574 1 93.56 132 MET B N 1
ATOM 2946 C CA . MET B 1 132 ? 20.422 -23.062 -6.926 1 93.56 132 MET B CA 1
ATOM 2947 C C . MET B 1 132 ? 19.703 -23.859 -8.016 1 93.56 132 MET B C 1
ATOM 2949 O O . MET B 1 132 ? 20.328 -24.625 -8.742 1 93.56 132 MET B O 1
ATOM 2953 N N . HIS B 1 133 ? 18.438 -23.641 -8.203 1 93.62 133 HIS B N 1
ATOM 2954 C CA . HIS B 1 133 ? 17.641 -24.406 -9.156 1 93.62 133 HIS B CA 1
ATOM 2955 C C . HIS B 1 133 ? 17.344 -23.578 -10.406 1 93.62 133 HIS B C 1
ATOM 2957 O O . HIS B 1 133 ? 16.703 -24.078 -11.344 1 93.62 133 HIS B O 1
ATOM 2963 N N . ASN B 1 134 ? 17.672 -22.344 -10.414 1 92.94 134 ASN B N 1
ATOM 2964 C CA . ASN B 1 134 ? 17.594 -21.422 -11.539 1 92.94 134 ASN B CA 1
ATOM 2965 C C . ASN B 1 134 ? 16.188 -21.375 -12.125 1 92.94 134 ASN B C 1
ATOM 2967 O O . ASN B 1 134 ? 16 -21.562 -13.328 1 92.94 134 ASN B O 1
ATOM 2971 N N . PRO B 1 135 ? 15.227 -21.109 -11.375 1 96.5 135 PRO B N 1
ATOM 2972 C CA . PRO B 1 135 ? 13.875 -21 -11.93 1 96.5 135 PRO B CA 1
ATOM 2973 C C . PRO B 1 135 ? 13.68 -19.75 -12.789 1 96.5 135 PRO B C 1
ATOM 2975 O O . PRO B 1 135 ? 14.523 -18.844 -12.766 1 96.5 135 PRO B O 1
ATOM 2978 N N . ASP B 1 136 ? 12.625 -19.766 -13.539 1 96.75 136 ASP B N 1
ATOM 2979 C CA . ASP B 1 136 ? 12.258 -18.594 -14.32 1 96.75 136 ASP B CA 1
ATOM 2980 C C . ASP B 1 136 ? 11.555 -17.547 -13.461 1 96.75 136 ASP B C 1
ATOM 2982 O O . ASP B 1 136 ? 11.695 -16.344 -13.688 1 96.75 136 ASP B O 1
ATOM 2986 N N . ILE B 1 137 ? 10.812 -18.016 -12.516 1 97.62 137 ILE B N 1
ATOM 2987 C CA . ILE B 1 137 ? 10.023 -17.172 -11.633 1 97.62 137 ILE B CA 1
ATOM 2988 C C . ILE B 1 137 ? 10.234 -17.594 -10.188 1 97.62 137 ILE B C 1
ATOM 2990 O O . ILE B 1 137 ? 10.195 -18.797 -9.867 1 97.62 137 ILE B O 1
ATOM 2994 N N . TYR B 1 138 ? 10.492 -16.703 -9.344 1 98.5 138 TYR B N 1
ATOM 2995 C CA . TYR B 1 138 ? 10.594 -16.922 -7.902 1 98.5 138 TYR B CA 1
ATOM 2996 C C . TYR B 1 138 ? 9.297 -16.516 -7.203 1 98.5 138 TYR B C 1
ATOM 2998 O O . TYR B 1 138 ? 8.812 -15.398 -7.383 1 98.5 138 TYR B O 1
ATOM 3006 N N . LYS B 1 139 ? 8.773 -17.406 -6.465 1 98.44 139 LYS B N 1
ATOM 3007 C CA . LYS B 1 139 ? 7.582 -17.078 -5.688 1 98.44 139 LYS B CA 1
ATOM 3008 C C . LYS B 1 139 ? 7.836 -17.25 -4.191 1 98.44 139 LYS B C 1
ATOM 3010 O O . LYS B 1 139 ? 8.18 -18.344 -3.744 1 98.44 139 LYS B O 1
ATOM 3015 N N . ILE B 1 140 ? 7.711 -16.219 -3.455 1 98.44 140 ILE B N 1
ATOM 3016 C CA . ILE B 1 140 ? 7.793 -16.25 -2 1 98.44 140 ILE B CA 1
ATOM 3017 C C . ILE B 1 140 ? 6.457 -15.836 -1.396 1 98.44 140 ILE B C 1
ATOM 3019 O O . ILE B 1 140 ? 6.008 -14.703 -1.59 1 98.44 140 ILE B O 1
ATOM 3023 N N . ALA B 1 141 ? 5.809 -16.766 -0.732 1 97.31 141 ALA B N 1
ATOM 3024 C CA . ALA B 1 141 ? 4.547 -16.516 -0.039 1 97.31 141 ALA B CA 1
ATOM 3025 C C . ALA B 1 141 ? 4.695 -16.734 1.464 1 97.31 141 ALA B C 1
ATOM 3027 O O . ALA B 1 141 ? 4.836 -17.875 1.918 1 97.31 141 ALA B O 1
ATOM 3028 N N . LEU B 1 142 ? 4.672 -15.695 2.24 1 97.25 142 LEU B N 1
ATOM 3029 C CA . LEU B 1 142 ? 4.836 -15.812 3.686 1 97.25 142 LEU B CA 1
ATOM 3030 C C . LEU B 1 142 ? 3.623 -15.242 4.414 1 97.25 142 LEU B C 1
ATOM 3032 O O . LEU B 1 142 ? 3.041 -14.242 3.975 1 97.25 142 LEU B O 1
ATOM 3036 N N . ASN B 1 143 ? 3.303 -15.828 5.543 1 96.12 143 ASN B N 1
ATOM 3037 C CA . ASN B 1 143 ? 2.305 -15.281 6.457 1 96.12 143 ASN B CA 1
ATOM 3038 C C . ASN B 1 143 ? 2.904 -14.219 7.375 1 96.12 143 ASN B C 1
ATOM 3040 O O . ASN B 1 143 ? 3.611 -14.539 8.328 1 96.12 143 ASN B O 1
ATOM 3044 N N . TYR B 1 144 ? 2.561 -12.945 7.09 1 93.88 144 TYR B N 1
ATOM 3045 C CA . TYR B 1 144 ? 3.143 -11.859 7.871 1 93.88 144 TYR B CA 1
ATOM 3046 C C . TYR B 1 144 ? 2.223 -11.461 9.016 1 93.88 144 TYR B C 1
ATOM 3048 O O . TYR B 1 144 ? 1 -11.43 8.859 1 93.88 144 TYR B O 1
ATOM 3056 N N . ASN B 1 145 ? 2.811 -11.18 10.141 1 90.69 145 ASN B N 1
ATOM 3057 C CA . ASN B 1 145 ? 2.053 -10.633 11.266 1 90.69 145 ASN B CA 1
ATOM 3058 C C . ASN B 1 145 ? 2.643 -9.312 11.75 1 90.69 145 ASN B C 1
ATOM 3060 O O . ASN B 1 145 ? 2.195 -8.766 12.758 1 90.69 145 ASN B O 1
ATOM 3064 N N . ASP B 1 146 ? 3.576 -8.859 11.07 1 87.88 146 ASP B N 1
ATOM 3065 C CA . ASP B 1 146 ? 4.156 -7.562 11.398 1 87.88 146 ASP B CA 1
ATOM 3066 C C . ASP B 1 146 ? 4.602 -6.828 10.133 1 87.88 146 ASP B C 1
ATOM 3068 O O . ASP B 1 146 ? 5.312 -7.395 9.297 1 87.88 146 ASP B O 1
ATOM 3072 N N . TYR B 1 147 ? 4.41 -5.59 10.047 1 86.19 147 TYR B N 1
ATOM 3073 C CA . TYR B 1 147 ? 4.684 -4.781 8.867 1 86.19 147 TYR B CA 1
ATOM 3074 C C . TYR B 1 147 ? 6.184 -4.566 8.688 1 86.19 147 TYR B C 1
ATOM 3076 O O . TYR B 1 147 ? 6.684 -4.523 7.562 1 86.19 147 TYR B O 1
ATOM 3084 N N . GLU B 1 148 ? 6.836 -4.434 9.789 1 89.81 148 GLU B N 1
ATOM 3085 C CA . GLU B 1 148 ? 8.273 -4.18 9.727 1 89.81 148 GLU B CA 1
ATOM 3086 C C . GLU B 1 148 ? 9.008 -5.332 9.047 1 89.81 148 GLU B C 1
ATOM 3088 O O . GLU B 1 148 ? 9.875 -5.109 8.195 1 89.81 148 GLU B O 1
ATOM 3093 N N . LYS B 1 149 ? 8.656 -6.523 9.508 1 93.88 149 LYS B N 1
ATOM 3094 C CA . LYS B 1 149 ? 9.258 -7.695 8.883 1 93.88 149 LYS B CA 1
ATOM 3095 C C . LYS B 1 149 ? 8.938 -7.754 7.395 1 93.88 149 LYS B C 1
ATOM 3097 O O . LYS B 1 149 ? 9.805 -8.062 6.578 1 93.88 149 LYS B O 1
ATOM 3102 N N . PHE B 1 150 ? 7.758 -7.457 7.047 1 94.62 150 PHE B N 1
ATOM 3103 C CA . PHE B 1 150 ? 7.352 -7.43 5.645 1 94.62 150 PHE B CA 1
ATOM 3104 C C . PHE B 1 150 ? 8.195 -6.434 4.855 1 94.62 150 PHE B C 1
ATOM 3106 O O . PHE B 1 150 ? 8.711 -6.758 3.785 1 94.62 150 PHE B O 1
ATOM 3113 N N . LEU B 1 151 ? 8.344 -5.258 5.395 1 92.88 151 LEU B N 1
ATOM 3114 C CA . LEU B 1 151 ? 9.078 -4.199 4.707 1 92.88 151 LEU B CA 1
ATOM 3115 C C . LEU B 1 151 ? 10.539 -4.586 4.512 1 92.88 151 LEU B C 1
ATOM 3117 O O . LEU B 1 151 ? 11.117 -4.328 3.457 1 92.88 151 LEU B O 1
ATOM 3121 N N . ARG B 1 152 ? 11.086 -5.172 5.484 1 94.19 152 ARG B N 1
ATOM 3122 C CA . ARG B 1 152 ? 12.469 -5.617 5.367 1 94.19 152 ARG B CA 1
ATOM 3123 C C . ARG B 1 152 ? 12.609 -6.68 4.285 1 94.19 152 ARG B C 1
ATOM 3125 O O . ARG B 1 152 ? 13.547 -6.641 3.484 1 94.19 152 ARG B O 1
ATOM 3132 N N . ASP B 1 153 ? 11.727 -7.609 4.289 1 97 153 ASP B N 1
ATOM 3133 C CA . ASP B 1 153 ? 11.758 -8.641 3.26 1 97 153 ASP B CA 1
ATOM 3134 C C . ASP B 1 153 ? 11.547 -8.047 1.872 1 97 153 ASP B C 1
ATOM 3136 O O . ASP B 1 153 ? 12.164 -8.484 0.9 1 97 153 ASP B O 1
ATOM 3140 N N . LEU B 1 154 ? 10.641 -7.066 1.791 1 95.69 154 LEU B N 1
ATOM 3141 C CA . LEU B 1 154 ? 10.398 -6.375 0.531 1 95.69 154 LEU B CA 1
ATOM 3142 C C . LEU B 1 154 ? 11.688 -5.777 -0.021 1 95.69 154 LEU B C 1
ATOM 3144 O O . LEU B 1 154 ? 11.977 -5.906 -1.213 1 95.69 154 LEU B O 1
ATOM 3148 N N . LEU B 1 155 ? 12.453 -5.199 0.822 1 94.69 155 LEU B N 1
ATOM 3149 C CA . LEU B 1 155 ? 13.711 -4.594 0.405 1 94.69 155 LEU B CA 1
ATOM 3150 C C . LEU B 1 155 ? 14.695 -5.66 -0.061 1 94.69 155 LEU B C 1
ATOM 3152 O O . LEU B 1 155 ? 15.422 -5.457 -1.038 1 94.69 155 LEU B O 1
ATOM 3156 N N . ILE B 1 156 ? 14.719 -6.746 0.62 1 96.75 156 ILE B N 1
ATOM 3157 C CA . ILE B 1 156 ? 15.578 -7.859 0.236 1 96.75 156 ILE B CA 1
ATOM 3158 C C . ILE B 1 156 ? 15.188 -8.359 -1.155 1 96.75 156 ILE B C 1
ATOM 3160 O O . ILE B 1 156 ? 16.062 -8.578 -2.006 1 96.75 156 ILE B O 1
ATOM 3164 N N . ILE B 1 157 ? 13.961 -8.484 -1.403 1 97 157 ILE B N 1
ATOM 3165 C CA . ILE B 1 157 ? 13.453 -9 -2.67 1 97 157 ILE B CA 1
ATOM 3166 C C . ILE B 1 157 ? 13.711 -7.98 -3.779 1 97 157 ILE B C 1
ATOM 3168 O O . ILE B 1 157 ? 14.047 -8.352 -4.906 1 97 157 ILE B O 1
ATOM 3172 N N . MET B 1 158 ? 13.539 -6.754 -3.436 1 94.12 158 MET B N 1
ATOM 3173 C CA . MET B 1 158 ? 13.844 -5.707 -4.406 1 94.12 158 MET B CA 1
ATOM 3174 C C . MET B 1 158 ? 15.305 -5.793 -4.859 1 94.12 158 MET B C 1
ATOM 3176 O O . MET B 1 158 ? 15.586 -5.738 -6.055 1 94.12 158 MET B O 1
ATOM 3180 N N . ASP B 1 159 ? 16.141 -5.934 -3.916 1 95.25 159 ASP B N 1
ATOM 3181 C CA . ASP B 1 159 ? 17.562 -6.059 -4.223 1 95.25 159 ASP B CA 1
ATOM 3182 C C . ASP B 1 159 ? 17.844 -7.305 -5.059 1 95.25 159 ASP B C 1
ATOM 3184 O O . ASP B 1 159 ? 18.625 -7.262 -6.008 1 95.25 159 ASP B O 1
ATOM 3188 N N . PHE B 1 160 ? 17.25 -8.336 -4.699 1 97.25 160 PHE B N 1
ATOM 3189 C CA . PHE B 1 160 ? 17.406 -9.594 -5.426 1 97.25 160 PHE B CA 1
ATOM 3190 C C . PHE B 1 160 ? 16.953 -9.438 -6.875 1 97.25 160 PHE B C 1
ATOM 3192 O O . PHE B 1 160 ? 17.656 -9.867 -7.793 1 97.25 160 PHE B O 1
ATOM 3199 N N . LYS B 1 161 ? 15.859 -8.844 -7.043 1 95 161 LYS B N 1
ATOM 3200 C CA . LYS B 1 161 ? 15.305 -8.648 -8.383 1 95 161 LYS B CA 1
ATOM 3201 C C . LYS B 1 161 ? 16.219 -7.762 -9.227 1 95 161 LYS B C 1
ATOM 3203 O O . LYS B 1 161 ? 16.453 -8.047 -10.398 1 95 161 LYS B O 1
ATOM 3208 N N . LYS B 1 162 ? 16.719 -6.773 -8.664 1 93.31 162 LYS B N 1
ATOM 3209 C CA . LYS B 1 162 ? 17.625 -5.875 -9.359 1 93.31 162 LYS B CA 1
ATOM 3210 C C . LYS B 1 162 ? 18.891 -6.602 -9.789 1 93.31 162 LYS B C 1
ATOM 3212 O O . LYS B 1 162 ? 19.391 -6.398 -10.898 1 93.31 162 LYS B O 1
ATOM 3217 N N . ARG B 1 163 ? 19.297 -7.414 -8.922 1 95.38 163 ARG B N 1
ATOM 3218 C CA . ARG B 1 163 ? 20.547 -8.125 -9.164 1 95.38 163 ARG B CA 1
ATOM 3219 C C . ARG B 1 163 ? 20.359 -9.219 -10.203 1 95.38 163 ARG B C 1
ATOM 3221 O O . ARG B 1 163 ? 21.234 -9.445 -11.039 1 95.38 163 ARG B O 1
ATOM 3228 N N . THR B 1 164 ? 19.234 -9.859 -10.211 1 95.94 164 THR B N 1
ATOM 3229 C CA . THR B 1 164 ? 19.078 -11.078 -11 1 95.94 164 THR B CA 1
ATOM 3230 C C . THR B 1 164 ? 18.25 -10.812 -12.25 1 95.94 164 THR B C 1
ATOM 3232 O O . THR B 1 164 ? 18.266 -11.602 -13.203 1 95.94 164 THR B O 1
ATOM 3235 N N . ASN B 1 165 ? 17.406 -9.766 -12.203 1 95 165 ASN B N 1
ATOM 3236 C CA . ASN B 1 165 ? 16.453 -9.445 -13.266 1 95 165 ASN B CA 1
ATOM 3237 C C . ASN B 1 165 ? 15.453 -10.562 -13.477 1 95 165 ASN B C 1
ATOM 3239 O O . ASN B 1 165 ? 15 -10.797 -14.594 1 95 165 ASN B O 1
ATOM 3243 N N . LYS B 1 166 ? 15.25 -11.328 -12.438 1 95.31 166 LYS B N 1
ATOM 3244 C CA . LYS B 1 166 ? 14.305 -12.445 -12.516 1 95.31 166 LYS B CA 1
ATOM 3245 C C . LYS B 1 166 ? 12.898 -12 -12.148 1 95.31 166 LYS B C 1
ATOM 3247 O O . LYS B 1 166 ? 12.719 -11.016 -11.422 1 95.31 166 LYS B O 1
ATOM 3252 N N . GLU B 1 167 ? 11.922 -12.711 -12.648 1 96.75 167 GLU B N 1
ATOM 3253 C CA . GLU B 1 167 ? 10.523 -12.461 -12.328 1 96.75 167 GLU B CA 1
ATOM 3254 C C . GLU B 1 167 ? 10.195 -12.922 -10.906 1 96.75 167 GLU B C 1
ATOM 3256 O O . GLU B 1 167 ? 10.609 -14.008 -10.492 1 96.75 167 GLU B O 1
ATOM 3261 N N . MET B 1 168 ? 9.492 -12.047 -10.18 1 97.19 168 MET B N 1
ATOM 3262 C CA . MET B 1 168 ? 9.203 -12.305 -8.766 1 97.19 168 MET B CA 1
ATOM 3263 C C . MET B 1 168 ? 7.699 -12.273 -8.508 1 97.19 168 MET B C 1
ATOM 3265 O O . MET B 1 168 ? 6.988 -11.422 -9.031 1 97.19 168 MET B O 1
ATOM 3269 N N . ALA B 1 169 ? 7.246 -13.25 -7.793 1 97.56 169 ALA B N 1
ATOM 3270 C CA . ALA B 1 169 ? 5.949 -13.188 -7.117 1 97.56 169 ALA B CA 1
ATOM 3271 C C . ALA B 1 169 ? 6.125 -13.141 -5.602 1 97.56 169 ALA B C 1
ATOM 3273 O O . ALA B 1 169 ? 6.43 -14.156 -4.977 1 97.56 169 ALA B O 1
ATOM 3274 N N . PHE B 1 170 ? 6.016 -12 -5.035 1 97.31 170 PHE B N 1
ATOM 3275 C CA . PHE B 1 170 ? 6.082 -11.836 -3.586 1 97.31 170 PHE B CA 1
ATOM 3276 C C . PHE B 1 170 ? 4.688 -11.672 -2.998 1 97.31 170 PHE B C 1
ATOM 3278 O O . PHE B 1 170 ? 4.055 -10.625 -3.174 1 97.31 170 PHE B O 1
ATOM 3285 N N . ILE B 1 171 ? 4.227 -12.68 -2.254 1 96.62 171 ILE B N 1
ATOM 3286 C CA . ILE B 1 171 ? 2.83 -12.75 -1.843 1 96.62 171 ILE B CA 1
ATOM 3287 C C . ILE B 1 171 ? 2.738 -12.727 -0.319 1 96.62 171 ILE B C 1
ATOM 3289 O O . ILE B 1 171 ? 2.869 -13.766 0.333 1 96.62 171 ILE B O 1
ATOM 3293 N N . PRO B 1 172 ? 2.531 -11.562 0.249 1 95.56 172 PRO B N 1
ATOM 3294 C CA . PRO B 1 172 ? 2.229 -11.531 1.683 1 95.56 172 PRO B CA 1
ATOM 3295 C C . PRO B 1 172 ? 0.879 -12.164 2.014 1 95.56 172 PRO B C 1
ATOM 3297 O O . PRO B 1 172 ? -0.165 -11.656 1.6 1 95.56 172 PRO B O 1
ATOM 3300 N N . MET B 1 173 ? 0.977 -13.211 2.721 1 94.19 173 MET B N 1
ATOM 3301 C CA . MET B 1 173 ? -0.238 -13.914 3.129 1 94.19 173 MET B CA 1
ATOM 3302 C C . MET B 1 173 ? -0.648 -13.516 4.543 1 94.19 173 MET B C 1
ATOM 3304 O O . MET B 1 173 ? 0.115 -12.852 5.25 1 94.19 173 MET B O 1
ATOM 3308 N N . GLY B 1 174 ? -1.884 -13.945 4.914 1 88.06 174 GLY B N 1
ATOM 3309 C CA . GLY B 1 174 ? -2.436 -13.633 6.223 1 88.06 174 GLY B CA 1
ATOM 3310 C C . GLY B 1 174 ? -3.738 -12.859 6.152 1 88.06 174 GLY B C 1
ATOM 3311 O O . GLY B 1 174 ? -3.973 -12.109 5.203 1 88.06 174 GLY B O 1
ATOM 3312 N N . ASP B 1 175 ? -4.348 -12.992 7.41 1 79.31 175 ASP B N 1
ATOM 3313 C CA . ASP B 1 175 ? -5.613 -12.273 7.512 1 79.31 175 ASP B CA 1
ATOM 3314 C C . ASP B 1 175 ? -5.383 -10.766 7.582 1 79.31 175 ASP B C 1
ATOM 3316 O O . ASP B 1 175 ? -4.395 -10.312 8.164 1 79.31 175 ASP B O 1
ATOM 3320 N N . LYS B 1 176 ? -5.879 -9.945 6.766 1 78.12 176 LYS B N 1
ATOM 3321 C CA . LYS B 1 176 ? -5.812 -8.484 6.793 1 78.12 176 LYS B CA 1
ATOM 3322 C C . LYS B 1 176 ? -4.609 -7.977 6.004 1 78.12 176 LYS B C 1
ATOM 3324 O O . LYS B 1 176 ? -4.164 -6.844 6.207 1 78.12 176 LYS B O 1
ATOM 3329 N N . ASN B 1 177 ? -3.947 -8.969 5.352 1 86.88 177 ASN B N 1
ATOM 3330 C CA . ASN B 1 177 ? -2.764 -8.547 4.609 1 86.88 177 ASN B CA 1
ATOM 3331 C C . ASN B 1 177 ? -3.094 -8.25 3.15 1 86.88 177 ASN B C 1
ATOM 3333 O O . ASN B 1 177 ? -2.201 -8.219 2.301 1 86.88 177 ASN B O 1
ATOM 3337 N N . SER B 1 178 ? -4.367 -7.996 2.93 1 87.31 178 SER B N 1
ATOM 3338 C CA . SER B 1 178 ? -4.77 -7.641 1.572 1 87.31 178 SER B CA 1
ATOM 3339 C C . SER B 1 178 ? -4.02 -6.41 1.075 1 87.31 178 SER B C 1
ATOM 3341 O O . SER B 1 178 ? -3.602 -6.359 -0.083 1 87.31 178 SER B O 1
ATOM 3343 N N . PHE B 1 179 ? -3.82 -5.551 1.942 1 86.88 179 PHE B N 1
ATOM 3344 C CA . PHE B 1 179 ? -3.123 -4.32 1.592 1 86.88 179 PHE B CA 1
ATOM 3345 C C . PHE B 1 179 ? -1.673 -4.605 1.218 1 86.88 179 PHE B C 1
ATOM 3347 O O . PHE B 1 179 ? -1.145 -4.023 0.269 1 86.88 179 PHE B O 1
ATOM 3354 N N . LEU B 1 180 ? -1.075 -5.48 1.931 1 91 180 LEU B N 1
ATOM 3355 C CA . LEU B 1 180 ? 0.313 -5.828 1.644 1 91 180 LEU B CA 1
ATOM 3356 C C . LEU B 1 180 ? 0.435 -6.5 0.28 1 91 180 LEU B C 1
ATOM 3358 O O . LEU B 1 180 ? 1.427 -6.305 -0.427 1 91 180 LEU B O 1
ATOM 3362 N N . ARG B 1 181 ? -0.534 -7.211 -0.097 1 91.25 181 ARG B N 1
ATOM 3363 C CA . ARG B 1 181 ? -0.541 -7.848 -1.411 1 91.25 181 ARG B CA 1
ATOM 3364 C C . ARG B 1 181 ? -0.553 -6.801 -2.523 1 91.25 181 ARG B C 1
ATOM 3366 O O . ARG B 1 181 ? 0.177 -6.93 -3.508 1 91.25 181 ARG B O 1
ATOM 3373 N N . VAL B 1 182 ? -1.388 -5.855 -2.322 1 89.94 182 VAL B N 1
ATOM 3374 C CA . VAL B 1 182 ? -1.471 -4.785 -3.312 1 89.94 182 VAL B CA 1
ATOM 3375 C C . VAL B 1 182 ? -0.138 -4.043 -3.383 1 89.94 182 VAL B C 1
ATOM 3377 O O . VAL B 1 182 ? 0.375 -3.777 -4.473 1 89.94 182 VAL B O 1
ATOM 3380 N N . PHE B 1 183 ? 0.371 -3.809 -2.242 1 88.75 183 PHE B N 1
ATOM 3381 C CA . PHE B 1 183 ? 1.622 -3.061 -2.176 1 88.75 183 PHE B CA 1
ATOM 3382 C C . PHE B 1 183 ? 2.752 -3.84 -2.84 1 88.75 183 PHE B C 1
ATOM 3384 O O . PHE B 1 183 ? 3.555 -3.268 -3.58 1 88.75 183 PHE B O 1
ATOM 3391 N N . SER B 1 184 ? 2.807 -5.07 -2.543 1 92.5 184 SER B N 1
ATOM 3392 C CA . SER B 1 184 ? 3.816 -5.918 -3.168 1 92.5 184 SER B CA 1
ATOM 3393 C C . SER B 1 184 ? 3.684 -5.906 -4.688 1 92.5 184 SER B C 1
ATOM 3395 O O . SER B 1 184 ? 4.684 -5.812 -5.402 1 92.5 184 SER B O 1
ATOM 3397 N N . LEU B 1 185 ? 2.527 -5.949 -5.184 1 91.62 185 LEU B N 1
ATOM 3398 C CA . LEU B 1 185 ? 2.256 -5.988 -6.617 1 91.62 185 LEU B CA 1
ATOM 3399 C C . LEU B 1 185 ? 2.705 -4.699 -7.293 1 91.62 185 LEU B C 1
ATOM 3401 O O . LEU B 1 185 ? 3.209 -4.723 -8.414 1 91.62 185 LEU B O 1
ATOM 3405 N N . ILE B 1 186 ? 2.633 -3.623 -6.605 1 85.38 186 ILE B N 1
ATOM 3406 C CA . ILE B 1 186 ? 2.943 -2.318 -7.18 1 85.38 186 ILE B CA 1
ATOM 3407 C C . ILE B 1 186 ? 4.449 -2.074 -7.117 1 85.38 186 ILE B C 1
ATOM 3409 O O . ILE B 1 186 ? 5.008 -1.376 -7.965 1 85.38 186 ILE B O 1
ATOM 3413 N N . THR B 1 187 ? 5.09 -2.715 -6.23 1 87.44 187 THR B N 1
ATOM 3414 C CA . THR B 1 187 ? 6.484 -2.357 -5.988 1 87.44 187 THR B CA 1
ATOM 3415 C C . THR B 1 187 ? 7.422 -3.393 -6.598 1 87.44 187 THR B C 1
ATOM 3417 O O . THR B 1 187 ? 8.281 -3.055 -7.414 1 87.44 187 THR B O 1
ATOM 3420 N N . VAL B 1 188 ? 7.148 -4.676 -6.219 1 91.06 188 VAL B N 1
ATOM 3421 C CA . VAL B 1 188 ? 8.219 -5.59 -6.586 1 91.06 188 VAL B CA 1
ATOM 3422 C C . VAL B 1 188 ? 7.641 -6.801 -7.312 1 91.06 188 VAL B C 1
ATOM 3424 O O . VAL B 1 188 ? 8.297 -7.395 -8.172 1 91.06 188 VAL B O 1
ATOM 3427 N N . SER B 1 189 ? 6.48 -7.203 -6.957 1 94.69 189 SER B N 1
ATOM 3428 C CA . SER B 1 189 ? 5.914 -8.438 -7.5 1 94.69 189 SER B CA 1
ATOM 3429 C C . SER B 1 189 ? 5.48 -8.25 -8.953 1 94.69 189 SER B C 1
ATOM 3431 O O . SER B 1 189 ? 4.789 -7.285 -9.281 1 94.69 189 SER B O 1
ATOM 3433 N N . ASP B 1 190 ? 5.879 -9.188 -9.75 1 95.12 190 ASP B N 1
ATOM 3434 C CA . ASP B 1 190 ? 5.477 -9.156 -11.148 1 95.12 190 ASP B CA 1
ATOM 3435 C C . ASP B 1 190 ? 4.152 -9.891 -11.352 1 95.12 190 ASP B C 1
ATOM 3437 O O . ASP B 1 190 ? 3.488 -9.711 -12.375 1 95.12 190 ASP B O 1
ATOM 3441 N N . ILE B 1 191 ? 3.857 -10.703 -10.383 1 95.81 191 ILE B N 1
ATOM 3442 C CA . ILE B 1 191 ? 2.66 -11.531 -10.453 1 95.81 191 ILE B CA 1
ATOM 3443 C C . ILE B 1 191 ? 1.822 -11.344 -9.195 1 95.81 191 ILE B C 1
ATOM 3445 O O . ILE B 1 191 ? 2.361 -11.281 -8.086 1 95.81 191 ILE B O 1
ATOM 3449 N N . GLY B 1 192 ? 0.554 -11.172 -9.375 1 95.06 192 GLY B N 1
ATOM 3450 C CA . GLY B 1 192 ? -0.401 -11.172 -8.273 1 95.06 192 GLY B CA 1
ATOM 3451 C C . GLY B 1 192 ? -1.426 -12.281 -8.375 1 95.06 192 GLY B C 1
ATOM 3452 O O . GLY B 1 192 ? -1.552 -12.93 -9.422 1 95.06 192 GLY B O 1
ATOM 3453 N N . TYR B 1 193 ? -2.131 -12.5 -7.312 1 95 193 TYR B N 1
ATOM 3454 C CA . TYR B 1 193 ? -3.154 -13.539 -7.273 1 95 193 TYR B CA 1
ATOM 3455 C C . TYR B 1 193 ? -4.484 -12.977 -6.789 1 95 193 TYR B C 1
ATOM 3457 O O . TYR B 1 193 ? -4.52 -12.156 -5.867 1 95 193 TYR B O 1
ATOM 3465 N N . ALA B 1 194 ? -5.488 -13.414 -7.359 1 94.75 194 ALA B N 1
ATOM 3466 C CA . ALA B 1 194 ? -6.855 -13.07 -6.969 1 94.75 194 ALA B CA 1
ATOM 3467 C C . ALA B 1 194 ? -7.68 -14.32 -6.703 1 94.75 194 ALA B C 1
ATOM 3469 O O . ALA B 1 194 ? -7.355 -15.406 -7.199 1 94.75 194 ALA B O 1
ATOM 3470 N N . LYS B 1 195 ? -8.734 -14.07 -5.945 1 93.81 195 LYS B N 1
ATOM 3471 C CA . LYS B 1 195 ? -9.648 -15.188 -5.688 1 93.81 195 LYS B CA 1
ATOM 3472 C C . LYS B 1 195 ? -10.836 -15.156 -6.648 1 93.81 195 LYS B C 1
ATOM 3474 O O . LYS B 1 195 ? -11.195 -14.102 -7.164 1 93.81 195 LYS B O 1
ATOM 3479 N N . PHE B 1 196 ? -11.398 -16.219 -6.969 1 91.19 196 PHE B N 1
ATOM 3480 C CA . PHE B 1 196 ? -12.633 -16.328 -7.73 1 91.19 196 PHE B CA 1
ATOM 3481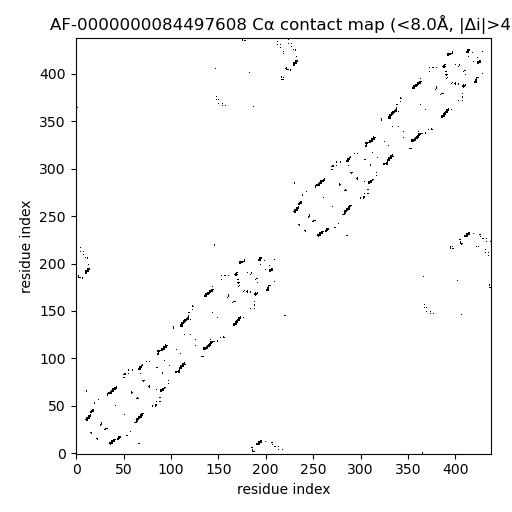 C C . PHE B 1 196 ? -13.828 -16.5 -6.805 1 91.19 196 PHE B C 1
ATOM 3483 O O . PHE B 1 196 ? -14.711 -15.633 -6.762 1 91.19 196 PHE B O 1
ATOM 3490 N N . LYS B 1 197 ? -14.172 -17.453 -6.156 1 80 197 LYS B N 1
ATOM 3491 C CA . LYS B 1 197 ? -15.281 -17.672 -5.227 1 80 197 LYS B CA 1
ATOM 3492 C C . LYS B 1 197 ? -14.773 -17.781 -3.791 1 80 197 LYS B C 1
ATOM 3494 O O . LYS B 1 197 ? -14.805 -16.812 -3.037 1 80 197 LYS B O 1
ATOM 3499 N N . GLU B 1 198 ? -14.266 -18.781 -3.5 1 74.44 198 GLU B N 1
ATOM 3500 C CA . GLU B 1 198 ? -13.688 -19.016 -2.18 1 74.44 198 GLU B CA 1
ATOM 3501 C C . GLU B 1 198 ? -12.195 -18.703 -2.17 1 74.44 198 GLU B C 1
ATOM 3503 O O . GLU B 1 198 ? -11.508 -18.906 -3.174 1 74.44 198 GLU B O 1
ATOM 3508 N N . SER B 1 199 ? -11.875 -18.062 -1.053 1 73.75 199 SER B N 1
ATOM 3509 C CA . SER B 1 199 ? -10.445 -17.797 -0.905 1 73.75 199 SER B CA 1
ATOM 3510 C C . SER B 1 199 ? -9.656 -19.094 -0.806 1 73.75 199 SER B C 1
ATOM 3512 O O . SER B 1 199 ? -10.07 -20.047 -0.125 1 73.75 199 SER B O 1
ATOM 3514 N N . THR B 1 200 ? -8.68 -19.156 -1.653 1 74.75 200 THR B N 1
ATOM 3515 C CA . THR B 1 200 ? -7.75 -20.266 -1.514 1 74.75 200 THR B CA 1
ATOM 3516 C C . THR B 1 200 ? -6.727 -19.984 -0.417 1 74.75 200 THR B C 1
ATOM 3518 O O . THR B 1 200 ? -6.047 -20.906 0.055 1 74.75 200 THR B O 1
ATOM 3521 N N . ALA B 1 201 ? -6.621 -18.672 -0.014 1 71.25 201 ALA B N 1
ATOM 3522 C CA . ALA B 1 201 ? -5.758 -18.203 1.072 1 71.25 201 ALA B CA 1
ATOM 3523 C C . ALA B 1 201 ? -6.344 -16.969 1.757 1 71.25 201 ALA B C 1
ATOM 3525 O O . ALA B 1 201 ? -7.062 -16.188 1.13 1 71.25 201 ALA B O 1
ATOM 3526 N N . PRO B 1 202 ? -6.047 -16.844 3.002 1 72.94 202 PRO B N 1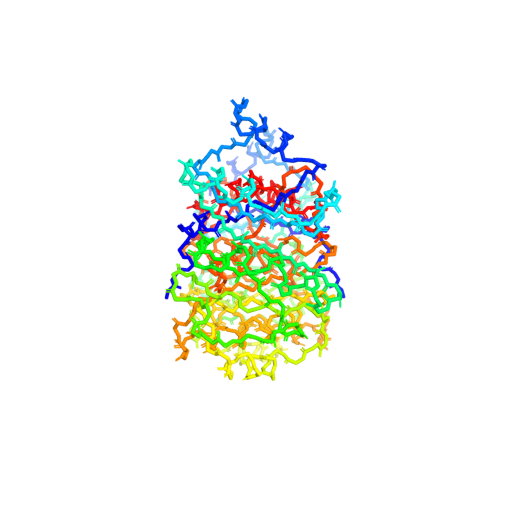
ATOM 3527 C CA . PRO B 1 202 ? -6.566 -15.688 3.742 1 72.94 202 PRO B CA 1
ATOM 3528 C C . PRO B 1 202 ? -6.105 -14.352 3.156 1 72.94 202 PRO B C 1
ATOM 3530 O O . PRO B 1 202 ? -4.957 -14.234 2.723 1 72.94 202 PRO B O 1
ATOM 3533 N N . GLY B 1 203 ? -7.039 -13.406 3.004 1 75.12 203 GLY B N 1
ATOM 3534 C CA . GLY B 1 203 ? -6.695 -12.039 2.625 1 75.12 203 GLY B CA 1
ATOM 3535 C C . GLY B 1 203 ? -6.719 -11.812 1.125 1 75.12 203 GLY B C 1
ATOM 3536 O O . GLY B 1 203 ? -6.363 -10.734 0.649 1 75.12 203 GLY B O 1
ATOM 3537 N N . GLN B 1 204 ? -7.152 -12.836 0.362 1 84.5 204 GLN B N 1
ATOM 3538 C CA . GLN B 1 204 ? -7.137 -12.68 -1.089 1 84.5 204 GLN B CA 1
ATOM 3539 C C . GLN B 1 204 ? -8.227 -11.719 -1.551 1 84.5 204 GLN B C 1
ATOM 3541 O O . GLN B 1 204 ? -9.336 -11.727 -1.021 1 84.5 204 GLN B O 1
ATOM 3546 N N . LEU B 1 205 ? -7.82 -10.938 -2.498 1 90.5 205 LEU B N 1
ATOM 3547 C CA . LEU B 1 205 ? -8.727 -10.008 -3.158 1 90.5 205 LEU B CA 1
ATOM 3548 C C . LEU B 1 205 ? -9.227 -10.578 -4.477 1 90.5 205 LEU B C 1
ATOM 3550 O O . LEU B 1 205 ? -8.602 -11.469 -5.055 1 90.5 205 LEU B O 1
ATOM 3554 N N . THR B 1 206 ? -10.383 -10.078 -4.883 1 92.31 206 THR B N 1
ATOM 3555 C CA . THR B 1 206 ? -10.844 -10.422 -6.227 1 92.31 206 THR B CA 1
ATOM 3556 C C . THR B 1 206 ? -10.141 -9.562 -7.273 1 92.31 206 THR B C 1
ATOM 3558 O O . THR B 1 206 ? -9.539 -8.539 -6.945 1 92.31 206 THR B O 1
ATOM 3561 N N . LEU B 1 207 ? -10.211 -10.062 -8.453 1 93.06 207 LEU B N 1
ATOM 3562 C CA . LEU B 1 207 ? -9.664 -9.266 -9.539 1 93.06 207 LEU B CA 1
ATOM 3563 C C . LEU B 1 207 ? -10.336 -7.898 -9.602 1 93.06 207 LEU B C 1
ATOM 3565 O O . LEU B 1 207 ? -9.672 -6.887 -9.836 1 93.06 207 LEU B O 1
ATOM 3569 N N . ASP B 1 208 ? -11.602 -7.875 -9.344 1 91.44 208 ASP B N 1
ATOM 3570 C CA . ASP B 1 208 ? -12.352 -6.617 -9.352 1 91.44 208 ASP B CA 1
ATOM 3571 C C . ASP B 1 208 ? -11.836 -5.668 -8.273 1 91.44 208 ASP B C 1
ATOM 3573 O O . ASP B 1 208 ? -11.742 -4.461 -8.5 1 91.44 208 ASP B O 1
ATOM 3577 N N . ASN B 1 209 ? -11.586 -6.234 -7.137 1 91.06 209 ASN B N 1
ATOM 3578 C CA . ASN B 1 209 ? -11.023 -5.422 -6.066 1 91.06 209 ASN B CA 1
ATOM 3579 C C . ASN B 1 209 ? -9.719 -4.754 -6.496 1 91.06 209 ASN B C 1
ATOM 3581 O O . ASN B 1 209 ? -9.523 -3.561 -6.27 1 91.06 209 ASN B O 1
ATOM 3585 N N . TYR B 1 210 ? -8.82 -5.535 -7.098 1 90.81 210 TYR B N 1
ATOM 3586 C CA . TYR B 1 210 ? -7.566 -4.977 -7.598 1 90.81 210 TYR B CA 1
ATOM 3587 C C . TYR B 1 210 ? -7.832 -3.846 -8.586 1 90.81 210 TYR B C 1
ATOM 3589 O O . TYR B 1 210 ? -7.246 -2.766 -8.469 1 90.81 210 TYR B O 1
ATOM 3597 N N . ASN B 1 211 ? -8.711 -4.086 -9.508 1 89.56 211 ASN B N 1
ATOM 3598 C CA . ASN B 1 211 ? -9.016 -3.09 -10.531 1 89.56 211 ASN B CA 1
ATOM 3599 C C . ASN B 1 211 ? -9.555 -1.8 -9.914 1 89.56 211 ASN B C 1
ATOM 3601 O O . ASN B 1 211 ? -9.18 -0.705 -10.344 1 89.56 211 ASN B O 1
ATOM 3605 N N . GLU B 1 212 ? -10.391 -1.952 -8.977 1 89.56 212 GLU B N 1
ATOM 3606 C CA . GLU B 1 212 ? -10.969 -0.787 -8.312 1 89.56 212 GLU B CA 1
ATOM 3607 C C . GLU B 1 212 ? -9.891 0.033 -7.605 1 89.56 212 GLU B C 1
ATOM 3609 O O . GLU B 1 212 ? -9.867 1.261 -7.719 1 89.56 212 GLU B O 1
ATOM 3614 N N . ILE B 1 213 ? -9.086 -0.633 -6.895 1 88.94 213 ILE B N 1
ATOM 3615 C CA . ILE B 1 213 ? -8.016 0.043 -6.168 1 88.94 213 ILE B CA 1
ATOM 3616 C C . ILE B 1 213 ? -7.098 0.764 -7.152 1 88.94 213 ILE B C 1
ATOM 3618 O O . ILE B 1 213 ? -6.762 1.935 -6.953 1 88.94 213 ILE B O 1
ATOM 3622 N N . PHE B 1 214 ? -6.75 0.115 -8.195 1 86.88 214 PHE B N 1
ATOM 3623 C CA . PHE B 1 214 ? -5.816 0.689 -9.156 1 86.88 214 PHE B CA 1
ATOM 3624 C C . PHE B 1 214 ? -6.453 1.861 -9.898 1 86.88 214 PHE B C 1
ATOM 3626 O O . PHE B 1 214 ? -5.77 2.82 -10.258 1 86.88 214 PHE B O 1
ATOM 3633 N N . GLU B 1 215 ? -7.703 1.786 -10.094 1 86.56 215 GLU B N 1
ATOM 3634 C CA . GLU B 1 215 ? -8.406 2.902 -10.719 1 86.56 215 GLU B CA 1
ATOM 3635 C C . GLU B 1 215 ? -8.352 4.148 -9.844 1 86.56 215 GLU B C 1
ATOM 3637 O O . GLU B 1 215 ? -8.211 5.266 -10.344 1 86.56 215 GLU B O 1
ATOM 3642 N N . ILE B 1 216 ? -8.469 3.906 -8.547 1 85.56 216 ILE B N 1
ATOM 3643 C CA . ILE B 1 216 ? -8.438 5.02 -7.605 1 85.56 216 ILE B CA 1
ATOM 3644 C C . ILE B 1 216 ? -7.027 5.609 -7.555 1 85.56 216 ILE B C 1
ATOM 3646 O O . ILE B 1 216 ? -6.863 6.828 -7.488 1 85.56 216 ILE B O 1
ATOM 3650 N N . LEU B 1 217 ? -6.023 4.777 -7.629 1 82.75 217 LEU B N 1
ATOM 3651 C CA . LEU B 1 217 ? -4.645 5.195 -7.418 1 82.75 217 LEU B CA 1
ATOM 3652 C C . LEU B 1 217 ? -4.059 5.809 -8.688 1 82.75 217 LEU B C 1
ATOM 3654 O O . LEU B 1 217 ? -3.02 6.469 -8.641 1 82.75 217 LEU B O 1
ATOM 3658 N N . LYS B 1 218 ? -4.555 5.562 -9.984 1 74.81 218 LYS B N 1
ATOM 3659 C CA . LYS B 1 218 ? -4.105 6.145 -11.25 1 74.81 218 LYS B CA 1
ATOM 3660 C C . LYS B 1 218 ? -4.309 7.656 -11.258 1 74.81 218 LYS B C 1
ATOM 3662 O O . LYS B 1 218 ? -3.639 8.375 -12.008 1 74.81 218 LYS B O 1
ATOM 3667 N N . HIS B 1 219 ? -5.023 8.227 -10.391 1 59.28 219 HIS B N 1
ATOM 3668 C CA . HIS B 1 219 ? -5.312 9.656 -10.414 1 59.28 219 HIS B CA 1
ATOM 3669 C C . HIS B 1 219 ? -4.52 10.398 -9.344 1 59.28 219 HIS B C 1
ATOM 3671 O O . HIS B 1 219 ? -4.281 9.859 -8.258 1 59.28 219 HIS B O 1
#

InterPro domains:
  IPR001381 3-dehydroquinate dehydratase type I [PF01487] (14-218)
  IPR001381 3-dehydroquinate dehydratase type I [cd00502] (11-216)
  IPR013785 Aldolase-type TIM barrel [G3DSA:3.20.20.70] (11-218)
  IPR050146 Type-I 3-dehydroquinase [PTHR43699] (11-218)

Solvent-accessible surface area (backbone atoms only — not comparable to full-atom values): 23518 Å² total; per-residue (Å²): 133,70,51,54,80,71,49,71,74,37,42,24,33,42,42,69,38,63,41,64,66,56,48,52,47,34,45,74,72,53,77,40,60,63,89,47,40,30,26,40,37,56,61,68,34,61,55,91,78,63,70,58,60,68,54,52,51,51,37,57,76,64,65,37,50,42,35,45,32,61,80,67,88,51,64,69,58,44,53,55,42,46,62,66,38,45,53,64,34,60,25,37,44,38,43,57,94,71,63,84,75,58,72,78,60,33,78,65,17,42,39,29,39,28,47,78,55,46,60,81,59,57,60,71,59,52,51,55,60,48,54,76,64,64,53,58,26,44,31,43,34,30,36,50,86,48,68,66,59,50,51,53,48,49,53,52,49,44,52,48,32,70,74,66,72,49,48,33,27,45,40,48,29,25,80,74,23,30,55,50,32,54,49,26,40,43,70,61,15,57,38,43,68,19,27,68,83,62,67,89,48,57,28,54,41,38,59,64,53,52,50,52,47,50,60,60,41,76,84,133,69,53,53,80,71,50,72,74,37,42,23,34,43,42,67,37,63,41,65,66,55,48,52,46,35,46,74,71,54,78,40,60,64,89,48,40,28,26,40,37,54,60,68,34,60,55,90,78,63,70,57,59,67,54,54,50,50,36,58,76,63,66,35,50,42,34,44,32,60,81,67,88,51,65,71,56,44,53,55,42,46,62,67,39,46,53,64,36,59,25,38,44,39,44,59,94,70,63,84,77,57,73,78,61,32,79,64,18,40,40,28,37,27,47,78,54,45,59,82,57,58,60,71,60,51,51,55,60,50,55,75,64,62,52,57,26,44,30,45,34,28,35,50,87,47,67,66,59,49,52,53,48,49,53,52,50,44,52,48,33,70,74,65,70,49,47,32,28,45,40,49,30,27,79,74,24,28,55,50,33,54,50,26,40,43,70,62,15,59,38,42,69,18,28,69,84,62,67,88,50,57,28,54,40,38,60,65,53,52,51,52,48,49,59,61,41,76,84

Nearest PDB structures (foldseek):
  2yr1-assembly1_B  TM=8.222E-01  e=3.445E-10  Geobacillus kaustophilus HTA426
  1sfj-assembly1_A  TM=7.516E-01  e=1.630E-09  Staphylococcus aureus subsp. aureus MRSA252
  1sfl-assembly1_A  TM=8.022E-01  e=6.076E-09  Staphylococcus aureus subsp. aureus MRSA252
  1sfj-assembly1_B  TM=7.798E-01  e=8.193E-09  Staphylococcus aureus subsp. aureus MRSA252
  8b2a-assembly2_BBB  TM=7.406E-01  e=5.894E-08  Staphylococcus aureus

Foldseek 3Di:
DFLCLPLLQFAAAEDEDQDPVVVVCCDVVPVDDQSHEHEYALQPHNDDPSACQSVLVVNVVSVRAYEYEYDDDDLVSVCVNVLNVALRHQEYEDEPVNDDDAPVSRVNHFYEYEYEEELPDDLLVVVVSVVVRPGQEYEYEYAHDDVVSLVVSLVVQQVVCVVPVGAYHYHHFDAPCLVVQLVSSSRHHSHHYAYSPDDPGHNHHHSVVSVVVSVVVVD/DFLPLPLLQFAAAEDEDQDPVVVVCCDVVPVDDQSHEHEYALQPHNDDPLACQSVLVVNVVSVRAYEYEYDDDDLVSVCVNVLSVALRHQEYEDELVNDDDAPVSRVNHFYEYEYEEELPDDLLVVVVSVVVRPGQEYEYEYAHDDVVSLVVSLVVQQVVCVVPVGAYHYHHFDAPCLVVQLVSSSRHHSHHYAYSPDDPGHNHHHSVVSVVVSVVVVD

Organism: NCBI:txid312540

Radius of gyration: 26.08 Å; Cα contacts (8 Å, |Δi|>4): 780; chains: 2; bounding box: 45×82×53 Å